Protein AF-A0A7W1HGY6-F1 (afdb_monomer_lite)

Radius of gyration: 33.49 Å; chains: 1; bounding box: 76×43×126 Å

pLDDT: mean 86.18, std 12.97, range [36.22, 98.5]

Secondary structure (DSSP, 8-state):
-EEEEEEEEEGGGHHHHHHHHHHH-TTT--HHHHHHHHHS-SSSEEEEEEEEEEETTEEEEEEEE-SEEEEETTEEEEEEEEEEEE-SSEEEEEEEEEETTEEEEEEEEEETTTT-EEEEEEESS---TTT---TTSEEEEEEEEETTEEEEEEEEEEETTEEEEEEE-SS-SS--TTEEEEEEEEEEEHHHHGGGS-HHHHHHHHHHT-BSEEEEEEEEEEESSGGG-SEEEEEEEEEEEEEETTEEEEEEEEEEEE-SSEEEEEEEEEEETTEEEEEEEEEEEE-TTS-EEEEEEEEEEEEE-GGG-EETTPPPPPPPSEEEEEEEEEEEEEETTEEEEEEEEEEEEEEE--SS--SS-SS---HHHHHHTT--GGGGS--EEEEEEEEETTEEEEEEEEEEE-GGG-EEEEE---SSPEEEETT-EEEEEEEEEEE-TTT-PEEEEEEEEEEESSSEEEEEEEPP---------

Foldseek 3Di:
DAAKDKDKAFLVCQLVVLVVCCVVCVLVRPPVNSVQSNQFDPGGIWTWMWGWDDDPVKTKIKIGTDFDWTDDLHDIWGKHGWMWMDMQFKTKTWIWTAQQQAIWIWIKMATHSPSQKTKIKIFSDPDVVVVPNPLQTIWIWIWGQDPLGIATAWIAGDHQQKGDTKGQDPDAPDPDSQWHKIFFKIKGQCVRNLRNDDPVVNVVCVVFVKGGMKMFGFIKIAGNRCVQPGIWTWGKIKGAQIATNQWTFGIWIFGWTDDPFKTKTAQIWTHDPQWIKTFGMWIWGQDPVRFTKTWTAKMKTAFGFPLQTGGDVDDRGPGFQKTFHIKMKGTWIDTPVQLQRTKIKMKIWMAGDDDDDDPDALDCDDVVVCVVVPHDVQQVGFGTFMWIFMDGRQKTFTDWTGQTAGVVRQKDKIFDDDPDTFIAGPQFFGWGWIWIWGQDPPPRDTWIKIWTWGDGSVDIDIDIDTDDPPDDPPPDD

Sequence (477 aa):
MIDKCQFDIPAQNLAKVANALHQRFPDLIDPSIEQIIQNSKPEGELKGCIQLKNSPENQTFRLELAQGKYWWLGREHDVSNFTFEKDLQNIKAVLKYKIEDHPCWLFMKSEGQTLARGQVILSDKYTDLLASPDISRSVIVEWVRTPQGFDIQKAFGNFAGLTVDLVKSPSPLRASTESFPLRGRVAVALDQAYNIMTPNVKELLNTWKVEKNFNFVGQWQINRNPKNGFFSFQGNMTGQNIHFNGYKLDLLQADCTYSSDKIELNNLIVQDPAGSLEVNSIKCELNAEGRRALSMGRCHVTNWHPSLMRGVGQPQKPASQLVVNQLKIEQLKGYVDDPNGITAKGELTFNKHTRRISHNPLIVIPTEIITRIGLDPATLTPFSGGLYFDIQGNKIVFTKFKDIYSEGRMSKFNLAKTSSPSYMDFDGKLNLKIRMKHYNLLFKLGELFTFNVKGTFQKPEYSIRKQSRKGKSFAKK

Structure (mmCIF, N/CA/C/O backbone):
data_AF-A0A7W1HGY6-F1
#
_entry.id   AF-A0A7W1HGY6-F1
#
loop_
_atom_site.group_PDB
_atom_site.id
_atom_site.type_symbol
_atom_site.label_atom_id
_atom_site.label_alt_id
_atom_site.label_comp_id
_atom_site.label_asym_id
_atom_site.label_entity_id
_atom_site.label_seq_id
_atom_site.pdbx_PDB_ins_code
_atom_site.Cartn_x
_atom_site.Cartn_y
_atom_site.Cartn_z
_atom_site.occupancy
_atom_site.B_iso_or_equiv
_atom_site.auth_seq_id
_atom_site.auth_comp_id
_atom_site.auth_asym_id
_atom_site.auth_atom_id
_atom_site.pdbx_PDB_model_num
ATOM 1 N N . MET A 1 1 ? 29.010 -5.594 -46.535 1.00 58.38 1 MET A N 1
ATOM 2 C CA . MET A 1 1 ? 27.878 -6.341 -45.949 1.00 58.38 1 MET A CA 1
ATOM 3 C C . MET A 1 1 ? 28.462 -7.233 -44.866 1.00 58.38 1 MET A C 1
ATOM 5 O O . MET A 1 1 ? 29.507 -7.818 -45.119 1.00 58.38 1 MET A O 1
ATOM 9 N N . ILE A 1 2 ? 27.896 -7.250 -43.659 1.00 69.38 2 ILE A N 1
ATOM 10 C CA . ILE A 1 2 ? 28.311 -8.187 -42.603 1.00 69.38 2 ILE A CA 1
ATOM 11 C C . ILE A 1 2 ? 27.096 -9.062 -42.337 1.00 69.38 2 ILE A C 1
ATOM 13 O O . ILE A 1 2 ? 26.165 -8.626 -41.662 1.00 69.38 2 ILE A O 1
ATOM 17 N N . ASP A 1 3 ? 27.094 -10.268 -42.902 1.00 74.00 3 ASP A N 1
ATOM 18 C CA . ASP A 1 3 ? 25.929 -11.155 -42.834 1.00 74.00 3 ASP A CA 1
ATOM 19 C C . ASP A 1 3 ? 25.642 -11.585 -41.397 1.00 74.00 3 ASP A C 1
ATOM 21 O O . ASP A 1 3 ? 24.499 -11.521 -40.945 1.00 74.00 3 ASP A O 1
ATOM 25 N N . LYS A 1 4 ? 26.688 -11.978 -40.659 1.00 87.69 4 LYS A N 1
ATOM 26 C CA . LYS A 1 4 ? 26.603 -12.338 -39.242 1.00 87.69 4 LYS A CA 1
ATOM 27 C C . LYS A 1 4 ? 27.991 -12.349 -38.592 1.00 87.69 4 LYS A C 1
ATOM 29 O O . LYS A 1 4 ? 28.761 -13.277 -38.805 1.00 87.69 4 LYS A O 1
ATOM 34 N N . CYS A 1 5 ? 28.320 -11.333 -37.796 1.00 91.25 5 CYS A N 1
ATOM 35 C CA . CYS A 1 5 ? 29.556 -11.282 -37.009 1.00 91.25 5 CYS A CA 1
ATOM 36 C C . CYS A 1 5 ? 29.254 -11.670 -35.561 1.00 91.25 5 CYS A C 1
ATOM 38 O O . CYS A 1 5 ? 28.489 -10.985 -34.883 1.00 91.25 5 CYS A O 1
ATOM 40 N N . GLN A 1 6 ? 29.815 -12.782 -35.094 1.00 94.56 6 GLN A N 1
ATOM 41 C CA . GLN A 1 6 ? 29.774 -13.148 -33.680 1.00 94.56 6 GLN A CA 1
ATOM 42 C C . GLN A 1 6 ? 30.901 -12.436 -32.940 1.00 94.56 6 GLN A C 1
ATOM 44 O O . GLN A 1 6 ? 32.002 -12.298 -33.470 1.00 94.56 6 GLN A O 1
ATOM 49 N N . PHE A 1 7 ? 30.625 -11.995 -31.719 1.00 94.50 7 PHE A N 1
ATOM 50 C CA . PHE A 1 7 ? 31.627 -11.363 -30.876 1.00 94.50 7 PHE A CA 1
ATOM 51 C C . PHE A 1 7 ? 31.600 -11.940 -29.466 1.00 94.50 7 PHE A C 1
ATOM 53 O O . PHE A 1 7 ? 30.560 -12.376 -28.962 1.00 94.50 7 PHE A O 1
ATOM 60 N N . ASP A 1 8 ? 32.770 -11.889 -28.845 1.00 96.31 8 ASP A N 1
ATOM 61 C CA . ASP A 1 8 ? 33.022 -12.288 -27.472 1.00 96.31 8 ASP A CA 1
ATOM 62 C C . ASP A 1 8 ? 34.025 -11.286 -26.883 1.00 96.31 8 ASP A C 1
ATOM 64 O O . ASP A 1 8 ? 35.185 -11.235 -27.299 1.00 96.31 8 ASP A O 1
ATOM 68 N N . ILE A 1 9 ? 33.542 -10.378 -26.031 1.00 95.56 9 ILE A N 1
ATOM 69 C CA . ILE A 1 9 ? 34.325 -9.242 -25.532 1.00 95.56 9 ILE A CA 1
ATOM 70 C C . ILE A 1 9 ? 34.487 -9.373 -24.014 1.00 95.56 9 ILE A C 1
ATOM 72 O O . ILE A 1 9 ? 33.505 -9.201 -23.288 1.00 95.56 9 ILE A O 1
ATOM 76 N N . PRO A 1 10 ? 35.710 -9.600 -23.503 1.00 96.38 10 PRO A N 1
ATOM 77 C CA . PRO A 1 10 ? 35.973 -9.604 -22.067 1.00 96.38 10 PRO A CA 1
ATOM 78 C C . PRO A 1 10 ? 35.582 -8.277 -21.404 1.00 96.38 10 PRO A C 1
ATOM 80 O O . PRO A 1 10 ? 35.855 -7.212 -21.962 1.00 96.38 10 PRO A O 1
ATOM 83 N N . ALA A 1 11 ? 35.024 -8.326 -20.190 1.00 94.00 11 ALA A N 1
ATOM 84 C CA . ALA A 1 11 ? 34.553 -7.149 -19.448 1.00 94.00 11 ALA A CA 1
ATOM 85 C C . ALA A 1 11 ? 35.617 -6.036 -19.347 1.00 94.00 11 ALA A C 1
ATOM 87 O O . ALA A 1 11 ? 35.344 -4.871 -19.629 1.00 94.00 11 ALA A O 1
ATOM 88 N N . GLN A 1 12 ? 36.875 -6.408 -19.084 1.00 95.38 12 GLN A N 1
ATOM 89 C CA . GLN A 1 12 ? 38.028 -5.495 -19.020 1.00 95.38 12 GLN A CA 1
ATOM 90 C C . GLN A 1 12 ? 38.312 -4.716 -20.321 1.00 95.38 12 GLN A C 1
ATOM 92 O O . GLN A 1 12 ? 38.987 -3.687 -20.302 1.00 95.38 12 GLN A O 1
ATOM 97 N N . ASN A 1 13 ? 37.801 -5.194 -21.459 1.00 96.38 13 ASN A N 1
ATOM 98 C CA . ASN A 1 13 ? 37.962 -4.559 -22.764 1.00 96.38 13 ASN A CA 1
ATOM 99 C C . ASN A 1 13 ? 36.743 -3.719 -23.175 1.00 96.38 13 ASN A C 1
ATOM 101 O O . ASN A 1 13 ? 36.843 -2.980 -24.156 1.00 96.38 13 ASN A O 1
ATOM 105 N N . LEU A 1 14 ? 35.622 -3.771 -22.440 1.00 94.06 14 LEU A N 1
ATOM 106 C CA . LEU A 1 14 ? 34.397 -3.039 -22.786 1.00 94.06 14 LEU A CA 1
ATOM 107 C C . LEU A 1 14 ? 34.620 -1.530 -22.857 1.00 94.06 14 LEU A C 1
ATOM 109 O O . LEU A 1 14 ? 34.130 -0.896 -23.785 1.00 94.06 14 LEU A O 1
ATOM 113 N N . ALA A 1 15 ? 35.431 -0.973 -21.953 1.00 94.25 15 ALA A N 1
ATOM 114 C CA . ALA A 1 15 ? 35.817 0.437 -21.980 1.00 94.25 15 ALA A CA 1
ATOM 115 C C . ALA A 1 15 ? 36.444 0.852 -23.321 1.00 94.25 15 ALA A C 1
ATOM 117 O O . ALA A 1 15 ? 36.046 1.839 -23.939 1.00 94.25 15 ALA A O 1
ATOM 118 N N . LYS A 1 16 ? 37.400 0.050 -23.803 1.00 94.88 16 LYS A N 1
ATOM 119 C CA . LYS A 1 16 ? 38.106 0.299 -25.066 1.00 94.88 16 LYS A CA 1
ATOM 120 C C . LYS A 1 16 ? 37.179 0.131 -26.267 1.00 94.88 16 LYS A C 1
ATOM 122 O O . LYS A 1 16 ? 37.222 0.947 -27.184 1.00 94.88 16 LYS A O 1
ATOM 127 N N . VAL A 1 17 ? 36.346 -0.913 -26.263 1.00 92.62 17 VAL A N 1
ATOM 128 C CA . VAL A 1 17 ? 35.406 -1.183 -27.361 1.00 92.62 17 VAL A CA 1
ATOM 129 C C . VAL A 1 17 ? 34.336 -0.099 -27.447 1.00 92.62 17 VAL A C 1
ATOM 131 O O . VAL A 1 17 ? 34.073 0.391 -28.540 1.00 92.62 17 VAL A O 1
ATOM 134 N N . ALA A 1 18 ? 33.753 0.313 -26.321 1.00 91.81 18 ALA A N 1
ATOM 135 C CA . ALA A 1 18 ? 32.735 1.358 -26.286 1.00 91.81 18 ALA A CA 1
ATOM 136 C C . ALA A 1 18 ? 33.272 2.683 -26.845 1.00 91.81 18 ALA A C 1
ATOM 138 O O . ALA A 1 18 ? 32.636 3.273 -27.715 1.00 91.81 18 ALA A O 1
ATOM 139 N N . ASN A 1 19 ? 34.478 3.088 -26.433 1.00 92.31 19 ASN A N 1
ATOM 140 C CA . ASN A 1 19 ? 35.126 4.296 -26.942 1.00 92.31 19 ASN A CA 1
ATOM 141 C C . ASN A 1 19 ? 35.392 4.196 -28.457 1.00 92.31 19 ASN A C 1
ATOM 143 O O . ASN A 1 19 ? 35.047 5.095 -29.220 1.00 92.31 19 ASN A O 1
ATOM 147 N N . ALA A 1 20 ? 35.908 3.056 -28.932 1.00 91.19 20 ALA A N 1
ATOM 148 C CA . ALA A 1 20 ? 36.112 2.834 -30.365 1.00 91.19 20 ALA A CA 1
ATOM 149 C C . ALA A 1 20 ? 34.797 2.870 -31.171 1.00 91.19 20 ALA A C 1
ATOM 151 O O . ALA A 1 20 ? 34.783 3.359 -32.302 1.00 91.19 20 ALA A O 1
ATOM 152 N N . LEU A 1 21 ? 33.694 2.366 -30.605 1.00 86.06 21 LEU A N 1
ATOM 153 C CA . LEU A 1 21 ? 32.366 2.436 -31.216 1.00 86.06 21 LEU A CA 1
ATOM 154 C C . LEU A 1 21 ? 31.826 3.870 -31.243 1.00 86.06 21 LEU A C 1
ATOM 156 O O . LEU A 1 21 ? 31.315 4.281 -32.280 1.00 86.06 21 LEU A O 1
ATOM 160 N N . HIS A 1 22 ? 31.987 4.635 -30.160 1.00 87.25 22 HIS A N 1
ATOM 161 C CA . HIS A 1 22 ? 31.609 6.050 -30.096 1.00 87.25 22 HIS A CA 1
ATOM 162 C C . HIS A 1 22 ? 32.352 6.883 -31.150 1.00 87.25 22 HIS A C 1
ATOM 164 O O . HIS A 1 22 ? 31.728 7.614 -31.914 1.00 87.25 22 HIS A O 1
ATOM 170 N N . GLN A 1 23 ? 33.671 6.701 -31.275 1.00 89.25 23 GLN A N 1
ATOM 171 C CA . GLN A 1 23 ? 34.483 7.417 -32.266 1.00 89.25 23 GLN A CA 1
ATOM 172 C C . GLN A 1 23 ? 34.108 7.081 -33.716 1.00 89.25 23 GLN A C 1
ATOM 174 O O . GLN A 1 23 ? 34.174 7.947 -34.587 1.00 89.25 23 GLN A O 1
ATOM 179 N N . ARG A 1 24 ? 33.744 5.822 -33.999 1.00 85.44 24 ARG A N 1
ATOM 180 C CA . ARG A 1 24 ? 33.422 5.361 -35.363 1.00 85.44 24 ARG A CA 1
ATOM 181 C C . ARG A 1 24 ? 31.965 5.577 -35.757 1.00 85.44 24 ARG A C 1
ATOM 183 O O . ARG A 1 24 ? 31.685 5.711 -36.944 1.00 85.44 24 ARG A O 1
ATOM 190 N N . PHE A 1 25 ? 31.053 5.582 -34.788 1.00 79.94 25 PHE A N 1
ATOM 191 C CA . PHE A 1 25 ? 29.611 5.700 -35.005 1.00 79.94 25 PHE A CA 1
ATOM 192 C C . PHE A 1 25 ? 28.982 6.718 -34.038 1.00 79.94 25 PHE A C 1
ATOM 194 O O . PHE A 1 25 ? 28.076 6.356 -33.280 1.00 79.94 25 PHE A O 1
ATOM 201 N N . PRO A 1 26 ? 29.423 7.988 -34.059 1.00 78.69 26 PRO A N 1
ATOM 202 C CA . PRO A 1 26 ? 28.971 9.001 -33.101 1.00 78.69 26 PRO A CA 1
ATOM 203 C C . PRO A 1 26 ? 27.459 9.270 -33.175 1.00 78.69 26 PRO A C 1
ATOM 205 O O . PRO A 1 26 ? 26.841 9.587 -32.164 1.00 78.69 26 PRO A O 1
ATOM 208 N N . ASP A 1 27 ? 26.839 9.060 -34.341 1.00 72.00 27 ASP A N 1
ATOM 209 C CA . ASP A 1 27 ? 25.388 9.209 -34.537 1.00 72.00 27 ASP A CA 1
ATOM 210 C C . ASP A 1 27 ? 24.564 8.034 -33.974 1.00 72.00 27 ASP A C 1
ATOM 212 O O . ASP A 1 27 ? 23.336 8.107 -33.875 1.00 72.00 27 ASP A O 1
ATOM 216 N N . LEU A 1 28 ? 25.213 6.909 -33.657 1.00 70.69 28 LEU A N 1
ATOM 217 C CA . LEU A 1 28 ? 24.569 5.706 -33.119 1.00 70.69 28 LEU A CA 1
ATOM 218 C C . LEU A 1 28 ? 24.866 5.508 -31.634 1.00 70.69 28 LEU A C 1
ATOM 220 O O . LEU A 1 28 ? 23.992 5.060 -30.897 1.00 70.69 28 LEU A O 1
ATOM 224 N N . ILE A 1 29 ? 26.096 5.804 -31.221 1.00 79.06 29 ILE A N 1
ATOM 225 C CA . ILE A 1 29 ? 26.606 5.592 -29.872 1.00 79.06 29 ILE A CA 1
ATOM 226 C C . ILE A 1 29 ? 26.948 6.964 -29.311 1.00 79.06 29 ILE A C 1
ATOM 228 O O . ILE A 1 29 ? 28.033 7.476 -29.555 1.00 79.06 29 ILE A O 1
ATOM 232 N N . ASP A 1 30 ? 26.015 7.573 -28.586 1.00 80.19 30 ASP A N 1
ATOM 233 C CA . ASP A 1 30 ? 26.285 8.798 -27.832 1.00 80.19 30 ASP A CA 1
ATOM 234 C C . ASP A 1 30 ? 27.034 8.481 -26.513 1.00 80.19 30 ASP A C 1
ATOM 236 O O . ASP A 1 30 ? 27.158 7.305 -26.150 1.00 80.19 30 ASP A O 1
ATOM 240 N N . PRO A 1 31 ? 27.519 9.487 -25.758 1.00 83.69 31 PRO A N 1
ATOM 241 C CA . PRO A 1 31 ? 28.230 9.244 -24.498 1.00 83.69 31 PRO A CA 1
ATOM 242 C C . PRO A 1 31 ? 27.425 8.455 -23.449 1.00 83.69 31 PRO A C 1
ATOM 244 O O . PRO A 1 31 ? 28.003 7.750 -22.622 1.00 83.69 31 PRO A O 1
ATOM 247 N N . SER A 1 32 ? 26.089 8.534 -23.478 1.00 79.06 32 SER A N 1
ATOM 248 C CA . SER A 1 32 ? 25.233 7.774 -22.556 1.00 79.06 32 SER A CA 1
ATOM 249 C C . SER A 1 32 ? 25.215 6.294 -22.934 1.00 79.06 32 SER A C 1
ATOM 251 O O . SER A 1 32 ? 25.338 5.428 -22.067 1.00 79.06 32 SER A O 1
ATOM 253 N N . ILE A 1 33 ? 25.099 5.988 -24.229 1.00 81.06 33 ILE A N 1
ATOM 254 C CA . ILE A 1 33 ? 25.163 4.614 -24.745 1.00 81.06 33 ILE A CA 1
ATOM 255 C C . ILE A 1 33 ? 26.568 4.039 -24.565 1.00 81.06 33 ILE A C 1
ATOM 257 O O . ILE A 1 33 ? 26.698 2.878 -24.174 1.00 81.06 33 ILE A O 1
ATOM 261 N N . GLU A 1 34 ? 27.611 4.842 -24.785 1.00 86.56 34 GLU A N 1
ATOM 262 C CA . GLU A 1 34 ? 28.990 4.454 -24.498 1.00 86.56 34 GLU A CA 1
ATOM 263 C C . GLU A 1 34 ? 29.102 3.979 -23.047 1.00 86.56 34 GLU A C 1
ATOM 265 O O . GLU A 1 34 ? 29.466 2.828 -22.806 1.00 86.56 34 GLU A O 1
ATOM 270 N N . GLN A 1 35 ? 28.688 4.808 -22.085 1.00 86.62 35 GLN A N 1
ATOM 271 C CA . GLN A 1 35 ? 28.737 4.469 -20.665 1.00 86.62 35 GLN A CA 1
ATOM 272 C C . GLN A 1 35 ? 27.938 3.199 -20.327 1.00 86.62 35 GLN A C 1
ATOM 274 O O . GLN A 1 35 ? 28.378 2.407 -19.488 1.00 86.62 35 GLN A O 1
ATOM 279 N N . ILE A 1 36 ? 26.791 2.970 -20.974 1.00 86.12 36 ILE A N 1
ATOM 280 C CA . ILE A 1 36 ? 26.018 1.730 -20.809 1.00 86.12 36 ILE A CA 1
ATOM 281 C C . ILE A 1 36 ? 26.832 0.522 -21.284 1.00 86.12 36 ILE A C 1
ATOM 283 O O . ILE A 1 36 ? 26.906 -0.466 -20.561 1.00 86.12 36 ILE A O 1
ATOM 287 N N . ILE A 1 37 ? 27.478 0.590 -22.452 1.00 89.44 37 ILE A N 1
ATOM 288 C CA . ILE A 1 37 ? 28.301 -0.513 -22.975 1.00 89.44 37 ILE A CA 1
ATOM 289 C C . ILE A 1 37 ? 29.483 -0.785 -22.042 1.00 89.44 37 ILE A C 1
ATOM 291 O O . ILE A 1 37 ? 29.702 -1.942 -21.674 1.00 89.44 37 ILE A O 1
ATOM 295 N N . GLN A 1 38 ? 30.200 0.264 -21.619 1.00 91.75 38 GLN A N 1
ATOM 296 C CA . GLN A 1 38 ? 31.357 0.161 -20.720 1.00 91.75 38 GLN A CA 1
ATOM 297 C C . GLN A 1 38 ? 31.018 -0.582 -19.424 1.00 91.75 38 GLN A C 1
ATOM 299 O O . GLN A 1 38 ? 31.814 -1.384 -18.947 1.00 91.75 38 GLN A O 1
ATOM 304 N N . ASN A 1 39 ? 29.826 -0.324 -18.880 1.00 90.56 39 ASN A N 1
ATOM 305 C CA . ASN A 1 39 ? 29.384 -0.856 -17.593 1.00 90.56 39 ASN A CA 1
ATOM 306 C C . ASN A 1 39 ? 28.410 -2.033 -17.725 1.00 90.56 39 ASN A C 1
ATOM 308 O O . ASN A 1 39 ? 27.893 -2.491 -16.714 1.00 90.56 39 ASN A O 1
ATOM 312 N N . SER A 1 40 ? 28.147 -2.524 -18.941 1.00 91.44 40 SER A N 1
ATOM 313 C CA . SER A 1 40 ? 27.115 -3.541 -19.200 1.00 91.44 40 SER A CA 1
ATOM 314 C C . SER A 1 40 ? 27.413 -4.893 -18.553 1.00 91.44 40 SER A C 1
ATOM 316 O O . SER A 1 40 ? 26.482 -5.646 -18.258 1.00 91.44 40 SER A O 1
ATOM 318 N N . LYS A 1 41 ? 28.694 -5.193 -18.305 1.00 92.38 41 LYS A N 1
ATOM 319 C CA . LYS A 1 41 ? 29.147 -6.350 -17.534 1.00 92.38 41 LYS A CA 1
ATOM 320 C C . LYS A 1 41 ? 30.320 -5.989 -16.620 1.00 92.38 41 LYS A C 1
ATOM 322 O O . LYS A 1 41 ? 31.347 -5.549 -17.133 1.00 92.38 41 LYS A O 1
ATOM 327 N N . PRO A 1 42 ? 30.209 -6.226 -15.300 1.00 86.88 42 PRO A N 1
ATOM 328 C CA . PRO A 1 42 ? 31.326 -6.035 -14.378 1.00 86.88 42 PRO A CA 1
ATOM 329 C C . PRO A 1 42 ? 32.380 -7.149 -14.494 1.00 86.88 42 PRO A C 1
ATOM 331 O O . PRO A 1 42 ? 33.562 -6.901 -14.280 1.00 86.88 42 PRO A O 1
ATOM 334 N N . GLU A 1 43 ? 31.969 -8.364 -14.866 1.00 90.88 43 GLU A N 1
ATOM 335 C CA . GLU A 1 43 ? 32.835 -9.539 -14.986 1.00 90.88 43 GLU A CA 1
ATOM 336 C C . GLU A 1 43 ? 32.414 -10.458 -16.148 1.00 90.88 43 GLU A C 1
ATOM 338 O O . GLU A 1 43 ? 31.318 -10.341 -16.708 1.00 90.88 43 GLU A O 1
ATOM 343 N N . GLY A 1 44 ? 33.304 -11.378 -16.529 1.00 93.06 44 GLY A N 1
ATOM 344 C CA . GLY A 1 44 ? 33.086 -12.318 -17.627 1.00 93.06 44 GLY A CA 1
ATOM 345 C C . GLY A 1 44 ? 33.167 -11.663 -19.007 1.00 93.06 44 GLY A C 1
ATOM 346 O O . GLY A 1 44 ? 34.049 -10.848 -19.278 1.00 93.06 44 GLY A O 1
ATOM 347 N N . GLU A 1 45 ? 32.255 -12.053 -19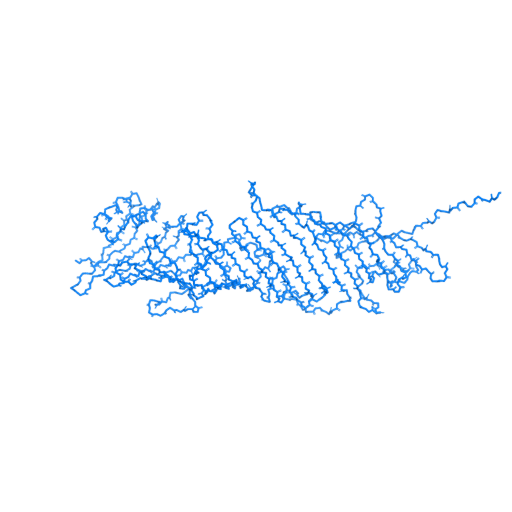.896 1.00 94.44 45 GLU A N 1
ATOM 348 C CA . GLU A 1 45 ? 32.307 -11.726 -21.323 1.00 94.44 45 GLU A CA 1
ATOM 349 C C . GLU A 1 45 ? 30.951 -11.250 -21.856 1.00 94.44 45 GLU A C 1
ATOM 351 O O . GLU A 1 45 ? 29.905 -11.844 -21.560 1.00 94.44 45 GLU A O 1
ATOM 356 N N . LEU A 1 46 ? 30.958 -10.188 -22.662 1.00 94.75 46 LEU A N 1
ATOM 357 C CA . LEU A 1 46 ? 29.819 -9.735 -23.452 1.00 94.75 46 LEU A CA 1
ATOM 358 C C . LEU A 1 46 ? 29.807 -10.506 -24.777 1.00 94.75 46 LEU A C 1
ATOM 360 O O . LEU A 1 46 ? 30.633 -10.253 -25.654 1.00 94.75 46 LEU A O 1
ATOM 364 N N . LYS A 1 47 ? 28.862 -11.440 -24.911 1.00 96.19 47 LYS A N 1
ATOM 365 C CA . LYS A 1 47 ? 28.716 -12.296 -26.094 1.00 96.19 47 LYS A CA 1
ATOM 366 C C . LYS A 1 47 ? 27.487 -11.907 -26.892 1.00 96.19 47 LYS A C 1
ATOM 368 O O . LYS A 1 47 ? 26.436 -11.609 -26.318 1.00 96.19 47 LYS A O 1
ATOM 373 N N . GLY A 1 48 ? 27.589 -11.980 -28.210 1.00 95.88 48 GLY A N 1
ATOM 374 C CA . GLY A 1 48 ? 26.461 -11.663 -29.066 1.00 95.88 48 GLY A CA 1
ATOM 375 C C . GLY A 1 48 ? 26.768 -11.764 -30.545 1.00 95.88 48 GLY A C 1
ATOM 376 O O . GLY A 1 48 ? 27.754 -12.364 -30.978 1.00 95.88 48 GLY A O 1
ATOM 377 N N . CYS A 1 49 ? 25.874 -11.181 -31.330 1.00 95.44 49 CYS A N 1
ATOM 378 C CA . CYS A 1 49 ? 25.972 -11.163 -32.768 1.00 95.44 49 CYS A CA 1
ATOM 379 C C . CYS A 1 49 ? 25.524 -9.821 -33.343 1.00 95.44 49 CYS A C 1
ATOM 381 O O . CYS A 1 49 ? 24.495 -9.283 -32.943 1.00 95.44 49 CYS A O 1
ATOM 383 N N . ILE A 1 50 ? 26.289 -9.305 -34.303 1.00 91.81 50 ILE A N 1
ATOM 384 C CA . ILE A 1 50 ? 25.956 -8.120 -35.091 1.00 91.81 50 ILE A CA 1
ATOM 385 C C . ILE A 1 50 ? 25.711 -8.541 -36.539 1.00 91.81 50 ILE A C 1
ATOM 387 O O . ILE A 1 50 ? 26.498 -9.287 -37.124 1.00 91.81 50 ILE A O 1
ATOM 391 N N . GLN A 1 51 ? 24.641 -8.026 -37.133 1.00 91.44 51 GLN A N 1
ATOM 392 C CA . GLN A 1 51 ? 24.337 -8.156 -38.555 1.00 91.44 51 GLN A CA 1
ATOM 393 C C . GLN A 1 51 ? 24.149 -6.759 -39.147 1.00 91.44 51 GLN A C 1
ATOM 395 O O . GLN A 1 51 ? 23.426 -5.930 -38.592 1.00 91.44 51 GLN A O 1
ATOM 400 N N . LEU A 1 52 ? 24.803 -6.500 -40.277 1.00 86.12 52 LEU A N 1
ATOM 401 C CA . LEU A 1 52 ? 24.689 -5.257 -41.036 1.00 86.12 52 LEU A CA 1
ATOM 402 C C . LEU A 1 52 ? 24.336 -5.605 -42.478 1.00 86.12 52 LEU A C 1
ATOM 404 O O . LEU A 1 52 ? 25.201 -5.997 -43.273 1.00 86.12 52 LEU A O 1
ATOM 408 N N . LYS A 1 53 ? 23.062 -5.413 -42.819 1.00 85.44 53 LYS A N 1
ATOM 409 C CA . LYS A 1 53 ? 22.596 -5.508 -44.201 1.00 85.44 53 LYS A CA 1
ATOM 410 C C . LYS A 1 53 ? 22.600 -4.111 -44.792 1.00 85.44 53 LYS A C 1
ATOM 412 O O . LYS A 1 53 ? 21.978 -3.200 -44.253 1.00 85.44 53 LYS A O 1
ATOM 417 N N . ASN A 1 54 ? 23.337 -3.956 -45.883 1.00 79.75 54 ASN A N 1
ATOM 418 C CA . ASN A 1 54 ? 23.403 -2.718 -46.639 1.00 79.75 54 ASN A CA 1
ATOM 419 C C . ASN A 1 54 ? 22.894 -3.026 -48.045 1.00 79.75 54 ASN A C 1
ATOM 421 O O . ASN A 1 54 ? 23.552 -3.755 -48.787 1.00 79.75 54 ASN A O 1
ATOM 425 N N . SER A 1 55 ? 21.705 -2.527 -48.364 1.00 76.75 55 SER A N 1
ATOM 426 C CA . SER A 1 55 ? 21.120 -2.559 -49.701 1.00 76.75 55 SER A CA 1
ATOM 427 C C . SER A 1 55 ? 20.796 -1.125 -50.134 1.00 76.75 55 SER A C 1
ATOM 429 O O . SER A 1 55 ? 20.609 -0.276 -49.259 1.00 76.75 55 SER A O 1
ATOM 431 N N . PRO A 1 56 ? 20.713 -0.834 -51.446 1.00 71.69 56 PRO A N 1
ATOM 432 C CA . PRO A 1 56 ? 20.419 0.515 -51.940 1.00 71.69 56 PRO A CA 1
ATOM 433 C C . PRO A 1 56 ? 19.126 1.118 -51.368 1.00 71.69 56 PRO A C 1
ATOM 435 O O . PRO A 1 56 ? 19.024 2.331 -51.230 1.00 71.69 56 PRO A O 1
ATOM 438 N N . GLU A 1 57 ? 18.163 0.268 -51.007 1.00 74.56 57 GLU A N 1
ATOM 439 C CA . GLU A 1 57 ? 16.838 0.667 -50.523 1.00 74.56 57 GLU A CA 1
ATOM 440 C C . GLU A 1 57 ? 16.681 0.528 -48.999 1.00 74.56 57 GLU A C 1
ATOM 442 O O . GLU A 1 57 ? 15.760 1.100 -48.419 1.00 74.56 57 GLU A O 1
ATOM 447 N N . ASN A 1 58 ? 17.561 -0.224 -48.326 1.00 75.44 58 ASN A N 1
ATOM 448 C CA . ASN A 1 58 ? 17.432 -0.503 -46.897 1.00 75.44 58 ASN A CA 1
ATOM 449 C C . ASN A 1 58 ? 18.789 -0.778 -46.227 1.00 75.44 58 ASN A C 1
ATOM 451 O O . ASN A 1 58 ? 19.523 -1.694 -46.619 1.00 75.44 58 ASN A O 1
ATOM 455 N N . GLN A 1 59 ? 19.093 -0.012 -45.180 1.00 80.00 59 GLN A N 1
ATOM 456 C CA . GLN A 1 59 ? 20.208 -0.262 -44.270 1.00 80.00 59 GLN A CA 1
ATOM 457 C C . GLN A 1 59 ? 19.648 -0.727 -42.933 1.00 80.00 59 GLN A C 1
ATOM 459 O O . GLN A 1 59 ? 18.940 0.029 -42.274 1.00 80.00 59 GLN A O 1
ATOM 464 N N . THR A 1 60 ? 19.984 -1.950 -42.524 1.00 85.12 60 THR A N 1
ATOM 465 C CA . THR A 1 60 ? 19.536 -2.505 -41.243 1.00 85.12 60 THR A CA 1
ATOM 466 C C . THR A 1 60 ? 20.725 -2.936 -40.397 1.00 85.12 60 THR A C 1
ATOM 468 O O . THR A 1 60 ? 21.549 -3.745 -40.839 1.00 85.12 60 THR A O 1
ATOM 471 N N . PHE A 1 61 ? 20.774 -2.445 -39.165 1.00 87.12 61 PHE A N 1
ATOM 472 C CA . PHE A 1 61 ? 21.654 -2.912 -38.103 1.00 87.12 61 PHE A CA 1
ATOM 473 C C . PHE A 1 61 ? 20.855 -3.782 -37.136 1.00 87.12 61 PHE A C 1
ATOM 475 O O . PHE A 1 61 ? 19.807 -3.357 -36.654 1.00 87.12 61 PHE A O 1
ATOM 482 N N . ARG A 1 62 ? 21.358 -4.975 -36.826 1.00 91.56 62 ARG A N 1
ATOM 483 C CA . ARG A 1 62 ? 20.777 -5.873 -35.824 1.00 91.56 62 ARG A CA 1
ATOM 484 C C . ARG A 1 62 ? 21.849 -6.330 -34.847 1.00 91.56 62 ARG A C 1
ATOM 486 O O . ARG A 1 62 ? 22.912 -6.780 -35.268 1.00 91.56 62 ARG A O 1
ATOM 493 N N . LEU A 1 63 ? 21.549 -6.232 -33.558 1.00 92.25 63 LEU A N 1
ATOM 494 C CA . LEU A 1 63 ? 22.371 -6.682 -32.442 1.00 92.25 63 LEU A CA 1
ATOM 495 C C . LEU A 1 63 ? 21.576 -7.687 -31.610 1.00 92.25 63 LEU A C 1
ATOM 497 O O . LEU A 1 63 ? 20.486 -7.386 -31.134 1.00 92.25 63 LEU A O 1
ATOM 501 N N . GLU A 1 64 ? 22.151 -8.858 -31.387 1.00 95.38 64 GLU A N 1
ATOM 502 C CA . GLU A 1 64 ? 21.630 -9.884 -30.488 1.00 95.38 64 GLU A CA 1
ATOM 503 C C . GLU A 1 64 ? 22.635 -10.096 -29.361 1.00 95.38 64 GLU A C 1
ATOM 505 O O . GLU A 1 64 ? 23.825 -10.266 -29.630 1.00 95.38 64 GLU A O 1
ATOM 510 N N . LEU A 1 65 ? 22.179 -10.095 -28.109 1.00 95.19 65 LEU A N 1
ATOM 511 C CA . LEU A 1 65 ? 23.033 -10.418 -26.963 1.00 95.19 65 LEU A CA 1
ATOM 512 C C . LEU A 1 65 ? 22.689 -11.809 -26.434 1.00 95.19 65 LEU A C 1
ATOM 514 O O . LEU A 1 65 ? 21.521 -12.204 -26.392 1.00 95.19 65 LEU A O 1
ATOM 518 N N . ALA A 1 66 ? 23.715 -12.555 -26.028 1.00 95.69 66 ALA A N 1
ATOM 519 C CA . ALA A 1 66 ? 23.537 -13.864 -25.417 1.00 95.69 66 ALA A CA 1
ATOM 520 C C . ALA A 1 66 ? 22.769 -13.749 -24.091 1.00 95.69 66 ALA A C 1
ATOM 522 O O . ALA A 1 66 ? 22.813 -12.721 -23.412 1.00 95.69 66 ALA A O 1
ATOM 523 N N . GLN A 1 67 ? 22.090 -14.820 -23.685 1.00 95.56 67 GLN A N 1
ATOM 524 C CA . GLN A 1 67 ? 21.489 -14.869 -22.356 1.00 95.56 67 GLN A CA 1
ATOM 525 C C . 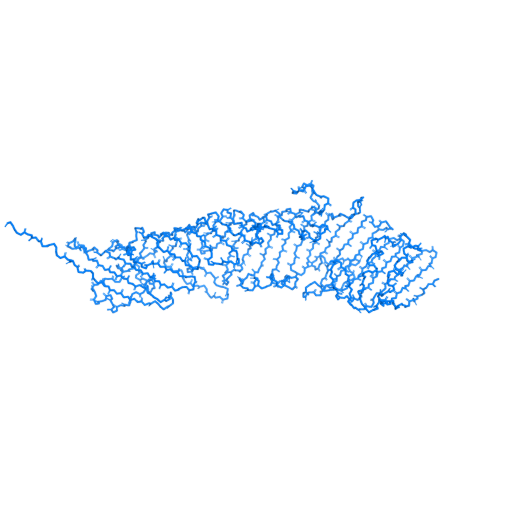GLN A 1 67 ? 22.569 -14.713 -21.277 1.00 95.56 67 GLN A C 1
ATOM 527 O O . GLN A 1 67 ? 23.640 -15.317 -21.363 1.00 95.56 67 GLN A O 1
ATOM 532 N N . GLY A 1 68 ? 22.280 -13.925 -20.246 1.00 94.12 68 GLY A N 1
ATOM 533 C CA . GLY A 1 68 ? 23.188 -13.754 -19.123 1.00 94.12 68 GLY A CA 1
ATOM 534 C C . GLY A 1 68 ? 22.804 -12.600 -18.212 1.00 94.12 68 GLY A C 1
ATOM 535 O O . GLY A 1 68 ? 21.727 -12.018 -18.336 1.00 94.12 68 GLY A O 1
ATOM 536 N N . LYS A 1 69 ? 23.722 -12.285 -17.303 1.00 93.69 69 LYS A N 1
ATOM 537 C CA . LYS A 1 69 ? 23.619 -11.177 -16.360 1.00 93.69 69 LYS A CA 1
ATOM 538 C C . LYS A 1 69 ? 24.190 -9.902 -16.961 1.00 93.69 69 LYS A C 1
ATOM 540 O O . LYS A 1 69 ? 25.307 -9.918 -17.480 1.00 93.69 69 LYS A O 1
ATOM 545 N N . TYR A 1 70 ? 23.421 -8.824 -16.890 1.00 93.12 70 TYR A N 1
ATOM 546 C CA . TYR A 1 70 ? 23.782 -7.508 -17.407 1.00 93.12 70 TYR A CA 1
ATOM 547 C C . TYR A 1 70 ? 23.541 -6.448 -16.346 1.00 93.12 70 TYR A C 1
ATOM 549 O O . TYR A 1 70 ? 22.575 -6.526 -15.590 1.00 93.12 70 TYR A O 1
ATOM 557 N N . TRP A 1 71 ? 24.402 -5.442 -16.300 1.00 89.69 71 TRP A N 1
ATOM 558 C CA . TRP A 1 71 ? 24.297 -4.354 -15.342 1.00 89.69 71 TRP A CA 1
ATOM 559 C C . TRP A 1 71 ? 23.723 -3.104 -16.008 1.00 89.69 71 TRP A C 1
ATOM 561 O O . TRP A 1 71 ? 24.327 -2.524 -16.910 1.00 89.69 71 TRP A O 1
ATOM 571 N N . TRP A 1 72 ? 22.546 -2.669 -15.557 1.00 84.75 72 TRP A N 1
ATOM 572 C CA . TRP A 1 72 ? 21.948 -1.395 -15.960 1.00 84.75 72 TRP A CA 1
ATOM 573 C C . TRP A 1 72 ? 21.047 -0.846 -14.854 1.00 84.75 72 TRP A C 1
ATOM 575 O O . TRP A 1 72 ? 20.609 -1.574 -13.969 1.00 84.75 72 TRP A O 1
ATOM 585 N N . LEU A 1 73 ? 20.761 0.462 -14.880 1.00 76.31 73 LEU A N 1
ATOM 586 C CA . LEU A 1 73 ? 19.946 1.141 -13.855 1.00 76.31 73 LEU A CA 1
ATOM 587 C C . LEU A 1 73 ? 20.422 0.870 -12.410 1.00 76.31 73 LEU A C 1
ATOM 589 O O . LEU A 1 73 ? 19.626 0.837 -11.474 1.00 76.31 73 LEU A O 1
ATOM 593 N N . GLY A 1 74 ? 21.735 0.687 -12.235 1.00 79.19 74 GLY A N 1
ATOM 594 C CA . GLY A 1 74 ? 22.366 0.492 -10.930 1.00 79.19 74 GLY A CA 1
ATOM 595 C C . GLY A 1 74 ? 22.179 -0.893 -10.307 1.00 79.19 74 GLY A C 1
ATOM 596 O O . GLY A 1 74 ? 22.468 -1.033 -9.121 1.00 79.19 74 GLY A O 1
ATOM 597 N N . ARG A 1 75 ? 21.706 -1.897 -11.059 1.00 85.50 75 ARG A N 1
ATOM 598 C CA . ARG A 1 75 ? 21.593 -3.281 -10.577 1.00 85.50 75 ARG A CA 1
ATOM 599 C C . ARG A 1 75 ? 21.859 -4.310 -11.674 1.00 85.50 75 ARG A C 1
ATOM 601 O O . ARG A 1 75 ? 21.817 -4.005 -12.865 1.00 85.50 75 ARG A O 1
ATOM 608 N N . GLU A 1 76 ? 22.117 -5.539 -11.246 1.00 90.25 76 GLU A N 1
ATOM 609 C CA . GLU A 1 76 ? 22.227 -6.696 -12.128 1.00 90.25 76 GLU A CA 1
ATOM 610 C C . GLU A 1 76 ? 20.838 -7.197 -12.548 1.00 90.25 76 GLU A C 1
ATOM 612 O O . GLU A 1 76 ? 19.899 -7.239 -11.750 1.00 90.25 76 GLU A O 1
ATOM 617 N N . HIS A 1 77 ? 20.721 -7.589 -13.812 1.00 90.62 77 HIS A N 1
ATOM 618 C CA . HIS A 1 77 ? 19.520 -8.122 -14.429 1.00 90.62 77 HIS A CA 1
ATOM 619 C C . HIS A 1 77 ? 19.835 -9.422 -15.167 1.00 90.62 77 HIS A C 1
ATOM 621 O O . HIS A 1 77 ? 20.765 -9.466 -15.971 1.00 90.62 77 HIS A O 1
ATOM 627 N N . ASP A 1 78 ? 19.026 -10.459 -14.945 1.00 92.62 78 ASP A N 1
ATOM 628 C CA . ASP A 1 78 ? 19.020 -11.654 -15.790 1.00 92.62 78 ASP A CA 1
ATOM 629 C C . ASP A 1 78 ? 18.237 -11.364 -17.072 1.00 92.62 78 ASP A C 1
ATOM 631 O O . ASP A 1 78 ? 17.044 -11.042 -17.032 1.00 92.62 78 ASP A O 1
ATOM 635 N N . VAL A 1 79 ? 18.912 -11.481 -18.213 1.00 94.25 79 VAL A N 1
ATOM 636 C CA . VAL A 1 79 ? 18.392 -11.073 -19.520 1.00 94.25 79 VAL A CA 1
ATOM 637 C C . VAL A 1 79 ? 18.489 -12.222 -20.494 1.00 94.25 79 VAL A C 1
ATOM 639 O O . VAL A 1 79 ? 19.498 -12.920 -20.574 1.00 94.25 79 VAL A O 1
ATOM 642 N N . SER A 1 80 ? 17.437 -12.388 -21.279 1.00 94.56 80 SER A N 1
ATOM 643 C CA . SER A 1 80 ? 17.373 -13.340 -22.381 1.00 94.56 80 SER A CA 1
ATOM 644 C C . SER A 1 80 ? 16.681 -12.699 -23.577 1.00 94.56 80 SER A C 1
ATOM 646 O O . SER A 1 80 ? 15.977 -11.696 -23.434 1.00 94.56 80 SER A O 1
ATOM 648 N N . ASN A 1 81 ? 16.899 -13.270 -24.764 1.00 93.31 81 ASN A N 1
ATOM 649 C CA . ASN A 1 81 ? 16.237 -12.844 -26.000 1.00 93.31 81 ASN A CA 1
ATOM 650 C C . ASN A 1 81 ? 16.409 -11.344 -26.298 1.00 93.31 81 ASN A C 1
ATOM 652 O O . ASN A 1 81 ? 15.491 -10.711 -26.816 1.00 93.31 81 ASN A O 1
ATOM 656 N N . PHE A 1 82 ? 17.565 -10.771 -25.947 1.00 94.81 82 PHE A N 1
ATOM 657 C CA . PHE A 1 82 ? 17.853 -9.385 -26.281 1.00 94.81 82 PHE A CA 1
ATOM 658 C C . PHE A 1 82 ? 18.073 -9.269 -27.788 1.00 94.81 82 PHE A C 1
ATOM 660 O O . PHE A 1 82 ? 18.946 -9.929 -28.356 1.00 94.81 82 PHE A O 1
ATOM 667 N N . THR A 1 83 ? 17.302 -8.410 -28.437 1.00 93.75 83 THR A N 1
ATOM 668 C CA . THR A 1 83 ? 17.484 -8.053 -29.840 1.00 93.75 83 THR A CA 1
ATOM 669 C C . THR A 1 83 ? 17.247 -6.563 -29.996 1.00 93.75 83 THR A C 1
ATOM 671 O O . THR A 1 83 ? 16.238 -6.039 -29.535 1.00 93.75 83 THR A O 1
ATOM 674 N N . PHE A 1 84 ? 18.177 -5.882 -30.649 1.00 91.75 84 PHE A N 1
ATOM 675 C CA . PHE A 1 84 ? 18.075 -4.487 -31.042 1.00 91.75 84 PHE A CA 1
ATOM 676 C C . PHE A 1 84 ? 18.180 -4.407 -32.560 1.00 91.75 84 PHE A C 1
ATOM 678 O O . PHE A 1 84 ? 19.094 -4.977 -33.148 1.00 91.75 84 PHE A O 1
ATOM 685 N N . GLU A 1 85 ? 17.260 -3.697 -33.191 1.00 90.38 85 GLU A N 1
ATOM 686 C CA . GLU A 1 85 ? 17.213 -3.476 -34.629 1.00 90.38 85 GLU A CA 1
ATOM 687 C C . GLU A 1 85 ? 17.067 -1.981 -34.906 1.00 90.38 85 GLU A C 1
ATOM 689 O O . GLU A 1 85 ? 16.260 -1.292 -34.278 1.00 90.38 85 GLU A O 1
ATOM 694 N N . LYS A 1 86 ? 17.842 -1.475 -35.862 1.00 87.38 86 LYS A N 1
ATOM 695 C CA . LYS A 1 86 ? 17.735 -0.112 -36.378 1.00 87.38 86 LYS A CA 1
ATOM 696 C C . LYS A 1 86 ? 17.732 -0.161 -37.898 1.00 87.38 86 LYS A C 1
ATOM 698 O O . LYS A 1 86 ? 18.663 -0.704 -38.490 1.00 87.38 86 LYS A O 1
ATOM 703 N N . ASP A 1 87 ? 16.713 0.426 -38.505 1.00 86.31 87 ASP A N 1
ATOM 704 C CA . ASP A 1 87 ? 16.663 0.718 -39.935 1.00 86.31 87 ASP A CA 1
ATOM 705 C C . ASP A 1 87 ? 16.582 2.240 -40.172 1.00 86.31 87 ASP A C 1
ATOM 707 O O . ASP A 1 87 ? 16.729 3.035 -39.237 1.00 86.31 87 ASP A O 1
ATOM 711 N N . LEU A 1 88 ? 16.403 2.673 -41.425 1.00 80.88 88 LEU A N 1
ATOM 712 C CA . LEU A 1 88 ? 16.318 4.100 -41.770 1.00 80.88 88 LEU A CA 1
ATOM 713 C C . LEU A 1 88 ? 15.119 4.818 -41.128 1.00 80.88 88 LEU A C 1
ATOM 715 O O . LEU A 1 88 ? 15.148 6.044 -41.002 1.00 80.88 88 LEU A O 1
ATOM 719 N N . GLN A 1 89 ? 14.075 4.081 -40.752 1.00 84.31 89 GLN A N 1
ATOM 720 C CA . GLN A 1 89 ? 12.788 4.598 -40.294 1.00 84.31 89 GLN A CA 1
ATOM 721 C C . GLN A 1 89 ? 12.456 4.219 -38.849 1.00 84.31 89 GLN A C 1
ATOM 723 O O . GLN A 1 89 ? 11.636 4.893 -38.236 1.00 84.31 89 GLN A O 1
ATOM 728 N N . ASN A 1 90 ? 13.046 3.162 -38.297 1.00 87.19 90 ASN A N 1
ATOM 729 C CA . ASN A 1 90 ? 12.613 2.566 -37.043 1.00 87.19 90 ASN A CA 1
ATOM 730 C C . ASN A 1 90 ? 13.789 2.116 -36.186 1.00 87.19 90 ASN A C 1
ATOM 732 O O . ASN A 1 90 ? 14.768 1.544 -36.666 1.00 87.19 90 ASN A O 1
ATOM 736 N N . ILE A 1 91 ? 13.622 2.285 -34.879 1.00 89.00 91 ILE A N 1
ATOM 737 C CA . ILE A 1 91 ? 14.431 1.618 -33.861 1.00 89.00 91 ILE A CA 1
ATOM 738 C C . ILE A 1 91 ? 13.514 0.690 -33.082 1.00 89.00 91 ILE A C 1
ATOM 740 O O . ILE A 1 91 ? 12.420 1.090 -32.685 1.00 89.00 91 ILE A O 1
ATOM 744 N N . LYS A 1 92 ? 13.956 -0.547 -32.864 1.00 91.06 92 LYS A N 1
ATOM 745 C CA . LYS A 1 92 ? 13.245 -1.575 -32.109 1.00 91.06 92 LYS A CA 1
ATOM 746 C C . LYS A 1 92 ? 14.215 -2.251 -31.153 1.00 91.06 92 LYS A C 1
ATOM 748 O O . LYS A 1 92 ? 15.326 -2.596 -31.534 1.00 91.06 92 LYS A O 1
ATOM 753 N N . ALA A 1 93 ? 13.793 -2.473 -29.921 1.00 91.50 93 ALA A N 1
ATOM 754 C CA . ALA A 1 93 ? 14.493 -3.345 -28.996 1.00 91.50 93 ALA A CA 1
ATOM 755 C C . ALA A 1 93 ? 13.492 -4.262 -28.307 1.00 91.50 93 ALA A C 1
ATOM 757 O O . ALA A 1 93 ? 12.384 -3.843 -27.979 1.00 91.50 93 ALA A O 1
ATOM 758 N N . VAL A 1 94 ? 13.889 -5.503 -28.077 1.00 93.38 94 VAL A N 1
ATOM 759 C CA . VAL A 1 94 ? 13.141 -6.479 -27.294 1.00 93.38 94 VAL A CA 1
ATOM 760 C C . VAL A 1 94 ? 14.101 -7.176 -26.354 1.00 93.38 94 VAL A C 1
ATOM 762 O O . VAL A 1 94 ? 15.229 -7.484 -26.730 1.00 93.38 94 VAL A O 1
ATOM 765 N N . LEU A 1 95 ? 13.662 -7.413 -25.126 1.00 94.44 95 LEU A N 1
ATOM 766 C CA . LEU A 1 95 ? 14.369 -8.259 -24.178 1.00 94.44 95 LEU A CA 1
ATOM 767 C C . LEU A 1 95 ? 13.388 -8.873 -23.188 1.00 94.44 95 LEU A C 1
ATOM 769 O O . LEU A 1 95 ? 12.352 -8.291 -22.863 1.00 94.44 95 LEU A O 1
ATOM 773 N N . LYS A 1 96 ? 13.740 -10.049 -22.684 1.00 93.94 96 LYS A N 1
ATOM 774 C CA . LYS A 1 96 ? 13.050 -10.700 -21.578 1.00 93.94 96 LYS A CA 1
ATOM 775 C C . LYS A 1 96 ? 13.905 -10.573 -20.327 1.00 93.94 96 LYS A C 1
ATOM 777 O O . LYS A 1 96 ? 15.083 -10.926 -20.353 1.00 93.94 96 LYS A O 1
ATOM 782 N N . TYR A 1 97 ? 13.305 -10.100 -19.243 1.00 93.38 97 TYR A N 1
ATOM 783 C CA . TYR A 1 97 ? 13.970 -9.958 -17.949 1.00 93.38 97 TYR A CA 1
ATOM 784 C C . TYR A 1 97 ? 12.992 -10.199 -16.795 1.00 93.38 97 TYR A C 1
ATOM 786 O O . TYR A 1 97 ? 11.810 -10.467 -17.015 1.00 93.38 97 TYR A O 1
ATOM 794 N N . LYS A 1 98 ? 13.494 -10.147 -15.560 1.00 90.44 98 LYS A N 1
ATOM 795 C CA . LYS A 1 98 ? 12.710 -10.365 -14.340 1.00 90.44 98 LYS A CA 1
ATOM 796 C C . LYS A 1 98 ? 12.522 -9.047 -13.579 1.00 90.44 98 LYS A C 1
ATOM 798 O O . LYS A 1 98 ? 13.502 -8.358 -13.286 1.00 90.44 98 LYS A O 1
ATOM 803 N N . ILE A 1 99 ? 11.276 -8.707 -13.246 1.00 89.94 99 ILE A N 1
ATOM 804 C CA . ILE A 1 99 ? 10.938 -7.679 -12.251 1.00 89.94 99 ILE A CA 1
ATOM 805 C C . ILE A 1 99 ? 10.610 -8.411 -10.956 1.00 89.94 99 ILE A C 1
ATOM 807 O O . ILE A 1 99 ? 9.568 -9.055 -10.866 1.00 89.94 99 ILE A O 1
ATOM 811 N N . GLU A 1 100 ? 11.499 -8.322 -9.967 1.00 89.81 100 GLU A N 1
ATOM 812 C CA . GLU A 1 100 ? 11.406 -9.087 -8.717 1.00 89.81 100 GLU A CA 1
ATOM 813 C C . GLU A 1 100 ? 11.250 -10.593 -8.991 1.00 89.81 100 GLU A C 1
ATOM 815 O O . GLU A 1 100 ? 12.222 -11.247 -9.376 1.00 89.81 100 GLU A O 1
ATOM 820 N N . ASP A 1 101 ? 10.039 -11.144 -8.848 1.00 89.06 101 ASP A N 1
ATOM 821 C CA . ASP A 1 101 ? 9.734 -12.554 -9.109 1.00 89.06 101 ASP A CA 1
ATOM 822 C C . ASP A 1 101 ? 8.983 -12.816 -10.412 1.00 89.06 101 ASP A C 1
ATOM 824 O O . ASP A 1 101 ? 8.724 -13.967 -10.760 1.00 89.06 101 ASP A O 1
ATOM 828 N N . HIS A 1 102 ? 8.697 -11.767 -11.177 1.00 91.31 102 HIS A N 1
ATOM 829 C CA . HIS A 1 102 ? 7.859 -11.846 -12.360 1.00 91.31 102 HIS A CA 1
ATOM 830 C C . HIS A 1 102 ? 8.676 -11.752 -13.657 1.00 91.31 102 HIS A C 1
ATOM 832 O O . HIS A 1 102 ? 9.308 -10.720 -13.907 1.00 91.31 102 HIS A O 1
ATOM 838 N N . PRO A 1 103 ? 8.694 -12.796 -14.506 1.00 92.06 103 PRO A N 1
ATOM 839 C CA . PRO A 1 103 ? 9.302 -12.712 -15.825 1.00 92.06 103 PRO A CA 1
ATOM 840 C C . PRO A 1 103 ? 8.421 -11.877 -16.758 1.00 92.06 103 PRO A C 1
ATOM 842 O O . PRO A 1 103 ? 7.233 -12.148 -16.912 1.00 92.06 103 PRO A O 1
ATOM 845 N N . CYS A 1 104 ? 9.016 -10.907 -17.440 1.00 93.31 104 CYS A N 1
ATOM 846 C CA . CYS A 1 104 ? 8.306 -10.044 -18.371 1.00 93.31 104 CYS A CA 1
ATOM 847 C C . CYS A 1 104 ? 9.138 -9.723 -19.608 1.00 93.31 104 CYS A C 1
ATOM 849 O O . CYS A 1 104 ? 10.364 -9.875 -19.641 1.00 93.31 104 CYS A O 1
ATOM 851 N N . TRP A 1 105 ? 8.445 -9.238 -20.627 1.00 93.25 105 TRP A N 1
ATOM 852 C CA . TRP A 1 105 ? 9.037 -8.727 -21.847 1.00 93.25 105 TRP A CA 1
ATOM 853 C C . TRP A 1 105 ? 9.005 -7.206 -21.854 1.00 93.25 105 TRP A C 1
ATOM 855 O O . TRP A 1 105 ? 7.973 -6.598 -21.567 1.00 93.25 105 TRP A O 1
ATOM 865 N N . LEU A 1 106 ? 10.138 -6.612 -22.212 1.00 93.56 106 LEU A N 1
ATOM 866 C CA . LEU A 1 106 ? 10.283 -5.191 -22.475 1.00 93.56 106 LEU A CA 1
ATOM 867 C C . LEU A 1 106 ? 10.497 -5.005 -23.971 1.00 93.56 106 LEU A C 1
ATOM 869 O O . LEU A 1 106 ? 11.450 -5.539 -24.538 1.00 93.56 106 LEU A O 1
ATOM 873 N N . PHE A 1 107 ? 9.626 -4.221 -24.590 1.00 93.12 107 PHE A N 1
ATOM 874 C CA . PHE A 1 107 ? 9.772 -3.784 -25.968 1.00 93.12 107 PHE A CA 1
ATOM 875 C C . PHE A 1 107 ? 9.958 -2.277 -25.990 1.00 93.12 107 PHE A C 1
ATOM 877 O O . PHE A 1 107 ? 9.305 -1.544 -25.254 1.00 93.12 107 PHE A O 1
ATOM 884 N N . MET A 1 108 ? 10.822 -1.801 -26.865 1.00 91.94 108 MET A N 1
ATOM 885 C CA . MET A 1 108 ? 11.004 -0.390 -27.146 1.00 91.94 108 MET A CA 1
ATOM 886 C C . MET A 1 108 ? 10.887 -0.206 -28.647 1.00 91.94 108 MET A C 1
ATOM 888 O O . MET A 1 108 ? 11.475 -0.970 -29.409 1.00 91.94 108 MET A O 1
ATOM 892 N N . LYS A 1 109 ? 10.141 0.805 -29.078 1.00 91.19 109 LYS A N 1
ATOM 893 C CA . LYS A 1 109 ? 10.106 1.214 -30.479 1.00 91.19 109 LYS A CA 1
ATOM 894 C C . LYS A 1 109 ? 10.131 2.726 -30.604 1.00 91.19 109 LYS A C 1
ATOM 896 O O . LYS A 1 109 ? 9.565 3.425 -29.767 1.00 91.19 109 LYS A O 1
ATOM 901 N N . SER A 1 110 ? 10.764 3.226 -31.650 1.00 90.94 110 SER A N 1
ATOM 902 C CA . SER A 1 110 ? 10.799 4.648 -31.973 1.00 90.94 110 SER A CA 1
ATOM 903 C C . SER A 1 110 ? 10.746 4.846 -33.479 1.00 90.94 110 SER A C 1
ATOM 905 O O . SER A 1 110 ? 11.297 4.039 -34.229 1.00 90.94 110 SER A O 1
ATOM 907 N N . GLU A 1 111 ? 10.062 5.910 -33.891 1.00 84.19 111 GLU A N 1
ATOM 908 C CA . GLU A 1 111 ? 9.961 6.333 -35.285 1.00 84.19 111 GLU A CA 1
ATOM 909 C C . GLU A 1 111 ? 11.044 7.369 -35.605 1.00 84.19 111 GLU A C 1
ATOM 911 O O . GLU A 1 111 ? 11.266 8.326 -34.856 1.00 84.19 111 GLU A O 1
ATOM 916 N N . GLY A 1 112 ? 11.662 7.206 -36.768 1.00 73.25 112 GLY A N 1
ATOM 917 C CA . GLY A 1 112 ? 12.685 8.085 -37.309 1.00 73.25 112 GLY A CA 1
ATOM 918 C C . GLY A 1 112 ? 14.072 7.882 -36.699 1.00 73.25 112 GLY A C 1
ATOM 919 O O . GLY A 1 112 ? 14.275 7.210 -35.690 1.00 73.25 112 GLY A O 1
ATOM 920 N N . GLN A 1 113 ? 15.062 8.515 -37.326 1.00 67.94 113 GLN A N 1
ATOM 921 C CA . GLN A 1 113 ? 16.467 8.399 -36.922 1.00 67.94 113 GLN A CA 1
ATOM 922 C C . GLN A 1 113 ? 16.799 9.175 -35.640 1.00 67.94 113 GLN A C 1
ATOM 924 O O . GLN A 1 113 ? 17.805 8.898 -34.993 1.00 67.94 113 GLN A O 1
ATOM 929 N N . THR A 1 114 ? 15.965 10.148 -35.264 1.00 71.50 114 THR A N 1
ATOM 930 C CA . THR A 1 114 ? 16.266 11.136 -34.217 1.00 71.50 114 THR A CA 1
ATOM 931 C C . THR A 1 114 ? 15.767 10.751 -32.827 1.00 71.50 114 THR A C 1
ATOM 933 O O . THR A 1 114 ? 15.972 11.517 -31.879 1.00 71.50 114 THR A O 1
ATOM 936 N N . LEU A 1 115 ? 15.121 9.584 -32.687 1.00 82.62 115 LEU A N 1
ATOM 937 C CA . LEU A 1 115 ? 14.422 9.190 -31.462 1.00 82.62 115 LEU A CA 1
ATOM 938 C C . LEU A 1 115 ? 13.478 10.308 -30.992 1.00 82.62 115 LEU A C 1
ATOM 940 O O . LEU A 1 115 ? 13.488 10.674 -29.823 1.00 82.62 115 LEU A O 1
ATOM 944 N N . ALA A 1 116 ? 12.725 10.932 -31.904 1.00 87.00 116 ALA A N 1
ATOM 945 C CA . ALA A 1 116 ? 11.874 12.074 -31.560 1.00 87.00 116 ALA A CA 1
ATOM 946 C C . ALA A 1 116 ? 10.683 11.660 -30.683 1.00 87.00 116 ALA A C 1
ATOM 948 O O . ALA A 1 116 ? 10.272 12.401 -29.790 1.00 87.00 116 ALA A O 1
ATOM 949 N N . ARG A 1 117 ? 10.139 10.466 -30.932 1.00 93.19 117 ARG A N 1
ATOM 950 C CA . ARG A 1 117 ? 9.040 9.866 -30.173 1.00 93.19 117 ARG A CA 1
ATOM 951 C C . ARG A 1 117 ? 9.111 8.349 -30.218 1.00 93.19 117 ARG A C 1
ATOM 953 O O . ARG A 1 117 ? 9.685 7.773 -31.146 1.00 93.19 117 ARG A O 1
ATOM 960 N N . GLY A 1 118 ? 8.479 7.700 -29.255 1.00 93.94 118 GLY A N 1
ATOM 961 C CA . GLY A 1 118 ? 8.409 6.252 -29.238 1.00 93.94 118 GLY A CA 1
ATOM 962 C C . GLY A 1 118 ? 7.532 5.701 -28.133 1.00 93.94 118 GLY A C 1
ATOM 963 O O . GLY A 1 118 ? 6.818 6.426 -27.439 1.00 93.94 118 GLY A O 1
ATOM 964 N N . GLN A 1 119 ? 7.583 4.382 -28.005 1.00 94.38 119 GLN A N 1
ATOM 965 C CA . GLN A 1 119 ? 6.835 3.623 -27.020 1.00 94.38 119 GLN A CA 1
ATOM 966 C C . GLN A 1 119 ? 7.759 2.630 -26.321 1.00 94.38 119 GLN A C 1
ATOM 968 O O . GLN A 1 119 ? 8.600 1.991 -26.956 1.00 94.38 119 GLN A O 1
ATOM 973 N N . VAL A 1 120 ? 7.570 2.486 -25.016 1.00 93.88 120 VAL A N 1
ATOM 974 C CA . VAL A 1 120 ? 8.082 1.372 -24.217 1.00 93.88 120 VAL A CA 1
ATOM 975 C C . VAL A 1 120 ? 6.890 0.520 -23.802 1.00 93.88 120 VAL A C 1
ATOM 977 O O . VAL A 1 120 ? 5.888 1.052 -23.341 1.00 93.88 120 VAL A O 1
ATOM 980 N N . ILE A 1 121 ? 6.972 -0.792 -23.987 1.00 93.88 121 ILE A N 1
ATOM 981 C CA . ILE A 1 121 ? 5.879 -1.730 -23.736 1.00 93.88 121 ILE A CA 1
ATOM 982 C C . ILE A 1 121 ? 6.377 -2.798 -22.769 1.00 93.88 121 ILE A C 1
ATOM 984 O O . ILE A 1 121 ? 7.354 -3.488 -23.057 1.00 93.88 121 ILE A O 1
ATOM 988 N N . LEU A 1 122 ? 5.695 -2.938 -21.637 1.00 93.75 122 LEU A N 1
ATOM 989 C CA . LEU A 1 122 ? 5.896 -4.010 -20.664 1.00 93.75 122 LEU A CA 1
ATOM 990 C C . LEU A 1 122 ? 4.767 -5.027 -20.813 1.00 93.75 122 LEU A C 1
ATOM 992 O O . LEU A 1 122 ? 3.602 -4.638 -20.766 1.00 93.75 122 LEU A O 1
ATOM 996 N N . SER A 1 123 ? 5.099 -6.306 -21.000 1.00 92.00 123 SER A N 1
ATOM 997 C CA . SER A 1 123 ? 4.113 -7.364 -21.260 1.00 92.00 123 SER A CA 1
ATOM 998 C C . SER A 1 123 ? 4.435 -8.679 -20.559 1.00 92.00 123 SER A C 1
ATOM 1000 O O . SER A 1 123 ? 5.597 -9.075 -20.438 1.00 92.00 123 SER A O 1
ATOM 1002 N N . ASP A 1 124 ? 3.383 -9.398 -20.167 1.00 86.62 124 ASP A N 1
ATOM 1003 C CA . ASP A 1 124 ? 3.468 -10.757 -19.618 1.00 86.62 124 ASP A CA 1
ATOM 1004 C C . ASP A 1 124 ? 3.745 -11.813 -20.698 1.00 86.62 124 ASP A C 1
ATOM 1006 O O . ASP A 1 124 ? 4.177 -12.928 -20.400 1.00 86.62 124 ASP A O 1
ATOM 1010 N N . LYS A 1 125 ? 3.488 -11.491 -21.972 1.00 83.19 125 LYS A N 1
ATOM 1011 C CA . LYS A 1 125 ? 3.617 -12.434 -23.085 1.00 83.19 125 LYS A CA 1
ATOM 1012 C C . LYS A 1 125 ? 4.566 -11.920 -24.149 1.00 83.19 125 LYS A C 1
ATOM 1014 O O . LYS A 1 125 ? 4.530 -10.754 -24.540 1.00 83.19 125 LYS A O 1
ATOM 1019 N N . TYR A 1 126 ? 5.353 -12.849 -24.690 1.00 75.75 126 TYR A N 1
ATOM 1020 C CA . TYR A 1 126 ? 5.944 -12.626 -25.996 1.00 75.75 126 TYR A CA 1
ATOM 1021 C C . TYR A 1 126 ? 4.796 -12.585 -26.991 1.00 75.75 126 TYR A C 1
ATOM 1023 O O . TYR A 1 126 ? 4.045 -13.547 -27.138 1.00 75.75 126 TYR A O 1
ATOM 1031 N N . THR A 1 127 ? 4.622 -11.444 -27.617 1.00 60.38 127 THR A N 1
ATOM 1032 C CA . THR A 1 127 ? 3.661 -11.261 -28.694 1.00 60.38 127 THR A CA 1
ATOM 1033 C C . THR A 1 127 ? 4.409 -10.459 -29.743 1.00 60.38 127 THR A C 1
ATOM 1035 O O . THR A 1 127 ? 5.303 -9.686 -29.383 1.00 60.38 127 THR A O 1
ATOM 1038 N N . ASP A 1 128 ? 4.039 -10.583 -31.013 1.00 61.81 128 ASP A N 1
ATOM 1039 C CA . ASP A 1 128 ? 4.429 -9.613 -32.043 1.00 61.81 128 ASP A CA 1
ATOM 1040 C C . ASP A 1 128 ? 3.719 -8.263 -31.775 1.00 61.81 128 ASP A C 1
ATOM 1042 O O . ASP A 1 128 ? 3.019 -7.702 -32.616 1.00 61.81 128 ASP A O 1
ATOM 1046 N N . LEU A 1 129 ? 3.891 -7.716 -30.561 1.00 58.19 129 LEU A N 1
ATOM 1047 C CA . LEU A 1 129 ? 3.344 -6.450 -30.058 1.00 58.19 129 LEU A CA 1
ATOM 1048 C C . LEU A 1 129 ? 3.825 -5.257 -30.893 1.00 58.19 129 LEU A C 1
ATOM 1050 O O . LEU A 1 129 ? 3.305 -4.151 -30.766 1.00 58.19 129 LEU A O 1
ATOM 1054 N N . LEU A 1 130 ? 4.827 -5.477 -31.746 1.00 55.47 130 LEU A N 1
ATOM 1055 C CA . LEU A 1 130 ? 5.299 -4.514 -32.729 1.00 55.47 130 LEU A CA 1
ATOM 1056 C C . LEU A 1 130 ? 4.254 -4.249 -33.826 1.00 55.47 130 LEU A C 1
ATOM 1058 O O . LEU A 1 130 ? 4.268 -3.150 -34.375 1.00 55.47 130 LEU A O 1
ATOM 1062 N N . ALA A 1 131 ? 3.340 -5.192 -34.098 1.00 58.62 131 ALA A N 1
ATOM 1063 C CA . ALA A 1 131 ? 2.235 -5.016 -35.044 1.00 58.62 131 ALA A CA 1
ATOM 1064 C C . ALA A 1 131 ? 0.934 -4.553 -34.363 1.00 58.62 131 ALA A C 1
ATOM 1066 O O . ALA A 1 131 ? 0.280 -3.644 -34.866 1.00 58.62 131 ALA A O 1
ATOM 1067 N N . SER A 1 132 ? 0.566 -5.131 -33.210 1.00 60.72 132 SER A N 1
ATOM 1068 C CA . SER A 1 132 ? -0.621 -4.708 -32.448 1.00 60.72 132 SER A CA 1
ATOM 1069 C C . SER A 1 132 ? -0.502 -5.098 -30.968 1.00 60.72 132 SER A C 1
ATOM 1071 O O . SER A 1 132 ? -0.664 -6.275 -30.637 1.00 60.72 132 SER A O 1
ATOM 1073 N N . PRO A 1 133 ? -0.194 -4.158 -30.056 1.00 66.88 133 PRO A N 1
ATOM 1074 C CA . PRO A 1 133 ? -0.025 -4.489 -28.651 1.00 66.88 133 PRO A CA 1
ATOM 1075 C C . PRO A 1 133 ? -1.356 -4.856 -27.975 1.00 66.88 133 PRO A C 1
ATOM 1077 O O . PRO A 1 133 ? -2.345 -4.136 -28.103 1.00 66.88 133 PRO A O 1
ATOM 1080 N N . ASP A 1 134 ? -1.379 -5.963 -27.227 1.00 76.88 134 ASP A N 1
ATOM 1081 C CA . ASP A 1 134 ? -2.534 -6.374 -26.420 1.00 76.88 134 ASP A CA 1
ATOM 1082 C C . ASP A 1 134 ? -2.612 -5.521 -25.143 1.00 76.88 134 ASP A C 1
ATOM 1084 O O . ASP A 1 134 ? -2.026 -5.847 -24.112 1.00 76.88 134 ASP A O 1
ATOM 1088 N N . ILE A 1 135 ? -3.355 -4.414 -25.205 1.00 74.06 135 ILE A N 1
ATOM 1089 C CA . ILE A 1 135 ? -3.532 -3.461 -24.092 1.00 74.06 135 ILE A CA 1
ATOM 1090 C C . ILE A 1 135 ? -4.154 -4.139 -22.849 1.00 74.06 135 ILE A C 1
ATOM 1092 O O . ILE A 1 135 ? -3.993 -3.661 -21.722 1.00 74.06 135 ILE A O 1
ATOM 1096 N N . SER A 1 136 ? -4.829 -5.286 -23.009 1.00 75.69 136 SER A N 1
ATOM 1097 C CA . SER A 1 136 ? -5.371 -6.050 -21.876 1.00 75.69 136 SER A CA 1
ATOM 1098 C C . SER A 1 136 ? -4.289 -6.730 -21.028 1.00 75.69 136 SER A C 1
ATOM 1100 O O . SER A 1 136 ? -4.571 -7.148 -19.906 1.00 75.69 136 SER A O 1
ATOM 1102 N N . ARG A 1 137 ? -3.056 -6.832 -21.543 1.00 82.06 137 ARG A N 1
ATOM 1103 C CA . ARG A 1 137 ? -1.915 -7.516 -20.906 1.00 82.06 137 ARG A CA 1
ATOM 1104 C C . ARG A 1 137 ? -0.580 -6.805 -21.111 1.00 82.06 137 ARG A C 1
ATOM 1106 O O . ARG A 1 137 ? 0.484 -7.403 -20.934 1.00 82.06 137 ARG A O 1
ATOM 1113 N N . SER A 1 138 ? -0.612 -5.559 -21.559 1.00 91.94 138 SER A N 1
ATOM 1114 C CA . SER A 1 138 ? 0.584 -4.739 -21.657 1.00 91.94 138 SER A CA 1
ATOM 1115 C C . SER A 1 138 ? 0.343 -3.334 -21.135 1.00 91.94 138 SER A C 1
ATOM 1117 O O . SER A 1 138 ? -0.714 -2.753 -21.377 1.00 91.94 138 SER A O 1
ATOM 1119 N N . VAL A 1 139 ? 1.350 -2.774 -20.468 1.00 95.44 139 VAL A N 1
ATOM 1120 C CA . VAL A 1 139 ? 1.438 -1.336 -20.201 1.00 95.44 139 VAL A CA 1
ATOM 1121 C C . VAL A 1 139 ? 2.308 -0.706 -21.280 1.00 95.44 139 VAL A C 1
ATOM 1123 O O . VAL A 1 139 ? 3.442 -1.129 -21.500 1.00 95.44 139 VAL A O 1
ATOM 1126 N N . ILE A 1 140 ? 1.769 0.310 -21.946 1.00 95.38 140 ILE A N 1
ATOM 1127 C CA . ILE A 1 140 ? 2.415 1.087 -23.002 1.00 95.38 140 ILE A CA 1
ATOM 1128 C C . ILE A 1 140 ? 2.730 2.471 -22.441 1.00 95.38 140 ILE A C 1
ATOM 1130 O O . ILE A 1 140 ? 1.831 3.167 -21.976 1.00 95.38 140 ILE A O 1
ATOM 1134 N N . VAL A 1 141 ? 3.994 2.875 -22.506 1.00 96.81 141 VAL A N 1
ATOM 1135 C CA . VAL A 1 141 ? 4.495 4.194 -22.110 1.00 96.81 141 VAL A CA 1
ATOM 1136 C C . VAL A 1 141 ? 4.944 4.939 -23.358 1.00 96.81 141 VAL A C 1
ATOM 1138 O O . VAL A 1 141 ? 5.926 4.565 -23.997 1.00 96.81 141 VAL A O 1
ATOM 1141 N N . GLU A 1 142 ? 4.227 5.998 -23.704 1.00 96.69 142 GLU A N 1
ATOM 1142 C CA . GLU A 1 142 ? 4.520 6.870 -24.834 1.00 96.69 142 GLU A CA 1
ATOM 1143 C C . GLU A 1 142 ? 5.412 8.019 -24.382 1.00 96.69 142 GLU A C 1
ATOM 1145 O O . GLU A 1 142 ? 5.134 8.689 -23.382 1.00 96.69 142 GLU A O 1
ATOM 1150 N N . TRP A 1 143 ? 6.477 8.268 -25.134 1.00 95.44 143 TRP A N 1
ATOM 1151 C CA . TRP A 1 143 ? 7.458 9.292 -24.811 1.00 95.44 143 TRP A CA 1
ATOM 1152 C C . TRP A 1 143 ? 7.790 10.156 -26.026 1.00 95.44 143 TRP A C 1
ATOM 1154 O O . TRP A 1 143 ? 7.647 9.740 -27.178 1.00 95.44 143 TRP A O 1
ATOM 1164 N N . VAL A 1 144 ? 8.269 11.367 -25.750 1.00 94.62 144 VAL A N 1
ATOM 1165 C CA . VAL A 1 144 ? 8.851 12.287 -26.739 1.00 94.62 144 VAL A CA 1
ATOM 1166 C C . VAL A 1 144 ? 10.209 12.772 -26.256 1.00 94.62 144 VAL A C 1
ATOM 1168 O O . VAL A 1 144 ? 10.460 12.832 -25.052 1.00 94.62 144 VAL A O 1
ATOM 1171 N N . ARG A 1 145 ? 11.095 13.118 -27.183 1.00 89.12 145 ARG A N 1
ATOM 1172 C CA . ARG A 1 145 ? 12.388 13.724 -26.872 1.00 89.12 145 ARG A CA 1
ATOM 1173 C C . ARG A 1 145 ? 12.242 15.239 -26.760 1.00 89.12 145 ARG A C 1
ATOM 1175 O O . ARG A 1 145 ? 11.629 15.888 -27.602 1.00 89.12 145 ARG A O 1
ATOM 1182 N N . THR A 1 146 ? 12.822 15.794 -25.711 1.00 87.25 146 THR A N 1
ATOM 1183 C CA . THR A 1 146 ? 12.934 17.219 -25.409 1.00 87.25 146 THR A CA 1
ATOM 1184 C C . THR A 1 146 ? 14.418 17.591 -25.283 1.00 87.25 146 THR A C 1
ATOM 1186 O O . THR A 1 146 ? 15.275 16.706 -25.188 1.00 87.25 146 THR A O 1
ATOM 1189 N N . PRO A 1 147 ? 14.771 18.888 -25.243 1.00 83.06 147 PRO A N 1
ATOM 1190 C CA . PRO A 1 147 ? 16.154 19.302 -24.991 1.00 83.06 147 PRO A CA 1
ATOM 1191 C C . PRO A 1 147 ? 16.728 18.775 -23.662 1.00 83.06 147 PRO A C 1
ATOM 1193 O O . PRO A 1 147 ? 17.938 18.648 -23.526 1.00 83.06 147 PRO A O 1
ATOM 1196 N N . GLN A 1 148 ? 15.869 18.445 -22.689 1.00 80.88 148 GLN A N 1
ATOM 1197 C CA . GLN A 1 148 ? 16.244 17.918 -21.370 1.00 80.88 148 GLN A CA 1
ATOM 1198 C C . GLN A 1 148 ? 16.253 16.376 -21.299 1.00 80.88 148 GLN A C 1
ATOM 1200 O O . GLN A 1 148 ? 16.379 15.812 -20.212 1.00 80.88 148 GLN A O 1
ATOM 1205 N N . GLY A 1 149 ? 16.094 15.676 -22.427 1.00 85.19 149 GLY A N 1
ATOM 1206 C CA . GLY A 1 149 ? 16.073 14.212 -22.500 1.00 85.19 149 GLY A CA 1
ATOM 1207 C C . GLY A 1 149 ? 14.735 13.685 -23.007 1.00 85.19 149 GLY A C 1
ATOM 1208 O O . GLY A 1 149 ? 14.181 14.217 -23.955 1.00 85.19 149 GLY A O 1
ATOM 1209 N N . PHE A 1 150 ? 14.201 12.626 -22.408 1.00 87.31 150 PHE A N 1
ATOM 1210 C CA . PHE A 1 150 ? 12.872 12.115 -22.767 1.00 87.31 150 PHE A CA 1
ATOM 1211 C C . PHE A 1 150 ? 11.799 12.691 -21.849 1.00 87.31 150 PHE A C 1
ATOM 1213 O O . PHE A 1 150 ? 12.109 13.155 -20.755 1.00 87.31 150 PHE A O 1
ATOM 1220 N N . ASP A 1 151 ? 10.542 12.676 -22.271 1.00 91.81 151 ASP A N 1
ATOM 1221 C CA . ASP A 1 151 ? 9.400 13.061 -21.452 1.00 91.81 151 ASP A CA 1
ATOM 1222 C C . ASP A 1 151 ? 8.207 12.142 -21.717 1.00 91.81 151 ASP A C 1
ATOM 1224 O O . ASP A 1 151 ? 7.846 11.896 -22.871 1.00 91.81 151 ASP A O 1
ATOM 1228 N N . ILE A 1 152 ? 7.593 11.639 -20.646 1.00 95.56 152 ILE A N 1
ATOM 1229 C CA . ILE A 1 152 ? 6.464 10.709 -20.732 1.00 95.56 152 ILE A CA 1
ATOM 1230 C C . ILE A 1 152 ? 5.201 11.505 -21.058 1.00 95.56 152 ILE A C 1
ATOM 1232 O O . ILE A 1 152 ? 4.805 12.393 -20.306 1.00 95.56 152 ILE A O 1
ATOM 1236 N N . GLN A 1 153 ? 4.559 11.175 -22.178 1.00 96.69 153 GLN A N 1
ATOM 1237 C CA . GLN A 1 153 ? 3.298 11.793 -22.591 1.00 96.69 153 GLN A CA 1
ATOM 1238 C C . GLN A 1 153 ? 2.092 11.027 -22.060 1.00 96.69 153 GLN A C 1
ATOM 1240 O O . GLN A 1 153 ? 1.102 11.635 -21.647 1.00 96.69 153 GLN A O 1
ATOM 1245 N N . LYS A 1 154 ? 2.178 9.694 -22.055 1.00 97.50 154 LYS A N 1
ATOM 1246 C CA . LYS A 1 154 ? 1.084 8.818 -21.648 1.00 97.50 154 LYS A CA 1
ATOM 1247 C C . LYS A 1 154 ? 1.619 7.480 -21.152 1.00 97.50 154 LYS A C 1
ATOM 1249 O O . LYS A 1 154 ? 2.611 6.988 -21.677 1.00 97.50 154 LYS A O 1
ATOM 1254 N N . ALA A 1 155 ? 0.954 6.874 -20.178 1.00 97.75 155 ALA A N 1
ATOM 1255 C CA . ALA A 1 155 ? 1.150 5.478 -19.813 1.00 97.75 155 ALA A CA 1
ATOM 1256 C C . ALA A 1 155 ? -0.216 4.812 -19.652 1.00 97.75 155 ALA A C 1
ATOM 1258 O O . ALA A 1 155 ? -1.045 5.322 -18.905 1.00 97.75 155 ALA A O 1
ATOM 1259 N N . PHE A 1 156 ? -0.484 3.713 -20.352 1.00 97.56 156 PHE A N 1
ATOM 1260 C CA . PHE A 1 156 ? -1.797 3.070 -20.302 1.00 97.56 156 PHE A CA 1
ATOM 1261 C C . PHE A 1 156 ? -1.743 1.559 -20.535 1.00 97.56 156 PHE A C 1
ATOM 1263 O O . PHE A 1 156 ? -0.829 1.061 -21.187 1.00 97.56 156 PHE A O 1
ATOM 1270 N N . GLY A 1 157 ? -2.744 0.840 -20.032 1.00 95.94 157 GLY A N 1
ATOM 1271 C CA . GLY A 1 157 ? -2.916 -0.600 -20.232 1.00 95.94 157 GLY A CA 1
ATOM 1272 C C . GLY A 1 157 ? -2.802 -1.401 -18.939 1.00 95.94 157 GLY A C 1
ATOM 1273 O O . GLY A 1 157 ? -3.017 -0.858 -17.856 1.00 95.94 157 GLY A O 1
ATOM 1274 N N . ASN A 1 158 ? -2.510 -2.696 -19.045 1.00 94.94 158 ASN A N 1
ATOM 1275 C CA . ASN A 1 158 ? -2.510 -3.613 -17.905 1.00 94.94 158 ASN A CA 1
ATOM 1276 C C . ASN A 1 158 ? -1.233 -4.447 -17.843 1.00 94.94 158 ASN A C 1
ATOM 1278 O O . ASN A 1 158 ? -0.787 -4.951 -18.862 1.00 94.94 158 ASN A O 1
ATOM 1282 N N . PHE A 1 159 ? -0.646 -4.636 -16.667 1.00 93.81 159 PHE A N 1
ATOM 1283 C CA . PHE A 1 159 ? 0.559 -5.452 -16.511 1.00 93.81 159 PHE A CA 1
ATOM 1284 C C . PHE A 1 159 ? 0.641 -6.010 -15.098 1.00 93.81 159 PHE A C 1
ATOM 1286 O O . PHE A 1 159 ? 0.635 -5.228 -14.149 1.00 93.81 159 PHE A O 1
ATOM 1293 N N . ALA A 1 160 ? 0.724 -7.338 -14.962 1.00 92.50 160 ALA A N 1
ATOM 1294 C CA . ALA A 1 160 ? 0.928 -8.018 -13.681 1.00 92.50 160 ALA A CA 1
ATOM 1295 C C . ALA A 1 160 ? 0.057 -7.448 -12.538 1.00 92.50 160 ALA A C 1
ATOM 1297 O O . ALA A 1 160 ? 0.561 -7.003 -11.513 1.00 92.50 160 ALA A O 1
ATOM 1298 N N . GLY A 1 161 ? -1.263 -7.379 -12.744 1.00 93.31 161 GLY A N 1
ATOM 1299 C CA . GLY A 1 161 ? -2.207 -6.850 -11.751 1.00 93.31 161 GLY A CA 1
ATOM 1300 C C . GLY A 1 161 ? -2.292 -5.326 -11.643 1.00 93.31 161 GLY A C 1
ATOM 1301 O O . GLY A 1 161 ? -3.111 -4.824 -10.879 1.00 93.31 161 GLY A O 1
ATOM 1302 N N . LEU A 1 162 ? -1.495 -4.570 -12.394 1.00 95.50 162 LEU A N 1
ATOM 1303 C CA . LEU A 1 162 ? -1.625 -3.119 -12.506 1.00 95.50 162 LEU A CA 1
ATOM 1304 C C . LEU A 1 162 ? -2.512 -2.763 -13.695 1.00 95.50 162 LEU A C 1
ATOM 1306 O O . LEU A 1 162 ? -2.305 -3.284 -14.785 1.00 95.50 162 LEU A O 1
ATOM 1310 N N . THR A 1 163 ? -3.429 -1.819 -13.513 1.00 96.94 163 THR A N 1
ATOM 1311 C CA . THR A 1 163 ? -4.118 -1.110 -14.598 1.00 96.94 163 THR A CA 1
ATOM 1312 C C . THR A 1 163 ? -3.710 0.350 -14.537 1.00 96.94 163 THR A C 1
ATOM 1314 O O . THR A 1 163 ? -3.963 1.022 -13.538 1.00 96.94 163 THR A O 1
ATOM 1317 N N . VAL A 1 164 ? -3.085 0.848 -15.595 1.00 97.75 164 VAL A N 1
ATOM 1318 C CA . VAL A 1 164 ? -2.540 2.204 -15.674 1.00 97.75 164 VAL A CA 1
ATOM 1319 C C . VAL A 1 164 ? -3.329 2.989 -16.717 1.00 97.75 164 VAL A C 1
ATOM 1321 O O . VAL A 1 164 ? -3.636 2.469 -17.787 1.00 97.75 164 VAL A O 1
ATOM 1324 N N . ASP A 1 165 ? -3.653 4.238 -16.406 1.00 98.06 165 ASP A N 1
ATOM 1325 C CA . ASP A 1 165 ? -4.159 5.234 -17.349 1.00 98.06 165 ASP A CA 1
ATOM 1326 C C . ASP A 1 165 ? -3.713 6.622 -16.878 1.00 98.06 165 ASP A C 1
ATOM 1328 O O . ASP A 1 165 ? -4.340 7.254 -16.028 1.00 98.06 165 ASP A O 1
ATOM 1332 N N . LEU A 1 166 ? -2.555 7.052 -17.365 1.00 98.25 166 LEU A N 1
ATOM 1333 C CA . LEU A 1 166 ? -1.862 8.271 -16.978 1.00 98.25 166 LEU A CA 1
ATOM 1334 C C . LEU A 1 166 ? -1.554 9.103 -18.218 1.00 98.25 166 LEU A C 1
ATOM 1336 O O . LEU A 1 166 ? -1.098 8.580 -19.232 1.00 98.25 166 LEU A O 1
ATOM 1340 N N . VAL A 1 167 ? -1.724 10.414 -18.108 1.00 97.88 167 VAL A N 1
ATOM 1341 C CA . VAL A 1 167 ? -1.343 11.402 -19.124 1.00 97.88 167 VAL A CA 1
ATOM 1342 C C . VAL A 1 167 ? -0.430 12.451 -18.505 1.00 97.88 167 VAL A C 1
ATOM 1344 O O . VAL A 1 167 ? -0.484 12.686 -17.297 1.00 97.88 167 VAL A O 1
ATOM 1347 N N . LYS A 1 168 ? 0.397 13.109 -19.315 1.00 96.19 168 LYS A N 1
ATOM 1348 C CA . LYS A 1 168 ? 1.211 14.244 -18.871 1.00 96.19 168 LYS A CA 1
ATOM 1349 C C . LYS A 1 168 ? 0.345 15.307 -18.194 1.00 96.19 168 LYS A C 1
ATOM 1351 O O . LYS A 1 168 ? -0.667 15.745 -18.739 1.00 96.19 168 LYS A O 1
ATOM 1356 N N . SER A 1 169 ? 0.745 15.724 -16.994 1.00 94.19 169 SER A N 1
ATOM 1357 C CA . SER A 1 169 ? 0.020 16.744 -16.240 1.00 94.19 169 SER A CA 1
ATOM 1358 C C . SER A 1 169 ? 0.408 18.148 -16.721 1.00 94.19 169 SER A C 1
ATOM 1360 O O . SER A 1 169 ? 1.598 18.473 -16.717 1.00 94.19 169 SER A O 1
ATOM 1362 N N . PRO A 1 170 ? -0.559 19.020 -17.069 1.00 87.62 170 PRO A N 1
ATOM 1363 C CA . PRO A 1 170 ? -0.285 20.427 -17.368 1.00 87.62 170 PRO A CA 1
ATOM 1364 C C . PRO A 1 170 ? 0.004 21.254 -16.104 1.00 87.62 170 PRO A C 1
ATOM 1366 O O . PRO A 1 170 ? 0.514 22.366 -16.192 1.00 87.62 170 PRO A O 1
ATOM 1369 N N . SER A 1 171 ? -0.328 20.726 -14.922 1.00 87.25 171 SER A N 1
ATOM 1370 C CA . SER A 1 171 ? -0.195 21.412 -13.634 1.00 87.25 171 SER A CA 1
ATOM 1371 C C . SER A 1 171 ? 0.448 20.457 -12.624 1.00 87.25 171 SER A C 1
ATOM 1373 O O . SER A 1 171 ? -0.272 19.739 -11.925 1.00 87.25 171 SER A O 1
ATOM 1375 N N . PRO A 1 172 ? 1.790 20.356 -12.601 1.00 82.56 172 PRO A N 1
ATOM 1376 C CA . PRO A 1 172 ? 2.497 19.439 -11.713 1.00 82.56 172 PRO A CA 1
ATOM 1377 C C . PRO A 1 172 ? 2.399 19.879 -10.245 1.00 82.56 172 PRO A C 1
ATOM 1379 O O . PRO A 1 172 ? 2.421 21.075 -9.964 1.00 82.56 172 PRO A O 1
ATOM 1382 N N . LEU A 1 173 ? 2.388 18.919 -9.311 1.00 76.06 173 LEU A N 1
ATOM 1383 C CA . LEU A 1 173 ? 2.439 19.177 -7.859 1.00 76.06 173 LEU A CA 1
ATOM 1384 C C . LEU A 1 173 ? 3.604 20.087 -7.462 1.00 76.06 173 LEU A C 1
ATOM 1386 O O . LEU A 1 173 ? 3.479 20.954 -6.600 1.00 76.06 173 LEU A O 1
ATOM 1390 N N . ARG A 1 174 ? 4.757 19.857 -8.093 1.00 77.88 174 ARG A N 1
ATOM 1391 C CA . ARG A 1 174 ? 5.967 20.664 -7.967 1.00 77.88 174 ARG A CA 1
ATOM 1392 C C . ARG A 1 174 ? 6.589 20.814 -9.342 1.00 77.88 174 ARG A C 1
ATOM 1394 O O . ARG A 1 174 ? 6.790 19.812 -10.030 1.00 77.88 174 ARG A O 1
ATOM 1401 N N . ALA A 1 175 ? 6.908 22.046 -9.727 1.00 76.75 175 ALA A N 1
ATOM 1402 C CA . ALA A 1 175 ? 7.718 22.298 -10.907 1.00 76.75 175 ALA A CA 1
ATOM 1403 C C . ALA A 1 175 ? 9.115 21.710 -10.662 1.00 76.75 175 ALA A C 1
ATOM 1405 O O . ALA A 1 175 ? 9.879 22.221 -9.849 1.00 76.75 175 ALA A O 1
ATOM 1406 N N . SER A 1 176 ? 9.413 20.590 -11.315 1.00 79.81 176 SER A N 1
ATOM 1407 C CA . SER A 1 176 ? 10.709 19.927 -11.232 1.00 79.81 176 SER A CA 1
ATOM 1408 C C . SER A 1 176 ? 11.068 19.365 -12.596 1.00 79.81 176 SER A C 1
ATOM 1410 O O . SER A 1 176 ? 10.268 18.669 -13.221 1.00 79.81 176 SER A O 1
ATOM 1412 N N . THR A 1 177 ? 12.286 19.655 -13.039 1.00 81.75 177 THR A N 1
ATOM 1413 C CA . THR A 1 177 ? 12.884 19.050 -14.232 1.00 81.75 177 THR A CA 1
ATOM 1414 C C . THR A 1 177 ? 13.353 17.620 -13.973 1.00 81.75 177 THR A C 1
ATOM 1416 O O . THR A 1 177 ? 13.617 16.893 -14.923 1.00 81.75 177 THR A O 1
ATOM 1419 N N . GLU A 1 178 ? 13.413 17.186 -12.711 1.00 86.94 178 GLU A N 1
ATOM 1420 C CA . GLU A 1 178 ? 13.890 15.862 -12.299 1.00 86.94 178 GLU A CA 1
ATOM 1421 C C . GLU A 1 178 ? 12.790 14.797 -12.264 1.00 86.94 178 GLU A C 1
ATOM 1423 O O . GLU A 1 178 ? 13.053 13.660 -11.882 1.00 86.94 178 GLU A O 1
ATOM 1428 N N . SER A 1 179 ? 11.557 15.124 -12.660 1.00 90.69 179 SER A N 1
ATOM 1429 C CA . SER A 1 179 ? 10.435 14.182 -12.620 1.00 90.69 179 SER A CA 1
ATOM 1430 C C . SER A 1 179 ? 9.559 14.255 -13.869 1.00 90.69 179 SER A C 1
ATOM 1432 O O . SER A 1 179 ? 9.573 15.246 -14.599 1.00 90.69 179 SER A O 1
ATOM 1434 N N . PHE A 1 180 ? 8.803 13.189 -14.117 1.00 93.12 180 PHE A N 1
ATOM 1435 C CA . PHE A 1 180 ? 7.737 13.123 -15.107 1.00 93.12 180 PHE A CA 1
ATOM 1436 C C . PHE A 1 180 ? 6.406 13.404 -14.408 1.00 93.12 180 PHE A C 1
ATOM 1438 O O . PHE A 1 180 ? 5.934 12.550 -13.648 1.00 93.12 180 PHE A O 1
ATOM 1445 N N . PRO A 1 181 ? 5.800 14.585 -14.612 1.00 95.38 181 PRO A N 1
ATOM 1446 C CA . PRO A 1 181 ? 4.523 14.900 -14.003 1.00 95.38 181 PRO A CA 1
ATOM 1447 C C . PRO A 1 181 ? 3.390 14.255 -14.797 1.00 95.38 181 PRO A C 1
ATOM 1449 O O . PRO A 1 181 ? 3.149 14.591 -15.956 1.00 95.38 181 PRO A O 1
ATOM 1452 N N . LEU A 1 182 ? 2.660 13.353 -14.155 1.00 97.06 182 LEU A N 1
ATOM 1453 C CA . LEU A 1 182 ? 1.551 12.617 -14.745 1.00 97.06 182 LEU A CA 1
ATOM 1454 C C . LEU A 1 182 ? 0.277 12.822 -13.918 1.00 97.06 182 LEU A C 1
ATOM 1456 O O . LEU A 1 182 ? 0.318 13.139 -12.730 1.00 97.06 182 LEU A O 1
ATOM 1460 N N . ARG A 1 183 ? -0.881 12.642 -14.543 1.00 97.69 183 ARG A N 1
ATOM 1461 C CA . ARG A 1 183 ? -2.190 12.640 -13.891 1.00 97.69 183 ARG A CA 1
ATOM 1462 C C . ARG A 1 183 ? -3.019 11.496 -14.446 1.00 97.69 183 ARG A C 1
ATOM 1464 O O . ARG A 1 183 ? -3.022 11.268 -15.650 1.00 97.69 183 ARG A O 1
ATOM 1471 N N . GLY A 1 184 ? -3.761 10.828 -13.574 1.00 98.00 184 GLY A N 1
ATOM 1472 C CA . GLY A 1 184 ? -4.720 9.812 -13.981 1.00 98.00 184 GLY A CA 1
ATOM 1473 C C . GLY A 1 184 ? -4.908 8.743 -12.919 1.00 98.00 184 GLY A C 1
ATOM 1474 O O . GLY A 1 184 ? -4.856 9.033 -11.720 1.00 98.00 184 GLY A O 1
ATOM 1475 N N . ARG A 1 185 ? -5.156 7.520 -13.377 1.00 98.19 185 ARG A N 1
ATOM 1476 C CA . ARG A 1 185 ? -5.565 6.377 -12.573 1.00 98.19 185 ARG A CA 1
ATOM 1477 C C . ARG A 1 185 ? -4.508 5.273 -12.592 1.00 98.19 185 ARG A C 1
ATOM 1479 O O . ARG A 1 185 ? -4.021 4.894 -13.653 1.00 98.19 185 ARG A O 1
ATOM 1486 N N . VAL A 1 186 ? -4.226 4.706 -11.423 1.00 97.88 186 VAL A N 1
ATOM 1487 C CA . VAL A 1 186 ? -3.536 3.420 -11.275 1.00 97.88 186 VAL A CA 1
ATOM 1488 C C . VAL A 1 186 ? -4.383 2.533 -10.374 1.00 97.88 186 VAL A C 1
ATOM 1490 O O . VAL A 1 186 ? -4.611 2.864 -9.212 1.00 97.88 186 VAL A O 1
ATOM 1493 N N . ALA A 1 187 ? -4.867 1.413 -10.901 1.00 97.25 187 ALA A N 1
ATOM 1494 C CA . ALA A 1 187 ? -5.498 0.372 -10.103 1.00 97.25 187 ALA A CA 1
ATOM 1495 C C . ALA A 1 187 ? -4.522 -0.786 -9.886 1.00 97.25 187 ALA A C 1
ATOM 1497 O O . ALA A 1 187 ? -3.749 -1.131 -10.776 1.00 97.25 187 ALA A O 1
ATOM 1498 N N . VAL A 1 188 ? -4.559 -1.371 -8.695 1.00 95.56 188 VAL A N 1
ATOM 1499 C CA . VAL A 1 188 ? -3.673 -2.448 -8.260 1.00 95.56 188 VAL A CA 1
ATOM 1500 C C . VAL A 1 188 ? -4.538 -3.597 -7.771 1.00 95.56 188 VAL A C 1
ATOM 1502 O O . VAL A 1 188 ? -5.183 -3.476 -6.732 1.00 95.56 188 VAL A O 1
ATOM 1505 N N . ALA A 1 189 ? -4.542 -4.702 -8.505 1.00 94.25 189 ALA A N 1
ATOM 1506 C CA . ALA A 1 189 ? -5.046 -5.989 -8.054 1.00 94.25 189 ALA A CA 1
ATOM 1507 C C . ALA A 1 189 ? -3.929 -6.712 -7.297 1.00 94.25 189 ALA A C 1
ATOM 1509 O O . ALA A 1 189 ? -3.020 -7.274 -7.909 1.00 94.25 189 ALA A O 1
ATOM 1510 N N . LEU A 1 190 ? -3.943 -6.625 -5.961 1.00 91.81 190 LEU A N 1
ATOM 1511 C CA . LEU A 1 190 ? -2.822 -7.069 -5.122 1.00 91.81 190 LEU A CA 1
ATOM 1512 C C . LEU A 1 190 ? -2.495 -8.560 -5.275 1.00 91.81 190 LEU A C 1
ATOM 1514 O O . LEU A 1 190 ? -1.331 -8.935 -5.190 1.00 91.81 190 LEU A O 1
ATOM 1518 N N . ASP A 1 191 ? -3.502 -9.396 -5.526 1.00 87.94 191 ASP A N 1
ATOM 1519 C CA . ASP A 1 191 ? -3.348 -10.835 -5.758 1.00 87.94 191 ASP A CA 1
ATOM 1520 C C . ASP A 1 191 ? -2.518 -11.142 -7.013 1.00 87.94 191 ASP A C 1
ATOM 1522 O O . ASP A 1 191 ? -1.715 -12.072 -7.019 1.00 87.94 191 ASP A O 1
ATOM 1526 N N . GLN A 1 192 ? -2.669 -10.331 -8.058 1.00 90.81 192 GLN A N 1
ATOM 1527 C CA . GLN A 1 192 ? -1.920 -10.457 -9.310 1.00 90.81 192 GLN A CA 1
ATOM 1528 C C . GLN A 1 192 ? -0.589 -9.696 -9.267 1.00 90.81 192 GLN A C 1
ATOM 1530 O O . GLN A 1 192 ? 0.415 -10.168 -9.800 1.00 90.81 192 GLN A O 1
ATOM 1535 N N . ALA A 1 193 ? -0.565 -8.540 -8.600 1.00 93.06 193 ALA A N 1
ATOM 1536 C CA . ALA A 1 193 ? 0.615 -7.689 -8.477 1.00 93.06 193 ALA A CA 1
ATOM 1537 C C . ALA A 1 193 ? 1.634 -8.194 -7.451 1.00 93.06 193 ALA A C 1
ATOM 1539 O O . ALA A 1 193 ? 2.754 -7.688 -7.403 1.00 93.06 193 ALA A O 1
ATOM 1540 N N . TYR A 1 194 ? 1.294 -9.218 -6.666 1.00 91.62 194 TYR A N 1
ATOM 1541 C CA . TYR A 1 194 ? 2.172 -9.775 -5.642 1.00 91.62 194 TYR A CA 1
ATOM 1542 C C . TYR A 1 194 ? 3.577 -10.091 -6.178 1.00 91.62 194 TYR A C 1
ATOM 1544 O O . TYR A 1 194 ? 4.565 -9.735 -5.547 1.00 91.62 194 TYR A O 1
ATOM 1552 N N . ASN A 1 195 ? 3.704 -10.678 -7.374 1.00 91.00 195 ASN A N 1
ATOM 1553 C CA . ASN A 1 195 ? 5.003 -11.120 -7.904 1.00 91.00 195 ASN A CA 1
ATOM 1554 C C . ASN A 1 195 ? 5.938 -9.982 -8.340 1.00 91.00 195 ASN A C 1
ATOM 1556 O O . ASN A 1 195 ? 7.154 -10.175 -8.323 1.00 91.00 195 ASN A O 1
ATOM 1560 N N . ILE A 1 196 ? 5.393 -8.808 -8.676 1.00 92.62 196 ILE A N 1
ATOM 1561 C CA . ILE A 1 196 ? 6.176 -7.618 -9.057 1.00 92.62 196 ILE A CA 1
ATOM 1562 C C . ILE A 1 196 ? 6.509 -6.713 -7.861 1.00 92.62 196 ILE A C 1
ATOM 1564 O O . ILE A 1 196 ? 7.193 -5.704 -8.024 1.00 92.62 196 ILE A O 1
ATOM 1568 N N . MET A 1 197 ? 6.023 -7.043 -6.662 1.00 90.88 197 MET A N 1
ATOM 1569 C CA . MET A 1 197 ? 6.313 -6.293 -5.440 1.00 90.88 197 MET A CA 1
ATOM 1570 C C . MET A 1 197 ? 7.643 -6.708 -4.816 1.00 90.88 197 MET A C 1
ATOM 1572 O O . MET A 1 197 ? 8.062 -7.868 -4.890 1.00 90.88 197 MET A O 1
ATOM 1576 N N . THR A 1 198 ? 8.276 -5.757 -4.130 1.00 88.50 198 THR A N 1
ATOM 1577 C CA . THR A 1 198 ? 9.502 -6.010 -3.370 1.00 88.50 198 THR A CA 1
ATOM 1578 C C . THR A 1 198 ? 9.231 -6.938 -2.176 1.00 88.50 198 THR A C 1
ATOM 1580 O O . THR A 1 198 ? 8.108 -6.957 -1.654 1.00 88.50 198 THR A O 1
ATOM 1583 N N . PRO A 1 199 ? 10.243 -7.680 -1.685 1.00 88.25 199 PRO A N 1
ATOM 1584 C CA . PRO A 1 199 ? 10.090 -8.590 -0.545 1.00 88.25 199 PRO A CA 1
ATOM 1585 C C . PRO A 1 199 ? 9.462 -7.937 0.694 1.00 88.25 199 PRO A C 1
ATOM 1587 O O . PRO A 1 199 ? 8.557 -8.506 1.297 1.00 88.25 199 PRO A O 1
ATOM 1590 N N . ASN A 1 200 ? 9.859 -6.702 1.011 1.00 83.38 200 ASN A N 1
ATOM 1591 C CA . ASN A 1 200 ? 9.329 -5.964 2.161 1.00 83.38 200 ASN A CA 1
ATOM 1592 C C . ASN A 1 200 ? 7.821 -5.691 2.030 1.00 83.38 200 ASN A C 1
ATOM 1594 O O . ASN A 1 200 ? 7.081 -5.773 3.006 1.00 83.38 200 ASN A O 1
ATOM 1598 N N . VAL A 1 201 ? 7.345 -5.369 0.822 1.00 86.81 201 VAL A N 1
ATOM 1599 C CA . VAL A 1 201 ? 5.911 -5.147 0.581 1.00 86.81 201 VAL A CA 1
ATOM 1600 C C . VAL A 1 201 ? 5.150 -6.467 0.682 1.00 86.81 201 VAL A C 1
ATOM 1602 O O . VAL A 1 201 ? 4.099 -6.508 1.316 1.00 86.81 201 VAL A O 1
ATOM 1605 N N . LYS A 1 202 ? 5.698 -7.556 0.128 1.00 90.69 202 LYS A N 1
ATOM 1606 C CA . LYS A 1 202 ? 5.114 -8.903 0.237 1.00 90.69 202 LYS A CA 1
ATOM 1607 C C . LYS A 1 202 ? 4.939 -9.325 1.700 1.00 90.69 202 LYS A C 1
ATOM 1609 O O . LYS A 1 202 ? 3.863 -9.775 2.085 1.00 90.69 202 LYS A O 1
ATOM 1614 N N . GLU A 1 203 ? 5.968 -9.137 2.525 1.00 89.81 203 GLU A N 1
ATOM 1615 C CA . GLU A 1 203 ? 5.925 -9.450 3.958 1.00 89.81 203 GLU A CA 1
ATOM 1616 C C . GLU A 1 203 ? 4.838 -8.651 4.690 1.00 89.81 203 GLU A C 1
ATOM 1618 O O . GLU A 1 203 ? 4.068 -9.222 5.468 1.00 89.81 203 GLU A O 1
ATOM 1623 N N . LEU A 1 204 ? 4.719 -7.351 4.399 1.00 84.56 204 LEU A N 1
ATOM 1624 C CA . LEU A 1 204 ? 3.680 -6.498 4.976 1.00 84.56 204 LEU A CA 1
ATOM 1625 C C . LEU A 1 204 ? 2.275 -6.950 4.568 1.00 84.56 204 LEU A C 1
ATOM 1627 O O . LEU A 1 204 ? 1.412 -7.095 5.435 1.00 84.56 204 LEU A O 1
ATOM 1631 N N . LEU A 1 205 ? 2.048 -7.215 3.277 1.00 88.12 205 LEU A N 1
ATOM 1632 C CA . LEU A 1 205 ? 0.755 -7.691 2.776 1.00 88.12 205 LEU A CA 1
ATOM 1633 C C . LEU A 1 205 ? 0.352 -9.019 3.424 1.00 88.12 205 LEU A C 1
ATOM 1635 O O . LEU A 1 205 ? -0.796 -9.162 3.842 1.00 88.12 205 LEU A O 1
ATOM 1639 N N . ASN A 1 206 ? 1.296 -9.950 3.585 1.00 87.81 206 ASN A N 1
ATOM 1640 C CA . ASN A 1 206 ? 1.051 -11.233 4.245 1.00 87.81 206 ASN A CA 1
ATOM 1641 C C . ASN A 1 206 ? 0.757 -11.066 5.738 1.00 87.81 206 ASN A C 1
ATOM 1643 O O . ASN A 1 206 ? -0.206 -11.636 6.252 1.00 87.81 206 ASN A O 1
ATOM 1647 N N . THR A 1 207 ? 1.560 -10.257 6.432 1.00 85.62 207 THR A N 1
ATOM 1648 C CA . THR A 1 207 ? 1.406 -10.004 7.872 1.00 85.62 207 THR A CA 1
ATOM 1649 C C . THR A 1 207 ? 0.053 -9.367 8.170 1.00 85.62 207 THR A C 1
ATOM 1651 O O . THR A 1 207 ? -0.636 -9.757 9.110 1.00 85.62 207 THR A O 1
ATOM 1654 N N . TRP A 1 208 ? -0.355 -8.409 7.339 1.00 82.81 208 TRP A N 1
ATOM 1655 C CA . TRP A 1 208 ? -1.595 -7.661 7.519 1.00 82.81 208 TRP A CA 1
ATOM 1656 C C . TRP A 1 208 ? -2.780 -8.312 6.802 1.00 82.81 208 TRP A C 1
ATOM 1658 O O . TRP A 1 208 ? -3.897 -7.805 6.896 1.00 82.81 208 TRP A O 1
ATOM 1668 N N . LYS A 1 209 ? -2.557 -9.434 6.102 1.00 87.25 209 LYS A N 1
ATOM 1669 C CA . LYS A 1 209 ? -3.556 -10.148 5.293 1.00 87.25 209 LYS A CA 1
ATOM 1670 C C . LYS A 1 209 ? -4.350 -9.187 4.407 1.00 87.25 209 LYS A C 1
ATOM 1672 O O . LYS A 1 209 ? -5.584 -9.197 4.422 1.00 87.25 209 LYS A O 1
ATOM 1677 N N . VAL A 1 210 ? -3.627 -8.293 3.732 1.00 86.19 210 VAL A N 1
ATOM 1678 C CA . VAL A 1 210 ? -4.212 -7.308 2.824 1.00 86.19 210 VAL A CA 1
ATOM 1679 C C . VAL A 1 210 ? -4.331 -7.945 1.454 1.00 86.19 210 VAL A C 1
ATOM 1681 O O . VAL A 1 210 ? -3.331 -8.305 0.838 1.00 86.19 210 VAL A O 1
ATOM 1684 N N . GLU A 1 211 ? -5.559 -8.072 0.972 1.00 81.75 211 GLU A N 1
ATOM 1685 C CA . GLU A 1 211 ? -5.853 -8.632 -0.345 1.00 81.75 211 GLU A CA 1
ATOM 1686 C C . GLU A 1 211 ? -6.828 -7.707 -1.084 1.00 81.75 211 GLU A C 1
ATOM 1688 O O . GLU A 1 211 ? -7.474 -6.852 -0.468 1.00 81.75 211 GLU A O 1
ATOM 1693 N N . LYS A 1 212 ? -7.000 -7.951 -2.391 1.00 86.50 212 LYS A N 1
ATOM 1694 C CA . LYS A 1 212 ? -7.933 -7.257 -3.303 1.00 86.50 212 LYS A CA 1
ATOM 1695 C C . LYS A 1 212 ? -7.426 -5.918 -3.838 1.00 86.50 212 LYS A C 1
ATOM 1697 O O . LYS A 1 212 ? -6.227 -5.656 -3.865 1.00 86.50 212 LYS A O 1
ATOM 1702 N N . ASN A 1 213 ? -8.349 -5.151 -4.412 1.00 90.81 213 ASN A N 1
ATOM 1703 C CA . ASN A 1 213 ? -8.042 -4.114 -5.379 1.00 90.81 213 ASN A CA 1
ATOM 1704 C C . ASN A 1 213 ? -8.034 -2.736 -4.725 1.00 90.81 213 ASN A C 1
ATOM 1706 O O . ASN A 1 213 ? -8.989 -2.359 -4.044 1.00 90.81 213 ASN A O 1
ATOM 1710 N N . PHE A 1 214 ? -6.993 -1.965 -5.017 1.00 95.12 214 PHE A N 1
ATOM 1711 C CA . PHE A 1 214 ? -6.911 -0.547 -4.692 1.00 95.12 214 PHE A CA 1
ATOM 1712 C C . PHE A 1 214 ? -6.903 0.276 -5.970 1.00 95.12 214 PHE A C 1
ATOM 1714 O O . PHE A 1 214 ? -6.419 -0.161 -7.010 1.00 95.12 214 PHE A O 1
ATOM 1721 N N . ASN A 1 215 ? -7.451 1.478 -5.899 1.00 97.44 215 ASN A N 1
ATOM 1722 C CA . ASN A 1 215 ? -7.541 2.389 -7.018 1.00 97.44 215 ASN A CA 1
ATOM 1723 C C . ASN A 1 215 ? -7.102 3.786 -6.589 1.00 97.44 215 ASN A C 1
ATOM 1725 O O . ASN A 1 215 ? -7.687 4.382 -5.684 1.00 97.44 215 ASN A O 1
ATOM 1729 N N . PHE A 1 216 ? -6.077 4.289 -7.264 1.00 98.12 216 PHE A N 1
ATOM 1730 C CA . PHE A 1 216 ? -5.418 5.554 -6.995 1.00 98.12 216 PHE A CA 1
ATOM 1731 C C . PHE A 1 216 ? -5.691 6.509 -8.151 1.00 98.12 216 PHE A C 1
ATOM 1733 O O . PHE A 1 216 ? -5.317 6.232 -9.290 1.00 98.12 216 PHE A O 1
ATOM 1740 N N . VAL A 1 217 ? -6.344 7.634 -7.873 1.00 98.50 217 VAL A N 1
ATOM 1741 C CA . VAL A 1 217 ? -6.695 8.645 -8.877 1.00 98.50 217 VAL A CA 1
ATOM 1742 C C . VAL A 1 217 ? -6.134 9.987 -8.443 1.00 98.50 217 VAL A C 1
ATOM 1744 O O . VAL A 1 217 ? -6.547 10.533 -7.421 1.00 98.50 217 VAL A O 1
ATOM 1747 N N . GLY A 1 218 ? -5.201 10.541 -9.211 1.00 98.00 218 GLY A N 1
ATOM 1748 C CA . GLY A 1 218 ? -4.510 11.752 -8.788 1.00 98.00 218 GLY A CA 1
ATOM 1749 C C . GLY A 1 218 ? -3.351 12.166 -9.672 1.00 98.00 218 GLY A C 1
ATOM 1750 O O . GLY A 1 218 ? -3.290 11.834 -10.857 1.00 98.00 218 GLY A O 1
ATOM 1751 N N . GLN A 1 219 ? -2.449 12.929 -9.069 1.00 97.50 219 GLN A N 1
ATOM 1752 C CA . GLN A 1 219 ? -1.195 13.361 -9.660 1.00 97.50 219 GLN A CA 1
ATOM 1753 C C . GLN A 1 219 ? -0.063 12.437 -9.218 1.00 97.50 219 GLN A C 1
ATOM 1755 O O . GLN A 1 219 ? 0.039 12.075 -8.048 1.00 97.50 219 GLN A O 1
ATOM 1760 N N . TRP A 1 220 ? 0.791 12.086 -10.169 1.00 96.69 220 TRP A N 1
ATOM 1761 C CA . TRP A 1 220 ? 1.953 11.229 -9.997 1.00 96.69 220 TRP A CA 1
ATOM 1762 C C . TRP A 1 220 ? 3.188 12.001 -10.443 1.00 96.69 220 TRP A C 1
ATOM 1764 O O . TRP A 1 220 ? 3.147 12.707 -11.452 1.00 96.69 220 TRP A O 1
ATOM 1774 N N . GLN A 1 221 ? 4.297 11.857 -9.730 1.00 94.19 221 GLN A N 1
ATOM 1775 C CA . GLN A 1 221 ? 5.594 12.331 -10.208 1.00 94.19 221 GLN A CA 1
ATOM 1776 C C . GLN A 1 221 ? 6.551 11.155 -10.201 1.00 94.19 221 GLN A C 1
ATOM 1778 O O . GLN A 1 221 ? 6.849 10.621 -9.140 1.00 94.19 221 GLN A O 1
ATOM 1783 N N . ILE A 1 222 ? 7.010 10.731 -11.375 1.00 92.69 222 ILE A N 1
ATOM 1784 C CA . ILE A 1 222 ? 7.995 9.650 -11.491 1.00 92.69 222 ILE A CA 1
ATOM 1785 C C . ILE A 1 222 ? 9.372 10.294 -11.597 1.00 92.69 222 ILE A C 1
ATOM 1787 O O . ILE A 1 222 ? 9.607 11.079 -12.514 1.00 92.69 222 ILE A O 1
ATOM 1791 N N . ASN A 1 223 ? 10.278 9.995 -10.672 1.00 89.38 223 ASN A N 1
ATOM 1792 C CA . ASN A 1 223 ? 11.600 10.611 -10.667 1.00 89.38 223 ASN A CA 1
ATOM 1793 C C . ASN A 1 223 ? 12.449 10.074 -11.827 1.00 89.38 223 ASN A C 1
ATOM 1795 O O . ASN A 1 223 ? 12.534 8.868 -12.051 1.00 89.38 223 ASN A O 1
ATOM 1799 N N . ARG A 1 224 ? 13.126 10.977 -12.542 1.00 85.56 224 ARG A N 1
ATOM 1800 C CA . ARG A 1 224 ? 14.100 10.642 -13.593 1.00 85.56 224 ARG A CA 1
ATOM 1801 C C . ARG A 1 224 ? 15.327 9.937 -13.014 1.00 85.56 224 ARG A C 1
ATOM 1803 O O . ARG A 1 224 ? 15.938 9.123 -13.697 1.00 85.56 224 ARG A O 1
ATOM 1810 N N . ASN A 1 225 ? 15.673 10.244 -11.760 1.00 80.25 225 ASN A N 1
ATOM 1811 C CA . ASN A 1 225 ? 16.757 9.608 -11.021 1.00 80.25 225 ASN A CA 1
ATOM 1812 C C . ASN A 1 225 ? 16.206 8.854 -9.794 1.00 80.25 225 ASN A C 1
ATOM 1814 O O . ASN A 1 225 ? 15.747 9.495 -8.846 1.00 80.25 225 ASN A O 1
ATOM 1818 N N . PRO A 1 226 ? 16.291 7.512 -9.761 1.00 70.75 226 PRO A N 1
ATOM 1819 C CA . PRO A 1 226 ? 15.720 6.703 -8.685 1.00 70.75 226 PRO A CA 1
ATOM 1820 C C . PRO A 1 226 ? 16.436 6.859 -7.332 1.00 70.75 226 PRO A C 1
ATOM 1822 O O . PRO A 1 226 ? 15.905 6.410 -6.317 1.00 70.75 226 PRO A O 1
ATOM 1825 N N . LYS A 1 227 ? 17.611 7.512 -7.275 1.00 72.31 227 LYS A N 1
ATOM 1826 C CA . LYS A 1 227 ? 18.334 7.762 -6.011 1.00 72.31 227 LYS A CA 1
ATOM 1827 C C . LYS A 1 227 ? 17.518 8.577 -4.997 1.00 72.31 227 LYS A C 1
ATOM 1829 O O . LYS A 1 227 ? 17.703 8.391 -3.801 1.00 72.31 227 LYS A O 1
ATOM 1834 N N . ASN A 1 228 ? 16.590 9.416 -5.465 1.00 64.56 228 ASN A N 1
ATOM 1835 C CA . ASN A 1 228 ? 15.746 10.282 -4.630 1.00 64.56 228 ASN A CA 1
ATOM 1836 C C . ASN A 1 228 ? 14.340 9.687 -4.392 1.00 64.56 228 ASN A C 1
ATOM 1838 O O . ASN A 1 228 ? 13.372 10.417 -4.188 1.00 64.56 228 ASN A O 1
ATOM 1842 N N . GLY A 1 229 ? 14.208 8.359 -4.470 1.00 74.94 229 GLY A N 1
ATOM 1843 C CA . GLY A 1 229 ? 12.922 7.662 -4.496 1.00 74.94 229 GLY A CA 1
ATOM 1844 C C . GLY A 1 229 ? 12.389 7.494 -5.920 1.00 74.94 229 GLY A C 1
ATOM 1845 O O . GLY A 1 229 ? 12.821 8.175 -6.847 1.00 74.94 229 GLY A O 1
ATOM 1846 N N . PHE A 1 230 ? 11.454 6.561 -6.109 1.00 83.75 230 PHE A N 1
ATOM 1847 C CA . PHE A 1 230 ? 10.948 6.216 -7.443 1.00 83.75 230 PHE A CA 1
ATOM 1848 C C . PHE A 1 230 ? 9.817 7.132 -7.912 1.00 83.75 230 PHE A C 1
ATOM 1850 O O . PHE A 1 230 ? 9.788 7.529 -9.077 1.00 83.75 230 PHE A O 1
ATOM 1857 N N . PHE A 1 231 ? 8.883 7.468 -7.020 1.00 91.69 231 PHE A N 1
ATOM 1858 C CA . PHE A 1 231 ? 7.746 8.313 -7.355 1.00 91.69 231 PHE A CA 1
ATOM 1859 C C . PHE A 1 231 ? 7.149 9.006 -6.126 1.00 91.69 231 PHE A C 1
ATOM 1861 O O . PHE A 1 231 ? 7.367 8.586 -4.988 1.00 91.69 231 PHE A O 1
ATOM 1868 N N . SER A 1 232 ? 6.354 10.041 -6.378 1.00 94.06 232 SER A N 1
ATOM 1869 C CA . SER A 1 232 ? 5.408 10.626 -5.429 1.00 94.06 232 SER A CA 1
ATOM 1870 C C . SER A 1 232 ? 3.987 10.572 -5.994 1.00 94.06 232 SER A C 1
ATOM 1872 O O . SER A 1 232 ? 3.783 10.477 -7.210 1.00 94.06 232 SER A O 1
ATOM 1874 N N . PHE A 1 233 ? 2.996 10.606 -5.107 1.00 96.19 233 PHE A N 1
ATOM 1875 C CA . PHE A 1 233 ? 1.580 10.588 -5.460 1.00 96.19 233 PHE A CA 1
ATOM 1876 C C . PHE A 1 233 ? 0.788 11.545 -4.569 1.00 96.19 233 PHE A C 1
ATOM 1878 O O . PHE A 1 233 ? 1.040 11.637 -3.369 1.00 96.19 233 PHE A O 1
ATOM 1885 N N . GLN A 1 234 ? -0.198 12.221 -5.151 1.00 97.81 234 GLN A N 1
ATOM 1886 C CA . GLN A 1 234 ? -1.215 12.962 -4.413 1.00 97.81 234 GLN A CA 1
ATOM 1887 C C . GLN A 1 234 ? -2.570 12.810 -5.102 1.00 97.81 234 GLN A C 1
ATOM 1889 O O . GLN A 1 234 ? -2.732 13.170 -6.271 1.00 97.81 234 GLN A O 1
ATOM 1894 N N . GLY A 1 235 ? -3.565 12.309 -4.378 1.00 98.00 235 GLY A N 1
ATOM 1895 C CA . GLY A 1 235 ? -4.907 12.120 -4.915 1.00 98.00 235 GLY A CA 1
ATOM 1896 C C . GLY A 1 235 ? -5.792 11.265 -4.026 1.00 98.00 235 GLY A C 1
ATOM 1897 O O . GLY A 1 235 ? -5.572 11.168 -2.829 1.00 98.00 235 GLY A O 1
ATOM 1898 N N . ASN A 1 236 ? -6.793 10.629 -4.622 1.00 98.38 236 ASN A N 1
ATOM 1899 C CA . ASN A 1 236 ? -7.734 9.764 -3.923 1.00 98.38 236 ASN A CA 1
ATOM 1900 C C . ASN A 1 236 ? -7.283 8.305 -4.002 1.00 98.38 236 ASN A C 1
ATOM 1902 O O . ASN A 1 236 ? -6.970 7.810 -5.085 1.00 98.38 236 ASN A O 1
ATOM 1906 N N . MET A 1 237 ? -7.312 7.613 -2.869 1.00 97.75 237 MET A N 1
ATOM 1907 C CA . MET A 1 237 ? -7.182 6.164 -2.759 1.00 97.75 237 MET A CA 1
ATOM 1908 C C . MET A 1 237 ? -8.549 5.577 -2.419 1.00 97.75 237 MET A C 1
ATOM 1910 O O . MET A 1 237 ? -9.197 6.020 -1.475 1.00 97.75 237 MET A O 1
ATOM 1914 N N . THR A 1 238 ? -8.979 4.568 -3.170 1.00 97.62 238 THR A N 1
ATOM 1915 C CA . THR A 1 238 ? -10.235 3.845 -2.934 1.00 97.62 238 THR A CA 1
ATOM 1916 C C . THR A 1 238 ? -10.001 2.343 -2.981 1.00 97.62 238 THR A C 1
ATOM 1918 O O . THR A 1 238 ? -9.231 1.853 -3.804 1.00 97.62 238 THR A O 1
ATOM 1921 N N . GLY A 1 239 ? -10.663 1.606 -2.101 1.00 96.06 239 GLY A N 1
ATOM 1922 C CA . GLY A 1 239 ? -10.692 0.151 -2.083 1.00 96.06 239 GLY A CA 1
ATOM 1923 C C . GLY A 1 239 ? -12.130 -0.316 -1.915 1.00 96.06 239 GLY A C 1
ATOM 1924 O O . GLY A 1 239 ? -12.865 0.232 -1.097 1.00 96.06 239 GLY A O 1
ATOM 1925 N N . GLN A 1 240 ? -12.537 -1.311 -2.697 1.00 93.50 240 GLN A N 1
ATOM 1926 C CA . GLN A 1 240 ? -13.868 -1.912 -2.612 1.00 93.50 240 GLN A CA 1
ATOM 1927 C C . GLN A 1 240 ? -13.735 -3.401 -2.331 1.00 93.50 240 GLN A C 1
ATOM 1929 O O . GLN A 1 240 ? -12.922 -4.073 -2.968 1.00 93.50 240 GLN A O 1
ATOM 1934 N N . ASN A 1 241 ? -14.556 -3.914 -1.415 1.00 91.38 241 ASN A N 1
ATOM 1935 C CA . ASN A 1 241 ? -14.508 -5.306 -0.968 1.00 91.38 241 ASN A CA 1
ATOM 1936 C C . ASN A 1 241 ? -13.088 -5.729 -0.558 1.00 91.38 241 ASN A C 1
ATOM 1938 O O . ASN A 1 241 ? -12.609 -6.790 -0.960 1.00 91.38 241 ASN A O 1
ATOM 1942 N N . ILE A 1 242 ? -12.390 -4.872 0.190 1.00 91.56 242 ILE A N 1
ATOM 1943 C CA . ILE A 1 242 ? -11.010 -5.133 0.594 1.00 91.56 242 ILE A CA 1
ATOM 1944 C C . ILE A 1 242 ? -10.965 -6.187 1.691 1.00 91.56 242 ILE A C 1
ATOM 1946 O O . ILE A 1 242 ? -11.869 -6.288 2.527 1.00 91.56 242 ILE A O 1
ATOM 1950 N N . HIS A 1 243 ? -9.891 -6.968 1.700 1.00 91.81 243 HIS A N 1
ATOM 1951 C CA . HIS A 1 243 ? -9.580 -7.830 2.828 1.00 91.81 243 HIS A CA 1
ATOM 1952 C C . HIS A 1 243 ? -8.490 -7.160 3.653 1.00 91.81 243 HIS A C 1
ATOM 1954 O O . HIS A 1 243 ? -7.474 -6.738 3.107 1.00 91.81 243 HIS A O 1
ATOM 1960 N N . PHE A 1 244 ? -8.715 -7.040 4.956 1.00 89.44 244 PHE A N 1
ATOM 1961 C CA . PHE A 1 244 ? -7.770 -6.433 5.879 1.00 89.44 244 PHE A CA 1
ATOM 1962 C C . PHE A 1 244 ? -7.763 -7.205 7.194 1.00 89.44 244 PHE A C 1
ATOM 1964 O O . PHE A 1 244 ? -8.803 -7.379 7.831 1.00 89.44 244 PHE A O 1
ATOM 1971 N N . ASN A 1 245 ? -6.589 -7.686 7.601 1.00 88.25 245 ASN A N 1
ATOM 1972 C CA . ASN A 1 245 ? -6.366 -8.440 8.833 1.00 88.25 245 ASN A CA 1
ATOM 1973 C C . ASN A 1 245 ? -7.366 -9.599 9.040 1.00 88.25 245 ASN A C 1
ATOM 1975 O O . ASN A 1 245 ? -7.861 -9.841 10.141 1.00 88.25 245 ASN A O 1
ATOM 1979 N N . GLY A 1 246 ? -7.708 -10.304 7.956 1.00 88.50 246 GLY A N 1
ATOM 1980 C CA . GLY A 1 246 ? -8.654 -11.426 7.975 1.00 88.50 246 GLY A CA 1
ATOM 1981 C C . GLY A 1 246 ? -10.141 -11.047 7.985 1.00 88.50 246 GLY A C 1
ATOM 1982 O O . GLY A 1 246 ? -10.979 -11.946 8.083 1.00 88.50 246 GLY A O 1
ATOM 1983 N N . TYR A 1 247 ? -10.487 -9.766 7.843 1.00 90.88 247 TYR A N 1
ATOM 1984 C CA . TYR A 1 247 ? -11.865 -9.280 7.716 1.00 90.88 247 TYR A CA 1
ATOM 1985 C C . TYR A 1 247 ? -12.132 -8.685 6.334 1.00 90.88 247 TYR A C 1
ATOM 1987 O O . TYR A 1 247 ? -11.226 -8.171 5.685 1.00 90.88 247 TYR A O 1
ATOM 1995 N N . LYS A 1 248 ? -13.390 -8.746 5.896 1.00 92.19 248 LYS A N 1
ATOM 1996 C CA . LYS A 1 248 ? -13.890 -8.080 4.691 1.00 92.19 248 LYS A CA 1
ATOM 1997 C C . LYS A 1 248 ? -14.466 -6.720 5.060 1.00 92.19 248 LYS A C 1
ATOM 1999 O O . LYS A 1 248 ? -15.241 -6.643 6.010 1.00 92.19 248 LYS A O 1
ATOM 2004 N N . LEU A 1 249 ? -14.114 -5.698 4.289 1.00 93.25 249 LEU A N 1
ATOM 2005 C CA . LEU A 1 249 ? -14.642 -4.339 4.405 1.00 93.25 249 LEU A CA 1
ATOM 2006 C C . LEU A 1 249 ? -15.217 -3.923 3.046 1.00 93.25 249 LEU A C 1
ATOM 2008 O O . LEU A 1 249 ? -14.576 -4.151 2.018 1.00 93.25 249 LEU A O 1
ATOM 2012 N N . ASP A 1 250 ? -16.411 -3.328 3.023 1.00 94.12 250 ASP A N 1
ATOM 2013 C CA . ASP A 1 250 ? -17.080 -2.967 1.762 1.00 94.12 250 ASP A CA 1
ATOM 2014 C C . ASP A 1 250 ? -16.388 -1.801 1.049 1.00 94.12 250 ASP A C 1
ATOM 2016 O O . ASP A 1 250 ? -16.145 -1.878 -0.157 1.00 94.12 250 ASP A O 1
ATOM 2020 N N . LEU A 1 251 ? -16.042 -0.742 1.783 1.00 95.62 251 LEU A N 1
ATOM 2021 C CA . LEU A 1 251 ? -15.439 0.464 1.221 1.00 95.62 251 LEU A CA 1
ATOM 2022 C C . LEU A 1 251 ? -14.322 0.991 2.116 1.00 95.62 251 LEU A C 1
ATOM 2024 O O . LEU A 1 251 ? -14.479 1.090 3.331 1.00 95.62 251 LEU A O 1
ATOM 2028 N N . LEU A 1 252 ? -13.232 1.410 1.483 1.00 96.75 252 LEU A N 1
ATOM 2029 C CA . LEU A 1 252 ? -12.205 2.271 2.052 1.00 96.75 252 LEU A CA 1
ATOM 2030 C C . LEU A 1 252 ? -11.956 3.431 1.088 1.00 96.75 252 LEU A C 1
ATOM 2032 O O . LEU A 1 252 ? -11.780 3.207 -0.107 1.00 96.75 252 LEU A O 1
ATOM 2036 N N . GLN A 1 253 ? -11.902 4.658 1.591 1.00 97.81 253 GLN A N 1
ATOM 2037 C CA . GLN A 1 253 ? -11.570 5.848 0.808 1.00 97.81 253 GLN A CA 1
ATOM 2038 C C . GLN A 1 253 ? -10.699 6.796 1.628 1.00 97.81 253 GLN A C 1
ATOM 2040 O O . GLN A 1 253 ? -10.964 6.973 2.807 1.00 97.81 253 GLN A O 1
ATOM 2045 N N . ALA A 1 254 ? -9.687 7.415 1.023 1.00 98.31 254 ALA A N 1
ATOM 2046 C CA . ALA A 1 254 ? -8.894 8.472 1.652 1.00 98.31 254 ALA A CA 1
ATOM 2047 C C . ALA A 1 254 ? -8.271 9.407 0.611 1.00 98.31 254 ALA A C 1
ATOM 2049 O O . ALA A 1 254 ? -7.927 8.976 -0.492 1.00 98.31 254 ALA A O 1
ATOM 2050 N N . ASP A 1 255 ? -8.026 10.654 1.001 1.00 98.44 255 ASP A N 1
ATOM 2051 C CA . ASP A 1 255 ? -7.073 11.526 0.321 1.00 98.44 255 ASP A CA 1
ATOM 2052 C C . ASP A 1 255 ? -5.659 11.080 0.710 1.00 98.44 255 ASP A C 1
ATOM 2054 O O . ASP A 1 255 ? -5.270 11.147 1.874 1.00 98.44 255 ASP A O 1
ATOM 2058 N N . CYS A 1 256 ? -4.878 10.597 -0.245 1.00 98.06 256 CYS A N 1
ATOM 2059 C CA . CYS A 1 256 ? -3.552 10.049 -0.018 1.00 98.06 256 CYS A CA 1
ATOM 2060 C C . CYS A 1 256 ? -2.475 10.956 -0.617 1.00 98.06 256 CYS A C 1
ATOM 2062 O O . CYS A 1 256 ? -2.537 11.338 -1.786 1.00 98.06 256 CYS A O 1
ATOM 2064 N N . THR A 1 257 ? -1.465 11.262 0.194 1.00 97.38 257 THR A N 1
ATOM 2065 C CA . THR A 1 257 ? -0.187 11.833 -0.237 1.00 97.38 257 THR A CA 1
ATOM 2066 C C . THR A 1 257 ? 0.922 10.841 0.087 1.00 97.38 257 THR A C 1
ATOM 2068 O O . THR A 1 257 ? 1.006 10.342 1.209 1.00 97.38 257 THR A O 1
ATOM 2071 N N . TYR A 1 258 ? 1.783 10.566 -0.885 1.00 95.12 258 TYR A N 1
ATOM 2072 C CA . TYR A 1 258 ? 2.898 9.636 -0.761 1.00 95.12 258 TYR A CA 1
ATOM 2073 C C . TYR A 1 258 ? 4.179 10.224 -1.362 1.00 95.12 258 TYR A C 1
ATOM 2075 O O . TYR A 1 258 ? 4.172 10.755 -2.474 1.00 95.12 258 TYR A O 1
ATOM 2083 N N . SER A 1 259 ? 5.284 10.056 -0.645 1.00 92.25 259 SER A N 1
ATOM 2084 C CA . SER A 1 259 ? 6.665 10.244 -1.090 1.00 92.25 259 SER A CA 1
ATOM 2085 C C . SER A 1 259 ? 7.580 9.257 -0.352 1.00 92.25 259 SER A C 1
ATOM 2087 O O . SER A 1 259 ? 7.140 8.495 0.512 1.00 92.25 259 SER A O 1
ATOM 2089 N N . SER A 1 260 ? 8.874 9.241 -0.680 1.00 87.44 260 SER A N 1
ATOM 2090 C CA . SER A 1 260 ? 9.848 8.325 -0.062 1.00 87.44 260 SER A CA 1
ATOM 2091 C C . SER A 1 260 ? 9.973 8.480 1.459 1.00 87.44 260 SER A C 1
ATOM 2093 O O . SER A 1 260 ? 10.288 7.518 2.159 1.00 87.44 260 SER A O 1
ATOM 2095 N N . ASP A 1 261 ? 9.725 9.683 1.963 1.00 90.69 261 ASP A N 1
ATOM 2096 C CA . ASP A 1 261 ? 9.856 10.101 3.357 1.00 90.69 261 ASP A CA 1
ATOM 2097 C C . ASP A 1 261 ? 8.513 10.237 4.086 1.00 90.69 261 ASP A C 1
ATOM 2099 O O . ASP A 1 261 ? 8.500 10.340 5.313 1.00 90.69 261 ASP A O 1
ATOM 2103 N N . LYS A 1 262 ? 7.384 10.226 3.367 1.00 93.75 262 LYS A N 1
ATOM 2104 C CA . LYS A 1 262 ? 6.085 10.582 3.934 1.00 93.75 262 LYS A CA 1
ATOM 2105 C C . LYS A 1 262 ? 4.926 9.794 3.333 1.00 93.75 262 LYS A C 1
ATOM 2107 O O . LYS A 1 262 ? 4.790 9.656 2.122 1.00 93.75 262 LYS A O 1
ATOM 2112 N N . ILE A 1 263 ? 4.031 9.347 4.209 1.00 95.56 263 ILE A N 1
ATOM 2113 C CA . ILE A 1 263 ? 2.705 8.830 3.869 1.00 95.56 263 ILE A CA 1
ATOM 2114 C C . ILE A 1 263 ? 1.686 9.603 4.696 1.00 95.56 263 ILE A C 1
ATOM 2116 O O . ILE A 1 263 ? 1.782 9.647 5.922 1.00 95.56 263 ILE A O 1
ATOM 2120 N N . GLU A 1 264 ? 0.702 10.199 4.040 1.00 97.38 264 GLU A N 1
ATOM 2121 C CA . GLU A 1 264 ? -0.396 10.903 4.692 1.00 97.38 264 GLU A CA 1
ATOM 2122 C C . GLU A 1 264 ? -1.726 10.448 4.092 1.00 97.38 264 GLU A C 1
ATOM 2124 O O . GLU A 1 264 ? -1.911 10.487 2.877 1.00 97.38 264 GLU A O 1
ATOM 2129 N N . LEU A 1 265 ? -2.637 9.997 4.952 1.00 97.94 265 LEU A N 1
ATOM 2130 C CA . LEU A 1 265 ? -4.015 9.663 4.611 1.00 97.94 265 LEU A CA 1
ATOM 2131 C C . LEU A 1 265 ? -4.928 10.638 5.343 1.00 97.94 265 LEU A C 1
ATOM 2133 O O . LEU A 1 265 ? -4.993 10.612 6.570 1.00 97.94 265 LEU A O 1
ATOM 2137 N N . ASN A 1 266 ? -5.630 11.481 4.603 1.00 98.00 266 ASN A N 1
ATOM 2138 C CA . ASN A 1 266 ? -6.599 12.429 5.128 1.00 98.00 266 ASN A CA 1
ATOM 2139 C C . ASN A 1 266 ? -8.014 11.975 4.776 1.00 98.00 266 ASN A C 1
ATOM 2141 O O . ASN A 1 266 ? -8.224 11.303 3.766 1.00 98.00 266 ASN A O 1
ATOM 2145 N N . ASN A 1 267 ? -8.977 12.339 5.623 1.00 97.50 267 ASN A N 1
ATOM 2146 C CA . ASN A 1 267 ? -10.392 12.012 5.428 1.00 97.50 267 ASN A CA 1
ATOM 2147 C C . ASN A 1 267 ? -10.614 10.514 5.134 1.00 97.50 267 ASN A C 1
ATOM 2149 O O . ASN A 1 267 ? -11.383 10.154 4.245 1.00 97.50 267 ASN A O 1
ATOM 2153 N N . LEU A 1 268 ? -9.896 9.639 5.850 1.00 98.00 268 LEU A N 1
ATOM 2154 C CA . LEU A 1 268 ? -10.028 8.197 5.685 1.00 98.00 268 LEU A CA 1
ATOM 2155 C C . LEU A 1 268 ? -11.410 7.770 6.171 1.00 98.00 268 LEU A C 1
ATOM 2157 O O . LEU A 1 268 ? -11.748 7.978 7.331 1.00 98.00 268 LEU A O 1
ATOM 2161 N N . ILE A 1 269 ? -12.170 7.124 5.302 1.00 97.62 269 ILE A N 1
ATOM 2162 C CA . ILE A 1 269 ? -13.486 6.568 5.579 1.00 97.62 269 ILE A CA 1
ATOM 2163 C C . ILE A 1 269 ? -13.425 5.072 5.297 1.00 97.62 269 ILE A C 1
ATOM 2165 O O . ILE A 1 269 ? -12.975 4.648 4.233 1.00 97.62 269 ILE A O 1
ATOM 2169 N N . VAL A 1 270 ? -13.908 4.272 6.240 1.00 96.38 270 VAL A N 1
ATOM 2170 C CA . VAL A 1 270 ? -14.167 2.845 6.066 1.00 96.38 270 VAL A CA 1
ATOM 2171 C C . VAL A 1 270 ? -15.644 2.602 6.337 1.00 96.38 270 VAL A C 1
ATOM 2173 O O . VAL A 1 270 ? -16.148 2.977 7.397 1.00 96.38 270 VAL A O 1
ATOM 2176 N N . GLN A 1 271 ? -16.338 1.983 5.385 1.00 95.25 271 GLN A N 1
ATOM 2177 C CA . GLN A 1 271 ? -17.741 1.597 5.531 1.00 95.25 271 GLN A CA 1
ATOM 2178 C C . GLN A 1 271 ? -17.882 0.087 5.395 1.00 95.25 271 GLN A C 1
ATOM 2180 O O . GLN A 1 271 ? -17.309 -0.536 4.499 1.00 95.25 271 GLN A O 1
ATOM 2185 N N . ASP A 1 272 ? -18.662 -0.490 6.298 1.00 94.31 272 ASP A N 1
ATOM 2186 C CA . ASP A 1 272 ? -19.023 -1.899 6.313 1.00 94.31 272 ASP A CA 1
ATOM 2187 C C . ASP A 1 272 ? -20.424 -2.050 6.937 1.00 94.31 272 ASP A C 1
ATOM 2189 O O . ASP A 1 272 ? -20.836 -1.187 7.719 1.00 94.31 272 ASP A O 1
ATOM 2193 N N . PRO A 1 273 ? -21.170 -3.139 6.681 1.00 91.69 273 PRO A N 1
ATOM 2194 C CA . PRO A 1 273 ? -22.422 -3.401 7.386 1.00 91.69 273 PRO A CA 1
ATOM 2195 C C . PRO A 1 273 ? -22.233 -3.510 8.904 1.00 91.69 273 PRO A C 1
ATOM 2197 O O . PRO A 1 273 ? -23.183 -3.309 9.659 1.00 91.69 273 PRO A O 1
ATOM 2200 N N . ALA A 1 274 ? -21.015 -3.814 9.365 1.00 92.81 274 ALA A N 1
ATOM 2201 C CA . ALA A 1 274 ? -20.673 -3.782 10.774 1.00 92.81 274 ALA A CA 1
ATOM 2202 C C . ALA A 1 274 ? -20.541 -2.371 11.352 1.00 92.81 274 ALA A C 1
ATOM 2204 O O . ALA A 1 274 ? -20.522 -2.267 12.569 1.00 92.81 274 ALA A O 1
ATOM 2205 N N . GLY A 1 275 ? -20.439 -1.305 10.560 1.00 94.44 275 GLY A N 1
ATOM 2206 C CA . GLY A 1 275 ? -20.344 0.075 11.041 1.00 94.44 275 GLY A CA 1
ATOM 2207 C C . GLY A 1 275 ? -19.446 0.950 10.168 1.00 94.44 275 GLY A C 1
ATOM 2208 O O . GLY A 1 275 ? -18.900 0.508 9.157 1.00 94.44 275 GLY A O 1
ATOM 2209 N N . SER A 1 276 ? -19.268 2.202 10.583 1.00 96.19 276 SER A N 1
ATOM 2210 C CA . SER A 1 276 ? -18.413 3.168 9.887 1.00 96.19 276 SER A CA 1
ATOM 2211 C C . SER A 1 276 ? -17.259 3.636 10.761 1.00 96.19 276 SER A C 1
ATOM 2213 O O . SER A 1 276 ? -17.412 3.821 11.970 1.00 96.19 276 SER A O 1
ATOM 2215 N N . LEU A 1 277 ? -16.107 3.845 10.131 1.00 97.06 277 LEU A N 1
ATOM 2216 C CA . LEU A 1 277 ? -14.909 4.418 10.725 1.00 97.06 277 LEU A CA 1
ATOM 2217 C C . LEU A 1 277 ? -14.462 5.615 9.888 1.00 97.06 277 LEU A C 1
ATOM 2219 O O . LEU A 1 277 ? -14.400 5.540 8.667 1.00 97.06 277 LEU A O 1
ATOM 2223 N N . GLU A 1 278 ? -14.120 6.704 10.558 1.00 98.00 278 GLU A N 1
ATOM 2224 C CA . GLU A 1 278 ? -13.631 7.944 9.972 1.00 98.00 278 GLU A CA 1
ATOM 2225 C C . GLU A 1 278 ? -12.353 8.368 10.695 1.00 98.00 278 GLU A C 1
ATOM 2227 O O . GLU A 1 278 ? -12.308 8.407 11.924 1.00 98.00 278 GLU A O 1
ATOM 2232 N N . VAL A 1 279 ? -11.305 8.712 9.957 1.00 97.94 279 VAL A N 1
ATOM 2233 C CA . VAL A 1 279 ? -10.059 9.241 10.513 1.00 97.94 279 VAL A CA 1
ATOM 2234 C C . VAL A 1 279 ? -9.695 10.509 9.768 1.00 97.94 279 VAL A C 1
ATOM 2236 O O . VAL A 1 279 ? -9.539 10.506 8.551 1.00 97.94 279 VAL A O 1
ATOM 2239 N N . ASN A 1 280 ? -9.541 11.608 10.501 1.00 96.38 280 ASN A N 1
ATOM 2240 C CA . ASN A 1 280 ? -9.258 12.902 9.882 1.00 96.38 280 ASN A CA 1
ATOM 2241 C C . ASN A 1 280 ? -7.889 12.935 9.182 1.00 96.38 280 ASN A C 1
ATOM 2243 O O . ASN A 1 280 ? -7.776 13.481 8.090 1.00 96.38 280 ASN A O 1
ATOM 2247 N N . SER A 1 281 ? -6.860 12.370 9.815 1.00 96.94 281 SER A N 1
ATOM 2248 C CA . SER A 1 281 ? -5.495 12.334 9.308 1.00 96.94 281 SER A CA 1
ATOM 2249 C C . SER A 1 281 ? -4.695 11.221 9.984 1.00 96.94 281 SER A C 1
ATOM 2251 O O . SER A 1 281 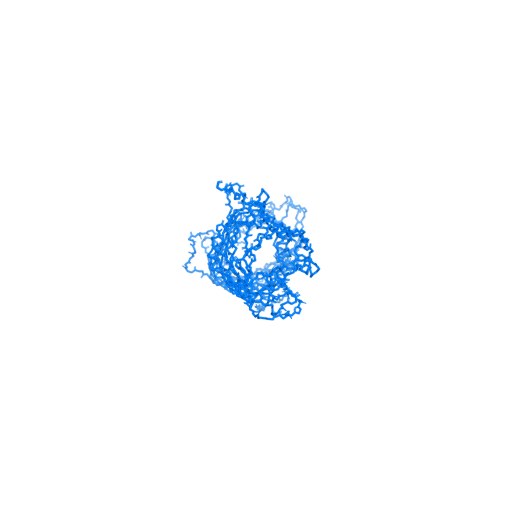? -4.703 11.106 11.216 1.00 96.94 281 SER A O 1
ATOM 2253 N N . ILE A 1 282 ? -3.990 10.434 9.176 1.00 97.56 282 ILE A N 1
ATOM 2254 C CA . ILE A 1 282 ? -2.938 9.493 9.566 1.00 97.56 282 ILE A CA 1
ATOM 2255 C C . ILE A 1 282 ? -1.669 9.944 8.851 1.00 97.56 282 ILE A C 1
ATOM 2257 O O . ILE A 1 282 ? -1.669 10.069 7.629 1.00 97.56 282 ILE A O 1
ATOM 2261 N N . LYS A 1 283 ? -0.588 10.166 9.594 1.00 97.44 283 LYS A N 1
ATOM 2262 C CA . LYS A 1 283 ? 0.707 10.598 9.063 1.00 97.44 283 LYS A CA 1
ATOM 2263 C C . LYS A 1 283 ? 1.798 9.645 9.513 1.00 97.44 283 LYS A C 1
ATOM 2265 O O . LYS A 1 283 ? 1.905 9.339 10.698 1.00 97.44 283 LYS A O 1
ATOM 2270 N N . CYS A 1 284 ? 2.613 9.212 8.566 1.00 96.50 284 CYS A N 1
ATOM 2271 C CA . CYS A 1 284 ? 3.838 8.468 8.793 1.00 96.50 284 CYS A CA 1
ATOM 2272 C C . CYS A 1 284 ? 4.973 9.214 8.094 1.00 96.50 284 CYS A C 1
ATOM 2274 O O . CYS A 1 284 ? 5.014 9.242 6.866 1.00 96.50 284 CYS A O 1
ATOM 2276 N N . GLU A 1 285 ? 5.881 9.812 8.858 1.00 95.75 285 GLU A N 1
ATOM 2277 C CA . GLU A 1 285 ? 6.957 10.663 8.333 1.00 95.75 285 GLU A CA 1
ATOM 2278 C C . GLU A 1 285 ? 8.317 10.204 8.871 1.00 95.75 285 GLU A C 1
ATOM 2280 O O . GLU A 1 285 ? 8.432 9.780 10.024 1.00 95.75 285 GLU A O 1
ATOM 2285 N N . LEU A 1 286 ? 9.347 10.253 8.027 1.00 93.81 286 LEU A N 1
ATOM 2286 C CA . LEU A 1 286 ? 10.726 9.993 8.423 1.00 93.81 286 LEU A CA 1
ATOM 2287 C C . LEU A 1 286 ? 11.259 11.199 9.209 1.00 93.81 286 LEU A C 1
ATOM 2289 O O . LEU A 1 286 ? 11.292 12.315 8.696 1.00 93.81 286 LEU A O 1
ATOM 2293 N N . ASN A 1 287 ? 11.660 10.988 10.461 1.00 92.69 287 ASN A N 1
ATOM 2294 C CA . ASN A 1 287 ? 12.231 12.042 11.294 1.00 92.69 287 ASN A CA 1
ATOM 2295 C C . ASN A 1 287 ? 13.737 12.239 11.012 1.00 92.69 287 ASN A C 1
ATOM 2297 O O . ASN A 1 287 ? 14.356 11.489 10.256 1.00 92.69 287 ASN A O 1
ATOM 2301 N N . ALA A 1 288 ? 14.345 13.232 11.668 1.00 91.38 288 ALA A N 1
ATOM 2302 C CA . ALA A 1 288 ? 15.777 13.527 11.544 1.00 91.38 288 ALA A CA 1
ATOM 2303 C C . ALA A 1 288 ? 16.700 12.375 12.001 1.00 91.38 288 ALA A C 1
ATOM 2305 O O . ALA A 1 288 ? 17.855 12.318 11.596 1.00 91.38 288 ALA A O 1
ATOM 2306 N N . GLU A 1 289 ? 16.191 11.452 12.819 1.00 91.38 289 GLU A N 1
ATOM 2307 C CA . GLU A 1 289 ? 16.907 10.264 13.304 1.00 91.38 289 GLU A CA 1
ATOM 2308 C C . GLU A 1 289 ? 16.748 9.058 12.358 1.00 91.38 289 GLU A C 1
ATOM 2310 O O . GLU A 1 289 ? 17.208 7.962 12.669 1.00 91.38 289 GLU A O 1
ATOM 2315 N N . GLY A 1 290 ? 16.064 9.222 11.218 1.00 90.75 290 GLY A N 1
ATOM 2316 C CA . GLY A 1 290 ? 15.793 8.137 10.273 1.00 90.75 290 GLY A CA 1
ATOM 2317 C C . GLY A 1 290 ? 14.707 7.157 10.733 1.00 90.75 290 GLY A C 1
ATOM 2318 O O . GLY A 1 290 ? 14.563 6.081 10.153 1.00 90.75 290 GLY A O 1
ATOM 2319 N N . ARG A 1 291 ? 13.918 7.510 11.753 1.00 93.00 291 ARG A N 1
ATOM 2320 C CA . ARG A 1 291 ? 12.804 6.703 12.270 1.00 93.00 291 ARG A CA 1
ATOM 2321 C C . ARG A 1 291 ? 11.471 7.181 11.714 1.00 93.00 291 ARG A C 1
ATOM 2323 O O . ARG A 1 291 ? 11.254 8.372 11.501 1.00 93.00 291 ARG A O 1
ATOM 2330 N N . ARG A 1 292 ? 10.542 6.247 11.508 1.00 92.94 292 ARG A N 1
ATOM 2331 C CA . ARG A 1 292 ? 9.194 6.552 11.007 1.00 92.94 292 ARG A CA 1
ATOM 2332 C C . ARG A 1 292 ? 8.262 6.902 12.161 1.00 92.94 292 ARG A C 1
ATOM 2334 O O . ARG A 1 292 ? 7.794 6.012 12.873 1.00 92.94 292 ARG A O 1
ATOM 2341 N N . ALA A 1 293 ? 7.999 8.192 12.336 1.00 96.06 293 ALA A N 1
ATOM 2342 C CA . ALA A 1 293 ? 7.043 8.702 13.308 1.00 96.06 293 ALA A CA 1
ATOM 2343 C C . ALA A 1 293 ? 5.615 8.511 12.784 1.00 96.06 293 ALA A C 1
ATOM 2345 O O . ALA A 1 293 ? 5.275 8.996 11.705 1.00 96.06 293 ALA A O 1
ATOM 2346 N N . LEU A 1 294 ? 4.782 7.815 13.556 1.00 96.62 294 LEU A N 1
ATOM 2347 C CA . LEU A 1 294 ? 3.363 7.616 13.286 1.00 96.62 294 LEU A CA 1
ATOM 2348 C C . LEU A 1 294 ? 2.549 8.592 14.134 1.00 96.62 294 LEU A C 1
ATOM 2350 O O . LEU A 1 294 ? 2.717 8.657 15.353 1.00 96.62 294 LEU A O 1
ATOM 2354 N N . SER A 1 295 ? 1.618 9.301 13.507 1.00 96.88 295 SER A N 1
ATOM 2355 C CA . SER A 1 295 ? 0.611 10.085 14.213 1.00 96.88 295 SER A CA 1
ATOM 2356 C C . SER A 1 295 ? -0.762 9.948 13.570 1.00 96.88 295 SER A C 1
ATOM 2358 O O . SER A 1 295 ? -0.890 9.796 12.358 1.00 96.88 295 SER A O 1
ATOM 2360 N N . MET A 1 296 ? -1.805 9.992 14.391 1.00 97.31 296 MET A N 1
ATOM 2361 C CA . MET A 1 296 ? -3.188 10.026 13.931 1.00 97.31 296 MET A CA 1
ATOM 2362 C C . MET A 1 296 ? -3.981 10.997 14.802 1.00 97.31 296 MET A C 1
ATOM 2364 O O . MET A 1 296 ? -3.932 10.937 16.033 1.00 97.31 296 MET A O 1
ATOM 2368 N N . GLY A 1 297 ? -4.708 11.906 14.149 1.00 92.56 297 GLY A N 1
ATOM 2369 C CA . GLY A 1 297 ? -5.411 12.996 14.820 1.00 92.56 297 GLY A CA 1
ATOM 2370 C C . GLY A 1 297 ? -6.590 12.505 15.659 1.00 92.56 297 GLY A C 1
ATOM 2371 O O . GLY A 1 297 ? -6.516 12.441 16.887 1.00 92.56 297 GLY A O 1
ATOM 2372 N N . ARG A 1 298 ? -7.693 12.187 14.987 1.00 95.94 298 ARG A N 1
ATOM 2373 C CA . ARG A 1 298 ? -8.954 11.726 15.562 1.00 95.94 298 ARG A CA 1
ATOM 2374 C C . ARG A 1 298 ? -9.516 10.612 14.688 1.00 95.94 298 ARG A C 1
ATOM 2376 O O . ARG A 1 298 ? -9.799 10.833 13.515 1.00 95.94 298 ARG A O 1
ATOM 2383 N N . CYS A 1 299 ? -9.698 9.448 15.294 1.00 97.62 299 CYS A N 1
ATOM 2384 C CA . CYS A 1 299 ? -10.437 8.322 14.747 1.00 97.62 299 CYS A CA 1
ATOM 2385 C C . CYS A 1 299 ? -11.813 8.263 15.409 1.00 97.62 299 CYS A C 1
ATOM 2387 O O . CYS A 1 299 ? -11.942 8.381 16.633 1.00 97.62 299 CYS A O 1
ATOM 2389 N N . HIS A 1 300 ? -12.835 8.109 14.582 1.00 97.69 300 HIS A N 1
ATOM 2390 C CA . HIS A 1 300 ? -14.221 8.055 14.965 1.00 97.69 300 HIS A CA 1
ATOM 2391 C C . HIS A 1 300 ? -14.883 6.815 14.394 1.00 97.69 300 HIS A C 1
ATOM 2393 O O . HIS A 1 300 ? -14.939 6.644 13.189 1.00 97.69 300 HIS A O 1
ATOM 2399 N N . VAL A 1 301 ? -15.408 5.963 15.259 1.00 97.19 301 VAL A N 1
ATOM 2400 C CA . VAL A 1 301 ? -16.166 4.781 14.869 1.00 97.19 301 VAL A CA 1
ATOM 2401 C C . VAL A 1 301 ? -17.593 4.957 15.360 1.00 97.19 301 VAL A C 1
ATOM 2403 O O . VAL A 1 301 ? -17.804 5.320 16.521 1.00 97.19 301 VAL A O 1
ATOM 2406 N N . THR A 1 302 ? -18.567 4.707 14.495 1.00 95.81 302 THR A N 1
ATOM 2407 C CA . THR A 1 302 ? -19.991 4.905 14.777 1.00 95.81 302 THR A CA 1
ATOM 2408 C C . THR A 1 302 ? -20.795 3.662 14.438 1.00 95.81 302 THR A C 1
ATOM 2410 O O . THR A 1 302 ? -20.521 2.975 13.454 1.00 95.81 302 THR A O 1
ATOM 2413 N N . ASN A 1 303 ? -21.795 3.382 15.282 1.00 93.44 303 ASN A N 1
ATOM 2414 C CA . ASN A 1 303 ? -22.733 2.266 15.128 1.00 93.44 303 ASN A CA 1
ATOM 2415 C C . ASN A 1 303 ? -22.032 0.939 14.807 1.00 93.44 303 ASN A C 1
ATOM 2417 O O . ASN A 1 303 ? -22.415 0.228 13.883 1.00 93.44 303 ASN A O 1
ATOM 2421 N N . TRP A 1 304 ? -20.970 0.624 15.547 1.00 93.25 304 TRP A N 1
ATOM 2422 C CA . TRP A 1 304 ? -20.195 -0.578 15.297 1.00 93.25 304 TRP A CA 1
ATOM 2423 C C . TRP A 1 304 ? -20.833 -1.797 15.968 1.00 93.25 304 TRP A C 1
ATOM 2425 O O . TRP A 1 304 ? -21.052 -1.824 17.180 1.00 93.25 304 TRP A O 1
ATOM 2435 N N . HIS A 1 305 ? -21.109 -2.819 15.168 1.00 91.75 305 HIS A N 1
ATOM 2436 C CA . HIS A 1 305 ? -21.679 -4.106 15.528 1.00 91.75 305 HIS A CA 1
ATOM 2437 C C . HIS A 1 305 ? -20.613 -5.196 15.333 1.00 91.75 305 HIS A C 1
ATOM 2439 O O . HIS A 1 305 ? -20.527 -5.788 14.255 1.00 91.75 305 HIS A O 1
ATOM 2445 N N . PRO A 1 306 ? -19.812 -5.535 16.363 1.00 87.56 306 PRO A N 1
ATOM 2446 C CA . PRO A 1 306 ? -18.708 -6.489 16.218 1.00 87.56 306 PRO A CA 1
ATOM 2447 C C . PRO A 1 306 ? -19.121 -7.868 15.682 1.00 87.56 306 PRO A C 1
ATOM 2449 O O . PRO A 1 306 ? -18.322 -8.568 15.073 1.00 87.56 306 PRO A O 1
ATOM 2452 N N . SER A 1 307 ? -20.372 -8.275 15.904 1.00 87.06 307 SER A N 1
ATOM 2453 C CA . SER A 1 307 ? -20.930 -9.542 15.413 1.00 87.06 307 SER A CA 1
ATOM 2454 C C . SER A 1 307 ? -21.226 -9.570 13.918 1.00 87.06 307 SER A C 1
ATOM 2456 O O . SER A 1 307 ? -21.304 -10.657 13.352 1.00 87.06 307 SER A O 1
ATOM 2458 N N . LEU A 1 308 ? -21.387 -8.403 13.293 1.00 90.88 308 LEU A N 1
ATOM 2459 C CA . LEU A 1 308 ? -21.604 -8.272 11.855 1.00 90.88 308 LEU A CA 1
ATOM 2460 C C . LEU A 1 308 ? -20.290 -8.243 11.066 1.00 90.88 308 LEU A C 1
ATOM 2462 O O . LEU A 1 308 ? -20.329 -8.313 9.841 1.00 90.88 308 LEU A O 1
ATOM 2466 N N . MET A 1 309 ? -19.136 -8.189 11.744 1.00 90.12 309 MET A N 1
ATOM 2467 C CA . MET A 1 309 ? -17.825 -8.267 11.099 1.00 90.12 309 MET A CA 1
ATOM 2468 C C . MET A 1 309 ? -17.702 -9.570 10.302 1.00 90.12 309 MET A C 1
ATOM 2470 O O . MET A 1 309 ? -17.849 -10.672 10.839 1.00 90.12 309 MET A O 1
ATOM 2474 N N . ARG A 1 310 ? -17.401 -9.447 9.008 1.00 90.56 310 ARG A N 1
ATOM 2475 C CA . ARG A 1 310 ? -17.323 -10.584 8.084 1.00 90.56 310 ARG A CA 1
ATOM 2476 C C . ARG A 1 310 ? -15.888 -11.090 8.001 1.00 90.56 310 ARG A C 1
ATOM 2478 O O . ARG A 1 310 ? -15.035 -10.443 7.403 1.00 90.56 310 ARG A O 1
ATOM 2485 N N . GLY A 1 311 ? -15.614 -12.249 8.593 1.00 90.00 311 GLY A N 1
ATOM 2486 C CA . GLY A 1 311 ? -14.321 -12.918 8.442 1.00 90.00 311 GLY A CA 1
ATOM 2487 C C . GLY A 1 311 ? -14.121 -13.454 7.020 1.00 90.00 311 GLY A C 1
ATOM 2488 O O . GLY A 1 311 ? -15.062 -13.941 6.386 1.00 90.00 311 GLY A O 1
ATOM 2489 N N . VAL A 1 312 ? -12.894 -13.399 6.507 1.00 87.00 312 VAL A N 1
ATOM 2490 C CA . VAL A 1 312 ? -12.549 -14.022 5.222 1.00 87.00 312 VAL A CA 1
ATOM 2491 C C . VAL A 1 312 ? -12.703 -15.542 5.351 1.00 87.00 312 VAL A C 1
ATOM 2493 O O . VAL A 1 312 ? -12.142 -16.159 6.253 1.00 87.00 312 VAL A O 1
ATOM 2496 N N . GLY A 1 313 ? -13.519 -16.143 4.479 1.00 86.44 313 GLY A N 1
ATOM 2497 C CA . GLY A 1 313 ? -13.807 -17.584 4.490 1.00 86.44 313 GLY A CA 1
ATOM 2498 C C . GLY A 1 313 ? -14.703 -18.072 5.637 1.00 86.44 313 GLY A C 1
ATOM 2499 O O . GLY A 1 313 ? -14.931 -19.273 5.742 1.00 86.44 313 GLY A O 1
ATOM 2500 N N . GLN A 1 314 ? -15.226 -17.182 6.488 1.00 85.88 314 GLN A N 1
ATOM 2501 C CA . GLN A 1 314 ? -16.094 -17.561 7.608 1.00 85.88 314 GLN A CA 1
ATOM 2502 C C . GLN A 1 314 ? -17.577 -17.324 7.284 1.00 85.88 314 GLN A C 1
ATOM 2504 O O . GLN A 1 314 ? -17.906 -16.341 6.614 1.00 85.88 314 GLN A O 1
ATOM 2509 N N . PRO A 1 315 ? -18.491 -18.186 7.773 1.00 83.38 315 PRO A N 1
ATOM 2510 C CA . PRO A 1 315 ? -19.923 -17.959 7.634 1.00 83.38 315 PRO A CA 1
ATOM 2511 C C . PRO A 1 315 ? -20.357 -16.727 8.433 1.00 83.38 315 PRO A C 1
ATOM 2513 O O . PRO A 1 315 ? -19.800 -16.416 9.491 1.00 83.38 315 PRO A O 1
ATOM 2516 N N . GLN A 1 316 ? -21.382 -16.037 7.935 1.00 80.31 316 GLN A N 1
ATOM 2517 C CA . GLN A 1 316 ? -21.937 -14.874 8.613 1.00 80.31 316 GLN A CA 1
ATOM 2518 C C . GLN A 1 316 ? -22.597 -15.301 9.928 1.00 80.31 316 GLN A C 1
ATOM 2520 O O . GLN A 1 316 ? -23.465 -16.175 9.956 1.00 80.31 316 GLN A O 1
ATOM 2525 N N . LYS A 1 317 ? -22.160 -14.691 11.031 1.00 78.88 317 LYS A N 1
ATOM 2526 C CA . LYS A 1 317 ? -22.732 -14.938 12.356 1.00 78.88 317 LYS A CA 1
ATOM 2527 C C . LYS A 1 317 ? -24.033 -14.146 12.518 1.00 78.88 317 LYS A C 1
ATOM 2529 O O . LYS A 1 317 ? -24.164 -13.066 11.940 1.00 78.88 317 LYS A O 1
ATOM 2534 N N . PRO A 1 318 ? -24.993 -14.648 13.314 1.00 78.06 318 PRO A N 1
ATOM 2535 C CA . PRO A 1 318 ? -26.182 -13.878 13.644 1.00 78.06 318 PRO A CA 1
ATOM 2536 C C . PRO A 1 318 ? -25.792 -12.601 14.396 1.00 78.06 318 PRO A C 1
ATOM 2538 O O . PRO A 1 318 ? -24.865 -12.604 15.214 1.00 78.06 318 PRO A O 1
ATOM 2541 N N . ALA A 1 319 ? -26.523 -11.518 14.130 1.00 76.06 319 ALA A N 1
ATOM 2542 C CA . ALA A 1 319 ? -26.318 -10.239 14.795 1.00 76.06 319 ALA A CA 1
ATOM 2543 C C . ALA A 1 319 ? -26.424 -10.408 16.321 1.00 76.06 319 ALA A C 1
ATOM 2545 O O . ALA A 1 319 ? -27.433 -10.874 16.853 1.00 76.06 319 ALA A O 1
ATOM 2546 N N . SER A 1 320 ? -25.361 -10.039 17.032 1.00 75.75 320 SER A N 1
ATOM 2547 C CA . SER A 1 320 ? -25.361 -9.953 18.490 1.00 75.75 320 SER A CA 1
ATOM 2548 C C . SER A 1 320 ? -26.000 -8.647 18.954 1.00 75.75 320 SER A C 1
ATOM 2550 O O . SER A 1 320 ? -26.116 -7.676 18.212 1.00 75.75 320 SER A O 1
ATOM 2552 N N . GLN A 1 321 ? -26.388 -8.619 20.227 1.00 79.75 321 GLN A N 1
ATOM 2553 C CA . GLN A 1 321 ? -27.083 -7.481 20.827 1.00 79.75 321 GLN A CA 1
ATOM 2554 C C . GLN A 1 321 ? -26.179 -6.269 21.096 1.00 79.75 321 GLN A C 1
ATOM 2556 O O . GLN A 1 321 ? -26.704 -5.198 21.376 1.00 79.75 321 GLN A O 1
ATOM 2561 N N . LEU A 1 322 ? -24.851 -6.424 21.092 1.00 85.88 322 LEU A N 1
ATOM 2562 C CA . LEU A 1 322 ? -23.927 -5.350 21.460 1.00 85.88 322 LEU A CA 1
ATOM 2563 C C . LEU A 1 322 ? -23.719 -4.386 20.295 1.00 85.88 322 LEU A C 1
ATOM 2565 O O . LEU A 1 322 ? -23.257 -4.803 19.233 1.00 85.88 322 LEU A O 1
ATOM 2569 N N . VAL A 1 323 ? -23.954 -3.102 20.553 1.00 90.75 323 VAL A N 1
ATOM 2570 C CA . VAL A 1 323 ? -23.605 -2.017 19.638 1.00 90.75 323 VAL A CA 1
ATOM 2571 C C . VAL A 1 323 ? -22.681 -1.044 20.346 1.00 90.75 323 VAL A C 1
ATOM 2573 O O . VAL A 1 323 ? -22.965 -0.550 21.441 1.00 90.75 323 VAL A O 1
ATOM 2576 N N . VAL A 1 324 ? -21.553 -0.762 19.712 1.00 93.50 324 VAL A N 1
ATOM 2577 C CA . VAL A 1 324 ? -20.678 0.347 20.063 1.00 93.50 324 VAL A CA 1
ATOM 2578 C C . VAL A 1 324 ? -21.174 1.560 19.287 1.00 93.50 324 VAL A C 1
ATOM 2580 O O . VAL A 1 324 ? -20.824 1.764 18.130 1.00 93.50 324 VAL A O 1
ATOM 2583 N N . ASN A 1 325 ? -22.024 2.360 19.927 1.00 93.94 325 ASN A N 1
ATOM 2584 C CA . ASN A 1 325 ? -22.606 3.555 19.310 1.00 93.94 325 ASN A CA 1
ATOM 2585 C C . ASN A 1 325 ? -21.518 4.525 18.848 1.00 93.94 325 ASN A C 1
ATOM 2587 O O . ASN A 1 325 ? -21.634 5.144 17.793 1.00 93.94 325 ASN A O 1
ATOM 2591 N N . GLN A 1 326 ? -20.470 4.663 19.663 1.00 96.62 326 GLN A N 1
ATOM 2592 C CA . GLN A 1 326 ? -19.396 5.604 19.412 1.00 96.62 326 GLN A CA 1
ATOM 2593 C C . GLN A 1 326 ? -18.087 5.094 20.013 1.00 96.62 326 GLN A C 1
ATOM 2595 O O . GLN A 1 326 ? -18.043 4.804 21.205 1.00 96.62 326 GLN A O 1
ATOM 2600 N N . LEU A 1 327 ? -17.016 5.054 19.229 1.00 97.31 327 LEU A N 1
ATOM 2601 C CA . LEU A 1 327 ? -15.642 4.925 19.706 1.00 97.31 327 LEU A CA 1
ATOM 2602 C C . LEU A 1 327 ? -14.828 6.098 19.145 1.00 97.31 327 LEU A C 1
ATOM 2604 O O . LEU A 1 327 ? -14.903 6.429 17.966 1.00 97.31 327 LEU A O 1
ATOM 2608 N N . LYS A 1 328 ? -14.090 6.778 20.015 1.00 97.81 328 LYS A N 1
ATOM 2609 C CA . LYS A 1 328 ? -13.177 7.867 19.675 1.00 97.81 328 LYS A CA 1
ATOM 2610 C C . LYS A 1 328 ? -11.784 7.479 20.122 1.00 97.81 328 LYS A C 1
ATOM 2612 O O . LYS A 1 328 ? -11.619 7.034 21.257 1.00 97.81 328 LYS A O 1
ATOM 2617 N N . ILE A 1 329 ? -10.804 7.687 19.256 1.00 97.75 329 ILE A N 1
ATOM 2618 C CA . ILE A 1 329 ? -9.384 7.605 19.593 1.00 97.75 329 ILE A CA 1
ATOM 2619 C C . ILE A 1 329 ? -8.739 8.905 19.129 1.00 97.75 329 ILE A C 1
ATOM 2621 O O . ILE A 1 329 ? -8.918 9.311 17.983 1.00 97.75 329 ILE A O 1
ATOM 2625 N N . GLU A 1 330 ? -8.012 9.568 20.014 1.00 97.12 330 GLU A N 1
ATOM 2626 C CA . GLU A 1 330 ? -7.419 10.879 19.777 1.00 97.12 330 GLU A CA 1
ATOM 2627 C C . GLU A 1 330 ? -5.936 10.879 20.134 1.00 97.12 330 GLU A C 1
ATOM 2629 O O . GLU A 1 330 ? -5.501 10.189 21.063 1.00 97.12 330 GLU A O 1
ATOM 2634 N N . GLN A 1 331 ? -5.179 11.711 19.414 1.00 94.56 331 GLN A N 1
ATOM 2635 C CA . GLN A 1 331 ? -3.768 11.991 19.684 1.00 94.56 331 GLN A CA 1
ATOM 2636 C C . GLN A 1 331 ? -2.899 10.728 19.676 1.00 94.56 331 GLN A C 1
ATOM 2638 O O . GLN A 1 331 ? -2.020 10.575 20.528 1.00 94.56 331 GLN A O 1
ATOM 2643 N N . LEU A 1 332 ? -3.147 9.820 18.727 1.00 97.12 332 LEU A N 1
ATOM 2644 C CA . LEU A 1 332 ? -2.287 8.656 18.580 1.00 97.12 332 LEU A CA 1
ATOM 2645 C C . LEU A 1 332 ? -0.924 9.116 18.078 1.00 97.12 332 LEU A C 1
ATOM 2647 O O . LEU A 1 332 ? -0.837 9.841 17.087 1.00 97.12 332 LEU A O 1
ATOM 2651 N N . LYS A 1 333 ? 0.130 8.698 18.770 1.00 97.06 333 LYS A N 1
ATOM 2652 C CA . LYS A 1 333 ? 1.516 9.004 18.420 1.00 97.06 333 LYS A CA 1
ATOM 2653 C C . LYS A 1 333 ? 2.443 7.871 18.836 1.00 97.06 333 LYS A C 1
ATOM 2655 O O . LYS A 1 333 ? 2.206 7.231 19.860 1.00 97.06 333 LYS A O 1
ATOM 2660 N N . GLY A 1 334 ? 3.505 7.659 18.075 1.00 96.19 334 GLY A N 1
ATOM 2661 C CA . GLY A 1 334 ? 4.541 6.671 18.364 1.00 96.19 334 GLY A CA 1
ATOM 2662 C C . GLY A 1 334 ? 5.472 6.500 17.172 1.00 96.19 334 GLY A C 1
ATOM 2663 O O . GLY A 1 334 ? 5.478 7.330 16.263 1.00 96.19 334 GLY A O 1
ATOM 2664 N N . TYR A 1 335 ? 6.223 5.406 17.155 1.00 94.75 335 TYR A N 1
ATOM 2665 C CA . TYR A 1 335 ? 7.057 5.037 16.018 1.00 94.75 335 TYR A CA 1
ATOM 2666 C C . TYR A 1 335 ? 6.614 3.689 15.456 1.00 94.75 335 TYR A C 1
ATOM 2668 O O . TYR A 1 335 ? 6.181 2.814 16.201 1.00 94.75 335 TYR A O 1
ATOM 2676 N N . VAL A 1 336 ? 6.707 3.525 14.135 1.00 90.00 336 VAL A N 1
ATOM 2677 C CA . VAL A 1 336 ? 6.296 2.280 13.455 1.00 90.00 336 VAL A CA 1
ATOM 2678 C C . VAL A 1 336 ? 7.165 1.091 13.886 1.00 90.00 336 VAL A C 1
ATOM 2680 O O . VAL A 1 336 ? 6.674 -0.030 13.967 1.00 90.00 336 VAL A O 1
ATOM 2683 N N . ASP A 1 337 ? 8.439 1.346 14.189 1.00 88.06 337 ASP A N 1
ATOM 2684 C CA . ASP A 1 337 ? 9.424 0.358 14.646 1.00 88.06 337 ASP A CA 1
ATOM 2685 C C . ASP A 1 337 ? 9.362 0.075 16.160 1.00 88.06 337 ASP A C 1
ATOM 2687 O O . ASP A 1 337 ? 9.982 -0.877 16.628 1.00 88.06 337 ASP A O 1
ATOM 2691 N N . ASP A 1 338 ? 8.594 0.859 16.925 1.00 91.12 338 ASP A N 1
ATOM 2692 C CA . ASP A 1 338 ? 8.409 0.693 18.368 1.00 91.12 338 ASP A CA 1
ATOM 2693 C C . ASP A 1 338 ? 6.915 0.698 18.743 1.00 91.12 338 ASP A C 1
ATOM 2695 O O . ASP A 1 338 ? 6.375 1.708 19.216 1.00 91.12 338 ASP A O 1
ATOM 2699 N N . PRO A 1 339 ? 6.228 -0.451 18.585 1.00 85.75 339 PRO A N 1
ATOM 2700 C CA . PRO A 1 339 ? 4.828 -0.594 18.975 1.00 85.75 339 PRO A CA 1
ATOM 2701 C C . PRO A 1 339 ? 4.573 -0.330 20.466 1.00 85.75 339 PRO A C 1
ATOM 2703 O O . PRO A 1 339 ? 3.464 0.046 20.847 1.00 85.75 339 PRO A O 1
ATOM 2706 N N . ASN A 1 340 ? 5.584 -0.503 21.326 1.00 90.75 340 ASN A N 1
ATOM 2707 C CA . ASN A 1 340 ? 5.458 -0.261 22.764 1.00 90.75 340 ASN A CA 1
ATOM 2708 C C . ASN A 1 340 ? 5.480 1.237 23.107 1.00 90.75 340 ASN A C 1
ATOM 2710 O O . ASN A 1 340 ? 4.950 1.629 24.147 1.00 90.75 340 ASN A O 1
ATOM 2714 N N . GLY A 1 341 ? 6.033 2.072 22.227 1.00 93.56 341 GLY A N 1
ATOM 2715 C CA . GLY A 1 341 ? 6.018 3.530 22.337 1.00 93.56 341 GLY A CA 1
ATOM 2716 C C . GLY A 1 341 ? 4.707 4.190 21.892 1.00 93.56 341 GLY A C 1
ATOM 2717 O O . GLY A 1 341 ? 4.563 5.408 22.024 1.00 93.56 341 GLY A O 1
ATOM 2718 N N . ILE A 1 342 ? 3.740 3.428 21.365 1.00 95.06 342 ILE A N 1
ATOM 2719 C CA . ILE A 1 342 ? 2.472 3.979 20.873 1.00 95.06 342 ILE A CA 1
ATOM 2720 C C . ILE A 1 342 ? 1.596 4.432 22.043 1.00 95.06 342 ILE A C 1
ATOM 2722 O O . ILE A 1 342 ? 1.334 3.688 22.987 1.00 95.06 342 ILE A O 1
ATOM 2726 N N . THR A 1 343 ? 1.093 5.661 21.965 1.00 97.50 343 THR A N 1
ATOM 2727 C CA . THR A 1 343 ? 0.181 6.234 22.960 1.00 97.50 343 THR A CA 1
ATOM 2728 C C . THR A 1 343 ? -1.010 6.893 22.292 1.00 97.50 343 THR A C 1
ATOM 2730 O O . THR A 1 343 ? -0.868 7.422 21.196 1.00 97.50 343 THR A O 1
ATOM 2733 N N . ALA A 1 344 ? -2.176 6.867 22.939 1.00 97.88 344 ALA A N 1
ATOM 2734 C CA . ALA A 1 344 ? -3.378 7.584 22.505 1.00 97.88 344 ALA A CA 1
ATOM 2735 C C . ALA A 1 344 ? -4.373 7.713 23.668 1.00 97.88 344 ALA A C 1
ATOM 2737 O O . ALA A 1 344 ? -4.224 7.051 24.695 1.00 97.88 344 ALA A O 1
ATOM 2738 N N . LYS A 1 345 ? -5.425 8.512 23.494 1.00 98.06 345 LYS A N 1
ATOM 2739 C CA . LYS A 1 345 ? -6.571 8.565 24.416 1.00 98.06 345 LYS A CA 1
ATOM 2740 C C . LYS A 1 345 ? -7.821 8.092 23.709 1.00 98.06 345 LYS A C 1
ATOM 2742 O O . LYS A 1 345 ? -7.954 8.304 22.508 1.00 98.06 345 LYS A O 1
ATOM 2747 N N . GLY A 1 346 ? -8.757 7.497 24.434 1.00 97.81 346 GLY A N 1
ATOM 2748 C CA . GLY A 1 346 ? -10.007 7.077 23.830 1.00 97.81 346 GLY A CA 1
ATOM 2749 C C . GLY A 1 346 ? -11.217 7.086 24.746 1.00 97.81 346 GLY A C 1
ATOM 2750 O O . GLY A 1 346 ? -11.136 7.068 25.976 1.00 97.81 346 GLY A O 1
ATOM 2751 N N . GLU A 1 347 ? -12.368 7.134 24.089 1.00 97.62 347 GLU A N 1
ATOM 2752 C CA . GLU A 1 347 ? -13.698 7.089 24.680 1.00 97.62 347 GLU A CA 1
ATOM 2753 C C . GLU A 1 347 ? -14.539 6.090 23.888 1.00 97.62 347 GLU A C 1
ATOM 2755 O O . GLU A 1 347 ? -14.540 6.111 22.661 1.00 97.62 347 GLU A O 1
ATOM 2760 N N . LEU A 1 348 ? -15.281 5.231 24.577 1.00 96.50 348 LEU A N 1
ATOM 2761 C CA . LEU A 1 348 ? -16.214 4.296 23.960 1.00 96.50 348 LEU A CA 1
ATOM 2762 C C . LEU A 1 348 ? -17.570 4.405 24.643 1.00 96.50 348 LEU A C 1
ATOM 2764 O O . LEU A 1 348 ? -17.642 4.395 25.867 1.00 96.50 348 LEU A O 1
ATOM 2768 N N . THR A 1 349 ? -18.649 4.451 23.869 1.00 96.25 349 THR A N 1
ATOM 2769 C CA . THR A 1 349 ? -20.023 4.319 24.357 1.00 96.25 349 THR A CA 1
ATOM 2770 C C . THR A 1 349 ? -20.700 3.137 23.687 1.00 96.25 349 THR A C 1
ATOM 2772 O O . THR A 1 349 ? -20.529 2.895 22.492 1.00 96.25 349 THR A O 1
ATOM 2775 N N . PHE A 1 350 ? -21.468 2.387 24.468 1.00 94.06 350 PHE A N 1
ATOM 2776 C CA . PHE A 1 350 ? -22.139 1.186 23.994 1.00 94.06 350 PHE A CA 1
ATOM 2777 C C . PHE A 1 350 ? -23.539 1.057 24.583 1.00 94.06 350 PHE A C 1
ATOM 2779 O O . PHE A 1 350 ? -23.851 1.612 25.644 1.00 94.06 350 PHE A O 1
ATOM 2786 N N . ASN A 1 351 ? -24.369 0.278 23.903 1.00 90.56 351 ASN A N 1
ATOM 2787 C CA . ASN A 1 351 ? -25.629 -0.233 24.414 1.00 90.56 351 ASN A CA 1
ATOM 2788 C C . ASN A 1 351 ? -25.804 -1.705 23.997 1.00 90.56 351 ASN A C 1
ATOM 2790 O O . ASN A 1 351 ? -25.084 -2.236 23.148 1.00 90.56 351 ASN A O 1
ATOM 2794 N N . LYS A 1 352 ? -26.760 -2.380 24.625 1.00 82.94 352 LYS A N 1
ATOM 2795 C CA . LYS A 1 352 ? -27.273 -3.665 24.171 1.00 82.94 352 LYS A CA 1
ATOM 2796 C C . LYS A 1 352 ? -28.704 -3.479 23.689 1.00 82.94 352 LYS A C 1
ATOM 2798 O O . LYS A 1 352 ? -29.518 -2.896 24.398 1.00 82.94 352 LYS A O 1
ATOM 2803 N N . HIS A 1 353 ? -29.045 -3.983 22.510 1.00 68.00 353 HIS A N 1
ATOM 2804 C CA . HIS A 1 353 ? -30.432 -4.015 22.057 1.00 68.00 353 HIS A CA 1
ATOM 2805 C C . HIS A 1 353 ? -31.119 -5.304 22.553 1.00 68.00 353 HIS A C 1
ATOM 2807 O O . HIS A 1 353 ? -30.719 -6.400 22.173 1.00 68.00 353 HIS A O 1
ATOM 2813 N N . THR A 1 354 ? -32.193 -5.153 23.347 1.00 61.94 354 THR A N 1
ATOM 2814 C CA . THR A 1 354 ? -33.260 -6.125 23.732 1.00 61.94 354 THR A CA 1
ATOM 2815 C C . THR A 1 354 ? -33.258 -6.777 25.132 1.00 61.94 354 THR A C 1
ATOM 2817 O O . THR A 1 354 ? -32.222 -7.028 25.737 1.00 61.94 354 THR A O 1
ATOM 2820 N N . ARG A 1 355 ? -34.502 -7.060 25.581 1.00 52.09 355 ARG A N 1
ATOM 2821 C CA . ARG A 1 355 ? -34.992 -7.575 26.885 1.00 52.09 355 ARG A CA 1
ATOM 2822 C C . ARG A 1 355 ? -34.885 -9.099 27.078 1.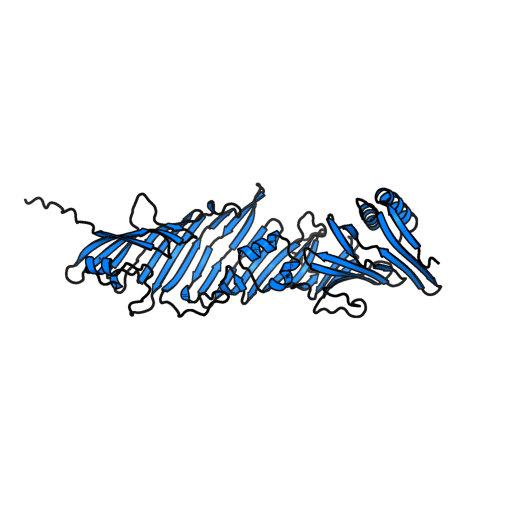00 52.09 355 ARG A C 1
ATOM 2824 O O . ARG A 1 355 ? -35.402 -9.638 28.053 1.00 52.09 355 ARG A O 1
ATOM 2831 N N . ARG A 1 356 ? -34.329 -9.835 26.109 1.00 52.75 356 ARG A N 1
ATOM 2832 C CA . ARG A 1 356 ? -34.168 -11.294 26.224 1.00 52.75 356 ARG A CA 1
ATOM 2833 C C . ARG A 1 356 ? -32.761 -11.574 26.725 1.00 52.75 356 ARG A C 1
ATOM 2835 O O . ARG A 1 356 ? -31.801 -11.205 26.048 1.00 52.75 356 ARG A O 1
ATOM 2842 N N . ILE A 1 357 ? -32.687 -12.199 27.902 1.00 48.97 357 ILE A N 1
ATOM 2843 C CA . ILE A 1 357 ? -31.470 -12.666 28.577 1.00 48.97 357 ILE A CA 1
ATOM 2844 C C . ILE A 1 357 ? -30.555 -13.294 27.522 1.00 48.97 357 ILE A C 1
ATOM 2846 O O . ILE A 1 357 ? -30.845 -14.364 26.991 1.00 48.97 357 ILE A O 1
ATOM 2850 N N . SER A 1 358 ? -29.491 -12.585 27.142 1.00 47.81 358 SER A N 1
ATOM 2851 C CA . SER A 1 358 ? -28.542 -13.099 26.162 1.00 47.81 358 SER A CA 1
ATOM 2852 C C . SER A 1 358 ? -27.797 -14.281 26.766 1.00 47.81 358 SER A C 1
ATOM 2854 O O . SER A 1 358 ? -27.216 -14.166 27.841 1.00 47.81 358 SER A O 1
ATOM 2856 N N . HIS A 1 359 ? -27.711 -15.381 26.018 1.00 45.53 359 HIS A N 1
ATOM 2857 C CA . HIS A 1 359 ? -26.841 -16.516 26.343 1.00 45.53 359 HIS A CA 1
ATOM 2858 C C . HIS A 1 359 ? -25.333 -16.175 26.279 1.00 45.53 359 HIS A C 1
ATOM 2860 O O . HIS A 1 359 ? -24.516 -17.019 26.614 1.00 45.53 359 HIS A O 1
ATOM 2866 N N . ASN A 1 360 ? -24.959 -14.948 25.882 1.00 46.53 360 ASN A N 1
ATOM 2867 C CA . ASN A 1 360 ? -23.577 -14.462 25.798 1.00 46.53 360 ASN A CA 1
ATOM 2868 C C . ASN A 1 360 ? -23.449 -13.019 26.337 1.00 46.53 360 ASN A C 1
ATOM 2870 O O . ASN A 1 360 ? -23.454 -12.052 25.564 1.00 46.53 360 ASN A O 1
ATOM 2874 N N . PRO A 1 361 ? -23.379 -12.816 27.664 1.00 51.75 361 PRO A N 1
ATOM 2875 C CA . PRO A 1 361 ? -23.028 -11.519 28.232 1.00 51.75 361 PRO A CA 1
ATOM 2876 C C . PRO A 1 361 ? -21.575 -11.127 27.890 1.00 51.75 361 PRO A C 1
ATOM 2878 O O . PRO A 1 361 ? -20.727 -11.977 27.654 1.00 51.75 361 PRO A O 1
ATOM 2881 N N . LEU A 1 362 ? -21.273 -9.816 27.899 1.00 50.75 362 LEU A N 1
ATOM 2882 C CA . LEU A 1 362 ? -19.909 -9.277 27.697 1.00 50.75 362 LEU A CA 1
ATOM 2883 C C . LEU A 1 362 ? -18.923 -9.782 28.770 1.00 50.75 362 LEU A C 1
ATOM 2885 O O . LEU A 1 362 ? -17.712 -9.744 28.587 1.00 50.75 362 LEU A O 1
ATOM 2889 N N . ILE A 1 363 ? -19.471 -10.204 29.909 1.00 54.28 363 ILE A N 1
ATOM 2890 C CA . ILE A 1 363 ? -18.792 -10.755 31.074 1.00 54.28 363 ILE A CA 1
ATOM 2891 C C . ILE A 1 363 ? -19.647 -11.957 31.501 1.00 54.28 363 ILE A C 1
ATOM 2893 O O . ILE A 1 363 ? -20.747 -11.763 32.017 1.00 54.28 363 ILE A O 1
ATOM 2897 N N . VAL A 1 364 ? -19.187 -13.186 31.251 1.00 56.38 364 VAL A N 1
ATOM 2898 C CA . VAL A 1 364 ? -19.894 -14.416 31.649 1.00 56.38 364 VAL A CA 1
ATOM 2899 C C . VAL A 1 364 ? -19.498 -14.756 33.076 1.00 56.38 364 VAL A C 1
ATOM 2901 O O . VAL A 1 364 ? -18.557 -15.501 33.309 1.00 56.38 364 VAL A O 1
ATOM 2904 N N . ILE A 1 365 ? -20.185 -14.175 34.056 1.00 59.16 365 ILE A N 1
ATOM 2905 C CA . ILE A 1 365 ? -19.986 -14.578 35.451 1.00 59.16 365 ILE A CA 1
ATOM 2906 C C . ILE A 1 365 ? -20.646 -15.955 35.629 1.00 59.16 365 ILE A C 1
ATOM 2908 O O . ILE A 1 365 ? -21.842 -16.062 35.352 1.00 59.16 365 ILE A O 1
ATOM 2912 N N . PRO A 1 366 ? -19.914 -16.999 36.064 1.00 56.44 366 PRO A N 1
ATOM 2913 C CA . PRO A 1 366 ? -20.471 -18.337 36.241 1.00 56.44 366 PRO A CA 1
ATOM 2914 C C . PRO A 1 366 ? -21.728 -18.324 37.110 1.00 56.44 366 PRO A C 1
ATOM 2916 O O . PRO A 1 366 ? -21.753 -17.684 38.166 1.00 56.44 366 PRO A O 1
ATOM 2919 N N . THR A 1 367 ? -22.770 -19.034 36.679 1.00 59.06 367 THR A N 1
ATOM 2920 C CA . THR A 1 367 ? -24.082 -19.030 37.336 1.00 59.06 367 THR A CA 1
ATOM 2921 C C . THR A 1 367 ? -23.998 -19.484 38.795 1.00 59.06 367 THR A C 1
ATOM 2923 O O . THR A 1 367 ? -24.725 -18.938 39.622 1.00 59.06 367 THR A O 1
ATOM 2926 N N . GLU A 1 368 ? -23.063 -20.376 39.160 1.00 58.81 368 GLU A N 1
ATOM 2927 C CA . GLU A 1 368 ? -22.879 -20.792 40.562 1.00 58.81 368 GLU A CA 1
ATOM 2928 C C . GLU A 1 368 ? -22.409 -19.648 41.469 1.00 58.81 368 GLU A C 1
ATOM 2930 O O . GLU A 1 368 ? -22.703 -19.623 42.665 1.00 58.81 368 GLU A O 1
ATOM 2935 N N . ILE A 1 369 ? -21.672 -18.681 40.920 1.00 59.81 369 ILE A N 1
ATOM 2936 C CA . ILE A 1 369 ? -21.226 -17.503 41.664 1.00 59.81 369 ILE A CA 1
ATOM 2937 C C . ILE A 1 369 ? -22.402 -16.534 41.863 1.00 59.81 369 ILE A C 1
ATOM 2939 O O . ILE A 1 369 ? -22.527 -15.935 42.931 1.00 59.81 369 ILE A O 1
ATOM 2943 N N . ILE A 1 370 ? -23.265 -16.401 40.851 1.00 60.34 370 ILE A N 1
ATOM 2944 C CA . ILE A 1 370 ? -24.436 -15.512 40.845 1.00 60.34 370 ILE A CA 1
ATOM 2945 C C . ILE A 1 370 ? -25.508 -15.993 41.834 1.00 60.34 370 ILE A C 1
ATOM 2947 O O . ILE A 1 370 ? -26.034 -15.201 42.619 1.00 60.34 370 ILE A O 1
ATOM 2951 N N . THR A 1 371 ? -25.792 -17.297 41.848 1.00 60.47 371 THR A N 1
ATOM 2952 C CA . THR A 1 371 ? -26.782 -17.895 42.757 1.00 60.47 371 THR A CA 1
ATOM 2953 C C . THR A 1 371 ? -26.335 -17.829 44.216 1.00 60.47 371 THR A C 1
ATOM 2955 O O . THR A 1 371 ? -27.149 -17.525 45.084 1.00 60.47 371 THR A O 1
ATOM 2958 N N . ARG A 1 372 ? -25.034 -17.997 44.504 1.00 61.47 372 ARG A N 1
ATOM 2959 C CA . ARG A 1 372 ? -24.472 -17.858 45.865 1.00 61.47 372 ARG A CA 1
ATOM 2960 C C . ARG A 1 372 ? -24.643 -16.467 46.477 1.00 61.47 372 ARG A C 1
ATOM 2962 O O . ARG A 1 372 ? -24.650 -16.344 47.698 1.00 61.47 372 ARG A O 1
ATOM 2969 N N . ILE A 1 373 ? -24.746 -15.425 45.653 1.00 63.28 373 ILE A N 1
ATOM 2970 C CA . ILE A 1 373 ? -24.942 -14.039 46.110 1.00 63.28 373 ILE A CA 1
ATOM 2971 C C . ILE A 1 373 ? -26.399 -13.569 45.995 1.00 63.28 373 ILE A C 1
ATOM 2973 O O . ILE A 1 373 ? -26.684 -12.439 46.381 1.00 63.28 373 ILE A O 1
ATOM 2977 N N . GLY A 1 374 ? -27.309 -14.420 45.502 1.00 63.28 374 GLY A N 1
ATOM 2978 C CA . GLY A 1 374 ? -28.744 -14.131 45.405 1.00 63.28 374 GLY A CA 1
ATOM 2979 C C . GLY A 1 374 ? -29.111 -13.018 44.418 1.00 63.28 374 GLY A C 1
ATOM 2980 O O . GLY A 1 374 ? -30.136 -12.367 44.603 1.00 63.28 374 GLY A O 1
ATOM 2981 N N . LEU A 1 375 ? -28.278 -12.759 43.404 1.00 68.31 375 LEU A N 1
ATOM 2982 C CA . LEU A 1 375 ? -28.528 -11.718 42.400 1.00 68.31 375 LEU A CA 1
ATOM 2983 C C . LEU A 1 375 ? -29.102 -12.312 41.113 1.00 68.31 375 LEU A C 1
ATOM 2985 O O . LEU A 1 375 ? -28.764 -13.425 40.727 1.00 68.31 375 LEU A O 1
ATOM 2989 N N . ASP A 1 376 ? -29.924 -11.539 40.408 1.00 68.62 376 ASP A N 1
ATOM 2990 C CA . ASP A 1 376 ? -30.365 -11.880 39.053 1.00 68.62 376 ASP A CA 1
ATOM 2991 C C . ASP A 1 376 ? -29.205 -11.649 38.052 1.00 68.62 376 ASP A C 1
ATOM 2993 O O . ASP A 1 376 ? -28.637 -10.547 38.041 1.00 68.62 376 ASP A O 1
ATOM 2997 N N . PRO A 1 377 ? -28.835 -12.630 37.198 1.00 67.25 377 PRO A N 1
ATOM 2998 C CA . PRO A 1 377 ? -27.822 -12.470 36.148 1.00 67.25 377 PRO A CA 1
ATOM 2999 C C . PRO A 1 377 ? -27.979 -11.211 35.278 1.00 67.25 377 PRO A C 1
ATOM 3001 O O . PRO A 1 377 ? -26.976 -10.609 34.876 1.00 67.25 377 PRO A O 1
ATOM 3004 N N . ALA A 1 378 ? -29.212 -10.759 35.021 1.00 68.25 378 ALA A N 1
ATOM 3005 C CA . ALA A 1 378 ? -29.476 -9.536 34.259 1.00 68.25 378 ALA A CA 1
ATOM 3006 C C . ALA A 1 378 ? -28.907 -8.279 34.950 1.00 68.25 378 ALA A C 1
ATOM 3008 O O . ALA A 1 378 ? -28.460 -7.337 34.292 1.00 68.25 378 ALA A O 1
ATOM 3009 N N . THR A 1 379 ? -28.826 -8.284 36.284 1.00 73.12 379 THR A N 1
ATOM 3010 C CA . THR A 1 379 ? -28.265 -7.185 37.092 1.00 73.12 379 THR A CA 1
ATOM 3011 C C . THR A 1 379 ? -26.737 -7.155 37.090 1.00 73.12 379 THR A C 1
ATOM 3013 O O . THR A 1 379 ? -26.138 -6.159 37.500 1.00 73.12 379 THR A O 1
ATOM 3016 N N . LEU A 1 380 ? -26.098 -8.226 36.616 1.00 71.06 380 LEU A N 1
ATOM 3017 C CA . LEU A 1 380 ? -24.644 -8.391 36.581 1.00 71.06 380 LEU A CA 1
ATOM 3018 C C . LEU A 1 380 ? -24.033 -8.059 35.221 1.00 71.06 380 LEU A C 1
ATOM 3020 O O . LEU A 1 380 ? -22.812 -7.972 35.095 1.00 71.06 380 LEU A O 1
ATOM 3024 N N . THR A 1 381 ? -24.874 -7.829 34.215 1.00 76.12 381 THR A N 1
ATOM 3025 C CA . THR A 1 381 ? -24.436 -7.551 32.852 1.00 76.12 381 THR A CA 1
ATOM 3026 C C . THR A 1 381 ? -24.586 -6.062 32.542 1.00 76.12 381 THR A C 1
ATOM 3028 O O . THR A 1 381 ? -25.704 -5.544 32.575 1.00 76.12 381 THR A O 1
ATOM 3031 N N . PRO A 1 382 ? -23.495 -5.351 32.199 1.00 80.62 382 PRO A N 1
ATOM 3032 C CA . PRO A 1 382 ? -23.589 -4.001 31.662 1.00 80.62 382 PRO A CA 1
ATOM 3033 C C . PRO A 1 382 ? -24.465 -3.971 30.405 1.00 80.62 382 PRO A C 1
ATOM 3035 O O . PRO A 1 382 ? -24.222 -4.705 29.443 1.00 80.62 382 PRO A O 1
ATOM 3038 N N . PHE A 1 383 ? -25.482 -3.115 30.429 1.00 82.81 383 PHE A N 1
ATOM 3039 C CA . PHE A 1 383 ? -26.430 -2.915 29.340 1.00 82.81 383 PHE A CA 1
ATOM 3040 C C . PHE A 1 383 ? -26.079 -1.682 28.510 1.00 82.81 383 PHE A C 1
ATOM 3042 O O . PHE A 1 383 ? -26.125 -1.731 27.289 1.00 82.81 383 PHE A O 1
ATOM 3049 N N . SER A 1 384 ? -25.692 -0.584 29.157 1.00 90.12 384 SER A N 1
ATOM 3050 C CA . SER A 1 384 ? -25.292 0.650 28.477 1.00 90.12 384 SER A CA 1
ATOM 3051 C C . SER A 1 384 ? -24.283 1.425 29.304 1.00 90.12 384 SER A C 1
ATOM 3053 O O . SER A 1 384 ? -24.329 1.352 30.534 1.00 90.12 384 SER A O 1
ATOM 3055 N N . GLY A 1 385 ? -23.450 2.227 28.649 1.00 93.75 385 GLY A N 1
ATOM 3056 C CA . GLY A 1 385 ? -22.624 3.228 29.314 1.00 93.75 385 GLY A CA 1
ATOM 3057 C C . GLY A 1 385 ? -21.429 3.667 28.484 1.00 93.75 385 GLY A C 1
ATOM 3058 O O . GLY A 1 385 ? -21.356 3.400 27.285 1.00 93.75 385 GLY A O 1
ATOM 3059 N N . GLY A 1 386 ? -20.502 4.360 29.144 1.00 95.44 386 GLY A N 1
ATOM 3060 C CA . GLY A 1 386 ? -19.280 4.890 28.557 1.00 95.44 386 GLY A CA 1
ATOM 3061 C C . GLY A 1 386 ? -18.011 4.447 29.286 1.00 95.44 386 GLY A C 1
ATOM 3062 O O . GLY A 1 386 ? -18.000 4.252 30.504 1.00 95.44 386 GLY A O 1
ATOM 3063 N N . LEU A 1 387 ? -16.923 4.328 28.537 1.00 95.56 387 LEU A N 1
ATOM 3064 C CA . LEU A 1 387 ? -15.584 3.970 28.987 1.00 95.56 387 LEU A CA 1
ATOM 3065 C C . LEU A 1 387 ? -14.608 5.044 28.506 1.00 95.56 387 LEU A C 1
ATOM 3067 O O . LEU A 1 387 ? -14.674 5.446 27.351 1.00 95.56 387 LEU A O 1
ATOM 3071 N N . TYR A 1 388 ? -13.690 5.463 29.369 1.00 97.56 388 TYR A N 1
ATOM 3072 C CA . TYR A 1 388 ? -12.508 6.237 28.993 1.00 97.56 388 TYR A CA 1
ATOM 3073 C C . TYR A 1 388 ? -11.270 5.383 29.228 1.00 97.56 388 TYR A C 1
ATOM 3075 O O . TYR A 1 388 ? -11.200 4.643 30.221 1.00 97.56 388 TYR A O 1
ATOM 3083 N N . PHE A 1 389 ? -10.306 5.486 28.323 1.00 97.50 389 PHE A N 1
ATOM 3084 C CA . PHE A 1 389 ? -9.078 4.710 28.363 1.00 97.50 389 PHE A CA 1
ATOM 3085 C C . PHE A 1 389 ? -7.911 5.467 27.733 1.00 97.50 389 PHE A C 1
ATOM 3087 O O . PHE A 1 389 ? -8.110 6.363 26.916 1.00 97.50 389 PHE A O 1
ATOM 3094 N N . ASP A 1 390 ? -6.703 5.048 28.087 1.00 97.44 390 ASP A N 1
ATOM 3095 C CA . ASP A 1 390 ? -5.465 5.453 27.433 1.00 97.44 390 ASP A CA 1
ATOM 3096 C C . ASP A 1 390 ? -4.842 4.226 26.755 1.00 97.44 390 ASP A C 1
ATOM 3098 O O . ASP A 1 390 ? -4.843 3.132 27.320 1.00 97.44 390 ASP A O 1
ATOM 3102 N N . ILE A 1 391 ? -4.304 4.397 25.552 1.00 96.81 391 ILE A N 1
ATOM 3103 C CA . ILE A 1 391 ? -3.433 3.408 24.913 1.00 96.81 391 ILE A CA 1
ATOM 3104 C C . ILE A 1 391 ? -2.007 3.693 25.382 1.00 96.81 391 ILE A C 1
ATOM 3106 O O . ILE A 1 391 ? -1.549 4.834 25.307 1.00 96.81 391 ILE A O 1
ATOM 3110 N N . GLN A 1 392 ? -1.334 2.669 25.901 1.00 95.50 392 GLN A N 1
ATOM 3111 C CA . GLN A 1 392 ? 0.045 2.720 26.386 1.00 95.50 392 GLN A CA 1
ATOM 3112 C C . GLN A 1 392 ? 0.775 1.462 25.906 1.00 95.50 392 GLN A C 1
ATOM 3114 O O . GLN A 1 392 ? 0.616 0.380 26.479 1.00 95.50 392 GLN A O 1
ATOM 3119 N N . GLY A 1 393 ? 1.528 1.602 24.819 1.00 93.06 393 GLY A N 1
ATOM 3120 C CA . GLY A 1 393 ? 2.138 0.497 24.094 1.00 93.06 393 GLY A CA 1
ATOM 3121 C C . GLY A 1 393 ? 1.091 -0.502 23.622 1.00 93.06 393 GLY A C 1
ATOM 3122 O O . GLY A 1 393 ? 0.123 -0.146 22.952 1.00 93.06 393 GLY A O 1
ATOM 3123 N N . ASN A 1 394 ? 1.241 -1.758 24.038 1.00 91.31 394 ASN A N 1
ATOM 3124 C CA . ASN A 1 394 ? 0.327 -2.838 23.676 1.00 91.31 394 ASN A CA 1
ATOM 3125 C C . ASN A 1 394 ? -0.935 -2.947 24.558 1.00 91.31 394 ASN A C 1
ATOM 3127 O O . ASN A 1 394 ? -1.644 -3.952 24.480 1.00 91.31 394 ASN A O 1
ATOM 3131 N N . LYS A 1 395 ? -1.211 -1.956 25.421 1.00 94.50 395 LYS A N 1
ATOM 3132 C CA . LYS A 1 395 ? -2.309 -1.996 26.402 1.00 94.50 395 LYS A CA 1
ATOM 3133 C C . LYS A 1 395 ? -3.304 -0.862 26.225 1.00 94.50 395 LYS A C 1
ATOM 3135 O O . LYS A 1 395 ? -2.937 0.297 26.077 1.00 94.50 395 LYS A O 1
ATOM 3140 N N . ILE A 1 396 ? -4.574 -1.206 26.392 1.00 95.75 396 ILE A N 1
ATOM 3141 C CA . ILE A 1 396 ? -5.693 -0.304 26.639 1.00 95.75 396 ILE A CA 1
ATOM 3142 C C . ILE A 1 396 ? -5.902 -0.237 28.154 1.00 95.75 396 ILE A C 1
ATOM 3144 O O . ILE A 1 396 ? -6.399 -1.181 28.772 1.00 95.75 396 ILE A O 1
ATOM 3148 N N . VAL A 1 397 ? -5.507 0.871 28.770 1.00 96.44 397 VAL A N 1
ATOM 3149 C CA . VAL A 1 397 ? -5.620 1.123 30.209 1.00 96.44 397 VAL A CA 1
ATOM 3150 C C . VAL A 1 397 ? -6.907 1.888 30.488 1.00 96.44 397 VAL A C 1
ATOM 3152 O O . VAL A 1 397 ? -7.055 3.044 30.104 1.00 96.44 397 VAL A O 1
ATOM 3155 N N . PHE A 1 398 ? -7.853 1.265 31.186 1.00 95.94 398 PHE A N 1
ATOM 3156 C CA . PHE A 1 398 ? -9.122 1.902 31.531 1.00 95.94 398 PHE A CA 1
ATOM 3157 C C . PHE A 1 398 ? -8.912 2.945 32.629 1.00 95.94 398 PHE A C 1
ATOM 3159 O O . PHE A 1 398 ? -8.394 2.636 33.703 1.00 95.94 398 PHE A O 1
ATOM 3166 N N . THR A 1 399 ? -9.367 4.173 32.385 1.00 95.81 399 THR A N 1
ATOM 3167 C CA . THR A 1 399 ? -9.207 5.301 33.314 1.00 95.81 399 THR A CA 1
ATOM 3168 C C . THR A 1 399 ? -10.508 5.634 34.035 1.00 95.81 399 THR A C 1
ATOM 3170 O O . THR A 1 399 ? -10.495 6.007 35.211 1.00 95.81 399 THR A O 1
ATOM 3173 N N . LYS A 1 400 ? -11.660 5.466 33.369 1.00 95.12 400 LYS A N 1
ATOM 3174 C CA . LYS A 1 400 ? -12.968 5.789 33.954 1.00 95.12 400 LYS A CA 1
ATOM 3175 C C . LYS A 1 400 ? -14.109 5.012 33.307 1.00 95.12 400 LYS A C 1
ATOM 3177 O O . LYS A 1 400 ? -14.199 4.903 32.092 1.00 95.12 400 LYS A O 1
ATOM 3182 N N . PHE A 1 401 ? -15.040 4.556 34.141 1.00 94.50 401 PHE A N 1
ATOM 3183 C CA . PHE A 1 401 ? -16.366 4.101 33.716 1.00 94.50 401 PHE A CA 1
ATOM 3184 C C . PHE A 1 401 ? -17.360 5.242 33.958 1.00 94.50 401 PHE A C 1
ATOM 3186 O O . PHE A 1 401 ? -17.389 5.813 35.052 1.00 94.50 401 PHE A O 1
ATOM 3193 N N . LYS A 1 402 ? -18.149 5.601 32.946 1.00 94.00 402 LYS A N 1
ATOM 3194 C CA . LYS A 1 402 ? -19.153 6.667 32.999 1.00 94.00 402 LYS A CA 1
ATOM 3195 C C . LYS A 1 402 ? -20.520 6.066 32.739 1.00 94.00 402 LYS A C 1
ATOM 3197 O O . LYS A 1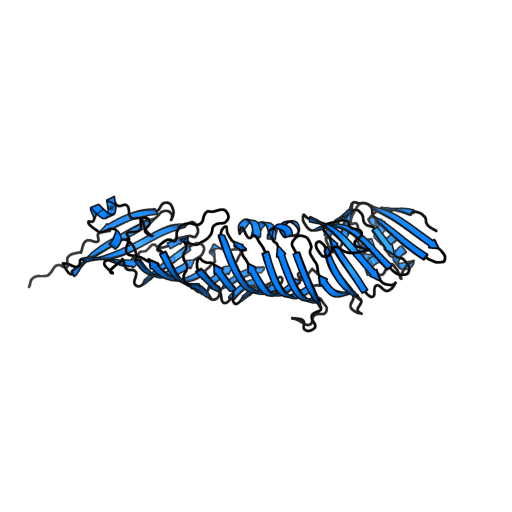 402 ? -20.769 5.532 31.668 1.00 94.00 402 LYS A O 1
ATOM 3202 N N . ASP A 1 403 ? -21.387 6.165 33.741 1.00 92.12 403 ASP A N 1
ATOM 3203 C CA . ASP A 1 403 ? -22.802 5.814 33.618 1.00 92.12 403 ASP A CA 1
ATOM 3204 C C . ASP A 1 403 ? -23.033 4.424 33.018 1.00 92.12 403 ASP A C 1
ATOM 3206 O O . ASP A 1 403 ? -23.894 4.223 32.168 1.00 92.12 403 ASP A O 1
ATOM 3210 N N . ILE A 1 404 ? -22.236 3.459 33.487 1.00 91.50 404 ILE A N 1
ATOM 3211 C CA . ILE A 1 404 ? -22.407 2.058 33.134 1.00 91.50 404 ILE A CA 1
ATOM 3212 C C . ILE A 1 404 ? -23.450 1.444 34.057 1.00 91.50 404 ILE A C 1
ATOM 3214 O O . ILE A 1 404 ? -23.257 1.383 35.277 1.00 91.50 404 ILE A O 1
ATOM 3218 N N . TYR A 1 405 ? -24.541 0.974 33.464 1.00 89.31 405 TYR A N 1
ATOM 3219 C CA . TYR A 1 405 ? -25.684 0.417 34.174 1.00 89.31 405 TYR A CA 1
ATOM 3220 C C . TYR A 1 405 ? -26.098 -0.935 33.606 1.00 89.31 405 TYR A C 1
ATOM 3222 O O . TYR A 1 405 ? -25.897 -1.205 32.422 1.00 89.31 405 TYR A O 1
ATOM 3230 N N . SER A 1 406 ? -26.697 -1.772 34.452 1.00 86.19 406 SER A N 1
ATOM 3231 C CA . SER A 1 406 ? -27.448 -2.946 34.003 1.00 86.19 406 SER A CA 1
ATOM 3232 C C . SER A 1 406 ? -28.774 -2.528 33.366 1.00 86.19 406 SER A C 1
ATOM 3234 O O . SER A 1 406 ? -29.179 -1.361 33.441 1.00 86.19 406 SER A O 1
ATOM 3236 N N . GLU A 1 407 ? -29.495 -3.497 32.806 1.00 81.50 407 GLU A N 1
ATOM 3237 C CA . GLU A 1 407 ? -30.883 -3.285 32.399 1.00 81.50 407 GLU A CA 1
ATOM 3238 C C . GLU A 1 407 ? -31.712 -2.765 33.591 1.00 81.50 407 GLU A C 1
ATOM 3240 O O . GLU A 1 407 ? -31.443 -3.096 34.753 1.00 81.50 407 GLU A O 1
ATOM 3245 N N . GLY A 1 408 ? -32.636 -1.835 33.324 1.00 81.62 408 GLY A N 1
ATOM 3246 C CA . GLY A 1 408 ? -33.450 -1.175 34.353 1.00 81.62 408 GLY A CA 1
ATOM 3247 C C . GLY A 1 408 ? -32.673 -0.320 35.368 1.00 81.62 408 GLY A C 1
ATOM 3248 O O . GLY A 1 408 ? -33.270 0.165 36.323 1.00 81.62 408 GLY A O 1
ATOM 3249 N N . ARG A 1 409 ? -31.356 -0.116 35.186 1.00 84.62 409 ARG A N 1
ATOM 3250 C CA . ARG A 1 409 ? -30.457 0.585 36.130 1.00 84.62 409 ARG A CA 1
ATOM 3251 C C . ARG A 1 409 ? -30.387 -0.044 37.531 1.00 84.62 409 ARG A C 1
ATOM 3253 O O . ARG A 1 409 ? -30.024 0.639 38.489 1.00 84.62 409 ARG A O 1
ATOM 3260 N N . MET A 1 410 ? -30.660 -1.345 37.640 1.00 82.94 410 MET A N 1
ATOM 3261 C CA . MET A 1 410 ? -30.603 -2.097 38.905 1.00 82.94 410 MET A CA 1
ATOM 3262 C C . MET A 1 410 ? -29.199 -2.125 39.524 1.00 82.94 410 MET A C 1
ATOM 3264 O O . MET A 1 410 ? -29.044 -2.132 40.745 1.00 82.94 410 MET A O 1
ATOM 3268 N N . SER A 1 411 ? -28.163 -2.094 38.689 1.00 85.75 411 SER A N 1
ATOM 3269 C CA . SER A 1 411 ? -26.767 -2.047 39.114 1.00 85.75 411 SER A CA 1
ATOM 3270 C C . SER A 1 411 ? -26.023 -0.920 38.409 1.00 85.75 411 SER A C 1
ATOM 3272 O O . SER A 1 411 ? -26.171 -0.730 37.202 1.00 85.75 411 SER A O 1
ATOM 3274 N N . LYS A 1 412 ? -25.184 -0.192 39.157 1.00 90.06 412 LYS A N 1
ATOM 3275 C CA . LYS A 1 412 ? -24.204 0.763 38.616 1.00 90.06 412 LYS A CA 1
ATOM 3276 C C . LYS A 1 412 ? -22.797 0.186 38.719 1.00 90.06 412 LYS A C 1
ATOM 3278 O O . LYS A 1 412 ? -22.369 -0.202 39.809 1.00 90.06 412 LYS A O 1
ATOM 3283 N N . PHE A 1 413 ? -22.059 0.209 37.616 1.00 90.06 413 PHE A N 1
ATOM 3284 C CA . PHE A 1 413 ? -20.685 -0.279 37.529 1.00 90.06 413 PHE A CA 1
ATOM 3285 C C . PHE A 1 413 ? -19.703 0.892 37.503 1.00 90.06 413 PHE A C 1
ATOM 3287 O O . PHE A 1 413 ? -19.884 1.865 36.775 1.00 90.06 413 PHE A O 1
ATOM 3294 N N . ASN A 1 414 ? -18.649 0.802 38.308 1.00 91.50 414 ASN A N 1
ATOM 3295 C CA . ASN A 1 414 ? -17.582 1.791 38.385 1.00 91.50 414 ASN A CA 1
ATOM 3296 C C . ASN A 1 414 ? -16.229 1.087 38.364 1.00 91.50 414 ASN A C 1
ATOM 3298 O O . ASN A 1 414 ? -16.087 -0.013 38.895 1.00 91.50 414 ASN A O 1
ATOM 3302 N N . LEU A 1 415 ? -15.211 1.750 37.828 1.00 91.94 415 LEU A N 1
ATOM 3303 C CA . LEU A 1 415 ? -13.849 1.242 37.902 1.00 91.94 415 LEU A CA 1
ATOM 3304 C C . LEU A 1 415 ? -13.340 1.289 39.353 1.00 91.94 415 LEU A C 1
ATOM 3306 O O . LEU A 1 415 ? -13.521 2.289 40.057 1.00 91.94 415 LEU A O 1
ATOM 3310 N N . ALA A 1 416 ? -12.724 0.210 39.833 1.00 89.12 416 ALA A N 1
ATOM 3311 C CA . ALA A 1 416 ? -12.150 0.181 41.172 1.00 89.12 416 ALA A CA 1
ATOM 3312 C C . ALA A 1 416 ? -10.851 1.001 41.216 1.00 89.12 416 ALA A C 1
ATOM 3314 O O . ALA A 1 416 ? -9.928 0.755 40.447 1.00 89.12 416 ALA A O 1
ATOM 3315 N N . LYS A 1 417 ? -10.743 1.932 42.170 1.00 85.88 417 LYS A N 1
ATOM 3316 C CA . LYS A 1 417 ? -9.471 2.605 42.472 1.00 85.88 417 LYS A CA 1
ATOM 3317 C C . LYS A 1 417 ? -8.548 1.620 43.193 1.00 85.88 417 LYS A C 1
ATOM 3319 O O . LYS A 1 417 ? -8.822 1.270 44.343 1.00 85.88 417 LYS A O 1
ATOM 3324 N N . THR A 1 418 ? -7.506 1.147 42.513 1.00 82.69 418 THR A N 1
ATOM 3325 C CA . THR A 1 418 ? -6.490 0.230 43.057 1.00 82.69 418 THR A CA 1
ATOM 3326 C C . THR A 1 418 ? -5.091 0.628 42.597 1.00 82.69 418 THR A C 1
ATOM 3328 O O . THR A 1 418 ? -4.964 1.356 41.622 1.00 82.69 418 THR A O 1
ATOM 3331 N N . SER A 1 419 ? -4.052 0.119 43.268 1.00 83.12 419 SER A N 1
ATOM 3332 C CA . SER A 1 419 ? -2.645 0.347 42.895 1.00 83.12 419 SER A CA 1
ATOM 3333 C C . SER A 1 419 ? -2.282 -0.220 41.518 1.00 83.12 419 SER A C 1
ATOM 3335 O O . SER A 1 419 ? -1.475 0.362 40.808 1.00 83.12 419 SER A O 1
ATOM 3337 N N . SER A 1 420 ? -2.897 -1.336 41.117 1.00 87.69 420 SER A N 1
ATOM 3338 C CA . SER A 1 420 ? -2.750 -1.897 39.770 1.00 87.69 420 SER A CA 1
ATOM 3339 C C . SER A 1 420 ? -3.802 -1.305 38.820 1.00 87.69 420 SER A C 1
ATOM 3341 O O . SER A 1 420 ? -4.991 -1.383 39.166 1.00 87.69 420 SER A O 1
ATOM 3343 N N . PRO A 1 421 ? -3.435 -0.805 37.629 1.00 91.50 421 PRO A N 1
ATOM 3344 C CA . PRO A 1 421 ? -4.408 -0.317 36.658 1.00 91.50 421 PRO A CA 1
ATOM 3345 C C . PRO A 1 421 ? -5.278 -1.457 36.121 1.00 91.50 421 PRO A C 1
ATOM 3347 O O . PRO A 1 421 ? -4.841 -2.610 36.040 1.00 91.50 421 PRO A O 1
ATOM 3350 N N . SER A 1 422 ? -6.517 -1.125 35.752 1.00 93.81 422 SER A N 1
ATOM 3351 C CA . SER A 1 422 ? -7.352 -2.040 34.977 1.00 93.81 422 SER A CA 1
ATOM 3352 C C . SER A 1 422 ? -7.009 -1.891 33.499 1.00 93.81 422 SER A C 1
ATOM 3354 O O . SER A 1 422 ? -6.991 -0.768 33.004 1.00 93.81 422 SER A O 1
ATOM 3356 N N . TYR A 1 423 ? -6.741 -2.986 32.795 1.00 94.38 423 TYR A N 1
ATOM 3357 C CA . TYR A 1 423 ? -6.324 -2.945 31.395 1.00 94.38 423 TYR A CA 1
ATOM 3358 C C . TYR A 1 423 ? -6.794 -4.166 30.599 1.00 94.38 423 TYR A C 1
ATOM 3360 O O . TYR A 1 423 ? -7.183 -5.192 31.167 1.00 94.38 423 TYR A O 1
ATOM 3368 N N . MET A 1 424 ? -6.717 -4.025 29.281 1.00 93.38 424 MET A N 1
ATOM 3369 C CA . MET A 1 424 ? -6.783 -5.092 28.288 1.00 93.38 424 MET A CA 1
ATOM 3370 C C . MET A 1 424 ? -5.606 -4.909 27.329 1.00 93.38 424 MET A C 1
ATOM 3372 O O . MET A 1 424 ? -5.382 -3.785 26.891 1.00 93.38 424 MET A O 1
ATOM 3376 N N . ASP A 1 425 ? -4.838 -5.949 27.024 1.00 91.25 425 ASP A N 1
ATOM 3377 C CA . ASP A 1 425 ? -3.840 -5.876 25.947 1.00 91.25 425 ASP A CA 1
ATOM 3378 C C . ASP A 1 425 ? -4.410 -6.355 24.603 1.00 91.25 425 ASP A C 1
ATOM 3380 O O . ASP A 1 425 ? -5.517 -6.898 24.539 1.00 91.25 425 ASP A O 1
ATOM 3384 N N . PHE A 1 426 ? -3.680 -6.112 23.512 1.00 86.44 426 PHE A N 1
ATOM 3385 C CA . PHE A 1 426 ? -4.116 -6.499 22.164 1.00 86.44 426 PHE A CA 1
ATOM 3386 C C . PHE A 1 426 ? -4.115 -8.018 21.917 1.00 86.44 426 PHE A C 1
ATOM 3388 O O . PHE A 1 426 ? -4.788 -8.472 20.994 1.00 86.44 426 PHE A O 1
ATOM 3395 N N . ASP A 1 427 ? -3.459 -8.802 22.780 1.00 86.25 427 ASP A N 1
ATOM 3396 C CA . ASP A 1 427 ? -3.541 -10.271 22.792 1.00 86.25 427 ASP A CA 1
ATOM 3397 C C . ASP A 1 427 ? -4.787 -10.774 23.547 1.00 86.25 427 ASP A C 1
ATOM 3399 O O . ASP A 1 427 ? -5.051 -11.976 23.644 1.00 86.25 427 ASP A O 1
ATOM 3403 N N . GLY A 1 428 ? -5.570 -9.853 24.113 1.00 85.00 428 GLY A N 1
ATOM 3404 C CA . GLY A 1 428 ? -6.789 -10.144 24.848 1.00 85.00 428 GLY A CA 1
ATOM 3405 C C . GLY A 1 428 ? -6.557 -10.563 26.296 1.00 85.00 428 GLY A C 1
ATOM 3406 O O . GLY A 1 428 ? -7.498 -11.060 26.916 1.00 85.00 428 GLY A O 1
ATOM 3407 N N . LYS A 1 429 ? -5.364 -10.380 26.877 1.00 91.12 429 LYS A N 1
ATOM 3408 C CA . LYS A 1 429 ? -5.173 -10.523 28.327 1.00 91.12 429 LYS A CA 1
ATOM 3409 C C . LYS A 1 429 ? -5.873 -9.383 29.044 1.00 91.12 429 LYS A C 1
ATOM 3411 O O . LYS A 1 429 ? -5.814 -8.221 28.647 1.00 91.12 429 LYS A O 1
ATOM 3416 N N . LEU A 1 430 ? -6.532 -9.733 30.136 1.00 91.06 430 LEU A N 1
ATOM 3417 C CA . LEU A 1 430 ? -7.415 -8.850 30.877 1.00 91.06 430 LEU A CA 1
ATOM 3418 C C . LEU A 1 430 ? -6.976 -8.782 32.333 1.00 91.06 430 LEU A C 1
ATOM 3420 O O . LEU A 1 430 ? -6.655 -9.788 32.965 1.00 91.06 430 LEU A O 1
ATOM 3424 N N . ASN A 1 431 ? -7.035 -7.582 32.892 1.00 92.31 431 ASN A N 1
ATOM 3425 C CA . ASN A 1 431 ? -7.023 -7.362 34.328 1.00 92.31 431 ASN A CA 1
ATOM 3426 C C . ASN A 1 431 ? -8.011 -6.239 34.618 1.00 92.31 431 ASN A C 1
ATOM 3428 O O . ASN A 1 431 ? -7.672 -5.069 34.495 1.00 92.31 431 ASN A O 1
ATOM 3432 N N . LEU A 1 432 ? -9.240 -6.582 34.981 1.00 90.94 432 LEU A N 1
ATOM 3433 C CA . LEU A 1 432 ? -10.309 -5.626 35.245 1.00 90.94 432 LEU A CA 1
ATOM 3434 C C . LEU A 1 432 ? -10.759 -5.735 36.692 1.00 90.94 432 LEU A C 1
ATOM 3436 O O . LEU A 1 432 ? -11.047 -6.825 37.181 1.00 90.94 432 LEU A O 1
ATOM 3440 N N . LYS A 1 433 ? -10.876 -4.594 37.370 1.00 90.62 433 LYS A N 1
ATOM 3441 C CA . LYS A 1 433 ? -11.429 -4.518 38.724 1.00 90.62 433 LYS A CA 1
ATOM 3442 C C . LYS A 1 433 ? -12.612 -3.566 38.733 1.00 90.62 433 LYS A C 1
ATOM 3444 O O . LYS A 1 433 ? -12.455 -2.357 38.574 1.00 90.62 433 LYS A O 1
ATOM 3449 N N . ILE A 1 434 ? -13.805 -4.110 38.931 1.00 88.88 434 ILE A N 1
ATOM 3450 C CA . ILE A 1 434 ? -15.071 -3.393 38.780 1.00 88.88 434 ILE A CA 1
ATOM 3451 C C . ILE A 1 434 ? -15.788 -3.371 40.127 1.00 88.88 434 ILE A C 1
ATOM 3453 O O . ILE A 1 434 ? -16.018 -4.406 40.745 1.00 88.88 434 ILE A O 1
ATOM 3457 N N . ARG A 1 435 ? -16.164 -2.183 40.594 1.00 89.12 435 ARG A N 1
ATOM 3458 C CA . ARG A 1 435 ? -17.073 -2.003 41.728 1.00 89.12 435 ARG A CA 1
ATOM 3459 C C . ARG A 1 435 ? -18.498 -1.905 41.214 1.00 89.12 435 ARG A C 1
ATOM 3461 O O . ARG A 1 435 ? -18.809 -1.024 40.417 1.00 89.12 435 ARG A O 1
ATOM 3468 N N . MET A 1 436 ? -19.367 -2.759 41.722 1.00 87.62 436 MET A N 1
ATOM 3469 C CA . MET A 1 436 ? -20.791 -2.734 41.431 1.00 87.62 436 MET A CA 1
ATOM 3470 C C . MET A 1 436 ? -21.551 -2.256 42.659 1.00 87.62 436 MET A C 1
ATOM 3472 O O . MET A 1 436 ? -21.336 -2.752 43.766 1.00 87.62 436 MET A O 1
ATOM 3476 N N . LYS A 1 437 ? -22.453 -1.302 42.451 1.00 87.44 437 LYS A N 1
ATOM 3477 C CA . LYS A 1 437 ? -23.452 -0.900 43.434 1.00 87.44 437 LYS A CA 1
ATOM 3478 C C . LYS A 1 437 ? -24.803 -1.414 42.965 1.00 87.44 437 LYS A C 1
ATOM 3480 O O . LYS A 1 437 ? -25.300 -0.942 41.945 1.00 87.44 437 LYS A O 1
ATOM 3485 N N . HIS A 1 438 ? -25.358 -2.364 43.702 1.00 81.81 438 HIS A N 1
ATOM 3486 C CA . HIS A 1 438 ? -26.667 -2.940 43.429 1.00 81.81 438 HIS A CA 1
ATOM 3487 C C . HIS A 1 438 ? -27.742 -2.194 44.225 1.00 81.81 438 HIS A C 1
ATOM 3489 O O . HIS A 1 438 ? -27.565 -1.958 45.423 1.00 81.81 438 HIS A O 1
ATOM 3495 N N . TYR A 1 439 ? -28.826 -1.792 43.565 1.00 76.75 439 TYR A N 1
ATOM 3496 C CA . TYR A 1 439 ? -29.945 -1.075 44.169 1.00 76.75 439 TYR A CA 1
ATOM 3497 C C . TYR A 1 439 ? -31.117 -2.031 44.362 1.00 76.75 439 TYR A C 1
ATOM 3499 O O . TYR A 1 439 ? -31.786 -2.402 43.403 1.00 76.75 439 TYR A O 1
ATOM 3507 N N . ASN A 1 440 ? -31.385 -2.405 45.612 1.00 63.31 440 ASN A N 1
ATOM 3508 C CA . ASN A 1 440 ? -32.538 -3.234 45.927 1.00 63.31 440 ASN A CA 1
ATOM 3509 C C . ASN A 1 440 ? -33.792 -2.344 46.059 1.00 63.31 440 ASN A C 1
ATOM 3511 O O . ASN A 1 440 ? -33.839 -1.465 46.930 1.00 63.31 440 ASN A O 1
ATOM 3515 N N . LEU A 1 441 ? -34.779 -2.539 45.175 1.00 53.06 441 LEU A N 1
ATOM 3516 C CA . LEU A 1 441 ? -35.980 -1.694 45.046 1.00 53.06 441 LEU A CA 1
ATOM 3517 C C . LEU A 1 441 ? -36.822 -1.636 46.330 1.00 53.06 441 LEU A C 1
ATOM 3519 O O . LEU A 1 441 ? -37.445 -0.613 46.599 1.00 53.06 441 LEU A O 1
ATOM 3523 N N . LEU A 1 442 ? -36.795 -2.695 47.143 1.00 53.28 442 LEU A N 1
ATOM 3524 C CA . LEU A 1 442 ? -37.645 -2.819 48.331 1.00 53.28 442 LEU A CA 1
ATOM 3525 C C . LEU A 1 442 ? -37.123 -2.057 49.562 1.00 53.28 442 LEU A C 1
ATOM 3527 O O . LEU A 1 442 ? -37.923 -1.617 50.379 1.00 53.28 442 LEU A O 1
ATOM 3531 N N . PHE A 1 443 ? -35.806 -1.852 49.700 1.00 48.28 443 PHE A N 1
ATOM 3532 C CA . PHE A 1 443 ? -35.225 -1.334 50.955 1.00 48.28 443 PHE A CA 1
ATOM 3533 C C . PHE A 1 443 ? -34.326 -0.099 50.805 1.00 48.28 443 PHE A C 1
ATOM 3535 O O . PHE A 1 443 ? -33.794 0.381 51.804 1.00 48.28 443 PHE A O 1
ATOM 3542 N N . LYS A 1 444 ? -34.098 0.424 49.586 1.00 48.19 444 LYS A N 1
ATOM 3543 C CA . LYS A 1 444 ? -33.148 1.536 49.310 1.00 48.19 444 LYS A CA 1
ATOM 3544 C C . LYS A 1 444 ? -31.730 1.321 49.889 1.00 48.19 444 LYS A C 1
ATOM 3546 O O . LYS A 1 444 ? -30.926 2.252 49.954 1.00 48.19 444 LYS A O 1
ATOM 3551 N N . LEU A 1 445 ? -31.380 0.096 50.285 1.00 54.66 445 LEU A N 1
ATOM 3552 C CA . LEU A 1 445 ? -30.056 -0.273 50.771 1.00 54.66 445 LEU A CA 1
ATOM 3553 C C . LEU A 1 445 ? -29.212 -0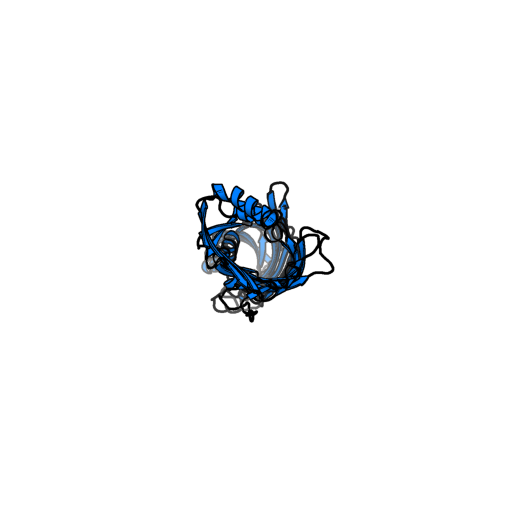.728 49.580 1.00 54.66 445 LEU A C 1
ATOM 3555 O O . LEU A 1 445 ? -29.537 -1.699 48.907 1.00 54.66 445 LEU A O 1
ATOM 3559 N N . GLY A 1 446 ? -28.125 -0.001 49.313 1.00 60.53 446 GLY A N 1
ATOM 3560 C CA . GLY A 1 446 ? -27.157 -0.398 48.296 1.00 60.53 446 GLY A CA 1
ATOM 3561 C C . GLY A 1 446 ? -26.197 -1.459 48.826 1.00 60.53 446 GLY A C 1
ATOM 3562 O O . GLY A 1 446 ? -25.528 -1.211 49.840 1.00 60.53 446 GLY A O 1
ATOM 3563 N N . GLU A 1 447 ? -26.103 -2.591 48.131 1.00 68.38 447 GLU A N 1
ATOM 3564 C CA . GLU A 1 447 ? -25.042 -3.580 48.333 1.00 68.38 447 GLU A CA 1
ATOM 3565 C C . GLU A 1 447 ? -23.860 -3.282 47.401 1.00 68.38 447 GLU A C 1
ATOM 3567 O O . GLU A 1 447 ? -24.038 -2.892 46.244 1.00 68.38 447 GLU A O 1
ATOM 3572 N N . LEU A 1 448 ? -22.639 -3.420 47.926 1.00 80.38 448 LEU A N 1
ATOM 3573 C CA . LEU A 1 448 ? -21.401 -3.122 47.208 1.00 80.38 448 LEU A CA 1
ATOM 3574 C C . LEU A 1 448 ? -20.596 -4.402 46.995 1.00 80.38 448 LEU A C 1
ATOM 3576 O O . LEU A 1 448 ? -20.163 -5.053 47.949 1.00 80.38 448 LEU A O 1
ATOM 3580 N N . PHE A 1 449 ? -20.343 -4.708 45.729 1.00 82.31 449 PHE A N 1
ATOM 3581 C CA . PHE A 1 449 ? -19.537 -5.843 45.302 1.00 82.31 449 PHE A CA 1
ATOM 3582 C C . PHE A 1 449 ? -18.316 -5.350 44.532 1.00 82.31 449 PHE A C 1
ATOM 3584 O O . PHE A 1 449 ? -18.358 -4.326 43.850 1.00 82.31 449 PHE A O 1
ATOM 3591 N N . THR A 1 450 ? -17.206 -6.071 44.642 1.00 84.69 450 THR A N 1
ATOM 3592 C CA . THR A 1 450 ? -16.039 -5.887 43.776 1.00 84.69 450 THR A CA 1
ATOM 3593 C C . THR A 1 450 ? -15.811 -7.163 42.982 1.00 84.69 450 THR A C 1
ATOM 3595 O O . THR A 1 450 ? -15.604 -8.221 43.571 1.00 84.69 450 THR A O 1
ATOM 3598 N N . PHE A 1 451 ? -15.845 -7.037 41.661 1.00 84.25 451 PHE A N 1
ATOM 3599 C CA . PHE A 1 451 ? -15.549 -8.082 40.693 1.00 84.25 451 PHE A CA 1
ATOM 3600 C C . PHE A 1 451 ? -14.119 -7.896 40.203 1.00 84.25 451 PHE A C 1
ATOM 3602 O O . PHE A 1 451 ? -13.748 -6.787 39.815 1.00 84.25 451 PHE A O 1
ATOM 3609 N N . ASN A 1 452 ? -13.331 -8.966 40.190 1.00 85.94 452 ASN A N 1
ATOM 3610 C CA . ASN A 1 452 ? -12.079 -8.989 39.446 1.00 85.94 452 ASN A CA 1
ATOM 3611 C C . ASN A 1 452 ? -12.206 -9.985 38.298 1.00 85.94 452 ASN A C 1
ATOM 3613 O O . ASN A 1 452 ? -12.608 -11.125 38.532 1.00 85.94 452 ASN A O 1
ATOM 3617 N N . VAL A 1 453 ? -11.835 -9.541 37.101 1.00 85.88 453 VAL A N 1
ATOM 3618 C CA . VAL A 1 453 ? -11.715 -10.365 35.899 1.00 85.88 453 VAL A CA 1
ATOM 3619 C C . VAL A 1 453 ? -10.243 -10.404 35.513 1.00 85.88 453 VAL A C 1
ATOM 3621 O O . VAL A 1 453 ? -9.625 -9.351 35.347 1.00 85.88 453 VAL A O 1
ATOM 3624 N N . LYS A 1 454 ? -9.676 -11.602 35.411 1.00 89.25 454 LYS A N 1
ATOM 3625 C CA . LYS A 1 454 ? -8.291 -11.842 34.986 1.00 89.25 454 LYS A CA 1
ATOM 3626 C C . LYS A 1 454 ? -8.248 -12.879 33.862 1.00 89.25 454 LYS A C 1
ATOM 3628 O O . LYS A 1 454 ? -9.290 -13.395 33.476 1.00 89.25 454 LYS A O 1
ATOM 3633 N N . GLY A 1 455 ? -7.061 -13.187 33.348 1.00 88.25 455 GLY A N 1
ATOM 3634 C CA . GLY A 1 455 ? -6.872 -14.208 32.315 1.00 88.25 455 GLY A CA 1
ATOM 3635 C C . GLY A 1 455 ? -6.925 -13.605 30.917 1.00 88.25 455 GLY A C 1
ATOM 3636 O O . GLY A 1 455 ? -6.335 -12.550 30.684 1.00 88.25 455 GLY A O 1
ATOM 3637 N N . THR A 1 456 ? -7.615 -14.267 29.991 1.00 86.88 456 THR A N 1
ATOM 3638 C CA . THR A 1 456 ? -7.781 -13.799 28.603 1.00 86.88 456 THR A CA 1
ATOM 3639 C C . THR A 1 456 ? -9.252 -13.619 28.253 1.00 86.88 456 THR A C 1
ATOM 3641 O O . THR A 1 456 ? -10.120 -14.176 28.917 1.00 86.88 456 THR A O 1
ATOM 3644 N N . PHE A 1 457 ? -9.557 -12.881 27.187 1.00 74.69 457 PHE A N 1
ATOM 3645 C CA . PHE A 1 457 ? -10.927 -12.712 26.696 1.00 74.69 457 PHE A CA 1
ATOM 3646 C C . PHE A 1 457 ? -11.595 -14.054 26.357 1.00 74.69 457 PHE A C 1
ATOM 3648 O O . PHE A 1 457 ? -12.798 -14.210 26.539 1.00 74.69 457 PHE A O 1
ATOM 3655 N N . GLN A 1 458 ? -10.810 -15.042 25.916 1.00 76.50 458 GLN A N 1
ATOM 3656 C CA . GLN A 1 458 ? -11.293 -16.392 25.613 1.00 76.50 458 GLN A CA 1
ATOM 3657 C C . GLN A 1 458 ? -11.467 -17.260 26.867 1.00 76.50 458 GLN A C 1
ATOM 3659 O O . GLN A 1 458 ? -12.354 -18.109 26.907 1.00 76.50 458 GLN A O 1
ATOM 3664 N N . LYS A 1 459 ? -10.615 -17.068 27.881 1.00 83.56 459 LYS A N 1
ATOM 3665 C CA . LYS A 1 459 ? -10.633 -17.811 29.150 1.00 83.56 459 LYS A CA 1
ATOM 3666 C C . LYS A 1 459 ? -10.534 -16.841 30.334 1.00 83.56 459 LYS A C 1
ATOM 3668 O O . LYS A 1 459 ? -9.457 -16.709 30.925 1.00 83.56 459 LYS A O 1
ATOM 3673 N N . PRO A 1 460 ? -11.618 -16.112 30.645 1.00 82.00 460 PRO A N 1
ATOM 3674 C CA . PRO A 1 460 ? -11.623 -15.169 31.751 1.00 82.00 460 PRO A CA 1
ATOM 3675 C C . PRO A 1 460 ? -11.812 -15.888 33.092 1.00 82.00 460 PRO A C 1
ATOM 3677 O O . PRO A 1 460 ? -12.638 -16.787 33.232 1.00 82.00 460 PRO A O 1
ATOM 3680 N N . GLU A 1 461 ? -11.073 -15.448 34.104 1.00 84.06 461 GLU A N 1
ATOM 3681 C CA . GLU A 1 461 ? -11.196 -15.894 35.490 1.00 84.06 461 GLU A CA 1
ATOM 3682 C C . GLU A 1 461 ? -11.902 -14.828 36.324 1.00 84.06 461 GLU A C 1
ATOM 3684 O O . GLU A 1 461 ? -11.514 -13.654 36.317 1.00 84.06 461 GLU A O 1
ATOM 3689 N N . TYR A 1 462 ? -12.914 -15.238 37.088 1.00 81.50 462 TYR A N 1
ATOM 3690 C CA . TYR A 1 462 ? -13.772 -14.334 37.850 1.00 81.50 462 TYR A CA 1
ATOM 3691 C C . TYR A 1 462 ? -13.611 -14.529 39.355 1.00 81.50 462 TYR A C 1
ATOM 3693 O O . TYR A 1 462 ? -13.601 -15.647 39.862 1.00 81.50 462 TYR A O 1
ATOM 3701 N N . SER A 1 463 ? -13.563 -13.425 40.101 1.00 81.81 463 SER A N 1
ATOM 3702 C CA . SER A 1 463 ? -13.687 -13.444 41.563 1.00 81.81 463 SER A CA 1
ATOM 3703 C C . SER A 1 463 ? -14.575 -12.305 42.051 1.00 81.81 463 SER A C 1
ATOM 3705 O O . SER A 1 463 ? -14.508 -11.190 41.531 1.00 81.81 463 SER A O 1
ATOM 3707 N N . ILE A 1 464 ? -15.386 -12.574 43.075 1.00 78.69 464 ILE A N 1
ATOM 3708 C CA . ILE A 1 464 ? -16.286 -11.593 43.691 1.00 78.69 464 ILE A CA 1
ATOM 3709 C C . ILE A 1 464 ? -15.944 -11.448 45.167 1.00 78.69 464 ILE A C 1
ATOM 3711 O O . ILE A 1 464 ? -15.733 -12.432 45.871 1.00 78.69 464 ILE A O 1
ATOM 3715 N N . ARG A 1 465 ? -15.925 -10.206 45.654 1.00 81.06 465 ARG A N 1
ATOM 3716 C CA . ARG A 1 465 ? -15.855 -9.893 47.084 1.00 81.06 465 ARG A CA 1
ATOM 3717 C C . ARG A 1 465 ? -16.983 -8.939 47.467 1.00 81.06 465 ARG A C 1
ATOM 3719 O O . ARG A 1 465 ? -17.085 -7.849 46.898 1.00 81.06 465 ARG A O 1
ATOM 3726 N N . LYS A 1 466 ? -17.806 -9.327 48.446 1.00 78.38 466 LYS A N 1
ATOM 3727 C CA . LYS A 1 466 ? -18.784 -8.436 49.093 1.00 78.38 466 LYS A CA 1
ATOM 3728 C C . LYS A 1 466 ? -18.030 -7.484 50.024 1.00 78.38 466 LYS A C 1
ATOM 3730 O O . LYS A 1 466 ? -17.199 -7.931 50.812 1.00 78.38 466 LYS A O 1
ATOM 3735 N N . GLN A 1 467 ? -18.280 -6.179 49.936 1.00 72.69 467 GLN A N 1
ATOM 3736 C CA . GLN A 1 467 ? -17.706 -5.231 50.895 1.00 72.69 467 GLN A CA 1
ATOM 3737 C C . GLN A 1 467 ? -18.573 -5.217 52.156 1.00 72.69 467 GLN A C 1
ATOM 3739 O O . GLN A 1 467 ? -19.750 -4.861 52.090 1.00 72.69 467 GLN A O 1
ATOM 3744 N N . SER A 1 468 ? -18.010 -5.603 53.308 1.00 60.28 468 SER A N 1
ATOM 3745 C CA . SER A 1 468 ? -18.719 -5.433 54.576 1.00 60.28 468 SER A CA 1
ATOM 3746 C C . SER A 1 468 ? -18.832 -3.938 54.881 1.00 60.28 468 SER A C 1
ATOM 3748 O O . SER A 1 468 ? -17.874 -3.172 54.727 1.00 60.28 468 SER A O 1
ATOM 3750 N N . ARG A 1 469 ? -20.022 -3.486 55.289 1.00 56.84 469 ARG A N 1
ATOM 3751 C CA . ARG A 1 469 ? -20.158 -2.145 55.859 1.00 56.84 469 ARG A CA 1
ATOM 3752 C C . ARG A 1 469 ? -19.381 -2.157 57.172 1.00 56.84 469 ARG A C 1
ATOM 3754 O O . ARG A 1 469 ? -19.826 -2.789 58.124 1.00 56.84 469 ARG A O 1
ATOM 3761 N N . LYS A 1 470 ? -18.243 -1.458 57.246 1.00 46.25 470 LYS A N 1
ATOM 3762 C CA . LYS A 1 470 ? -17.705 -1.048 58.549 1.00 46.25 470 LYS A CA 1
ATOM 3763 C C . LYS A 1 470 ? -18.798 -0.208 59.206 1.00 46.25 470 LYS A C 1
ATOM 3765 O O . LYS A 1 470 ? -19.118 0.874 58.711 1.00 46.25 470 LYS A O 1
ATOM 3770 N N . GLY A 1 471 ? -19.442 -0.764 60.230 1.00 38.84 471 GLY A N 1
ATOM 3771 C CA . GLY A 1 471 ? -20.483 -0.080 60.979 1.00 38.84 471 GLY A CA 1
ATOM 3772 C C . GLY A 1 471 ? -19.931 1.248 61.477 1.00 38.84 471 GLY A C 1
ATOM 3773 O O . GLY A 1 471 ? -18.900 1.281 62.146 1.00 38.84 471 GLY A O 1
ATOM 3774 N N . LYS A 1 472 ? -20.599 2.350 61.133 1.00 38.28 472 LYS A N 1
ATOM 3775 C CA . LYS A 1 472 ? -20.473 3.558 61.940 1.00 38.28 472 LYS A CA 1
ATOM 3776 C C . LYS A 1 472 ? -20.998 3.169 63.317 1.00 38.28 472 LYS A C 1
ATOM 3778 O O . LYS A 1 472 ? -22.189 2.900 63.452 1.00 38.28 472 LYS A O 1
ATOM 3783 N N . SER A 1 473 ? -20.096 3.075 64.289 1.00 36.22 473 SER A N 1
ATOM 3784 C CA . SER A 1 473 ? -20.450 3.157 65.699 1.00 36.22 473 SER A CA 1
ATOM 3785 C C . SER A 1 473 ? -21.305 4.413 65.856 1.00 36.22 473 SER A C 1
ATOM 3787 O O . SER A 1 473 ? -20.815 5.532 65.701 1.00 36.22 473 SER A O 1
ATOM 3789 N N . PHE A 1 474 ? -22.610 4.227 66.038 1.00 37.81 474 PHE A N 1
ATOM 3790 C CA . PHE A 1 474 ? -23.437 5.264 66.623 1.00 37.81 474 PHE A CA 1
ATOM 3791 C C . PHE A 1 474 ? -23.018 5.317 68.086 1.00 37.81 474 PHE A C 1
ATOM 3793 O O . PHE A 1 474 ? -23.410 4.456 68.872 1.00 37.81 474 PHE A O 1
ATOM 3800 N N . ALA A 1 475 ? -22.195 6.305 68.434 1.00 37.06 475 ALA A N 1
ATOM 3801 C CA . ALA A 1 475 ? -22.097 6.745 69.812 1.00 37.06 475 ALA A CA 1
ATOM 3802 C C . ALA A 1 475 ? -23.523 7.107 70.257 1.00 37.06 475 ALA A C 1
ATOM 3804 O O . ALA A 1 475 ? -24.143 8.024 69.711 1.00 37.06 475 ALA A O 1
ATOM 3805 N N . LYS A 1 476 ? -24.085 6.295 71.157 1.00 40.06 476 LYS A N 1
ATOM 3806 C CA . LYS A 1 476 ? -25.275 6.673 71.916 1.00 40.06 476 LYS A CA 1
ATOM 3807 C C . LYS A 1 476 ? -24.883 7.829 72.840 1.00 40.06 476 LYS A C 1
ATOM 3809 O O . LYS A 1 476 ? -23.755 7.849 73.321 1.00 40.06 476 LYS A O 1
ATOM 3814 N N . LYS A 1 477 ? -25.842 8.748 72.968 1.00 37.97 477 LYS A N 1
ATOM 3815 C CA . LYS A 1 477 ? -25.882 9.965 73.789 1.00 37.97 477 LYS A CA 1
ATOM 3816 C C . LYS A 1 477 ? -25.007 9.953 75.033 1.00 37.97 477 LYS A C 1
ATOM 3818 O O . LYS A 1 477 ? -25.080 8.946 75.769 1.00 37.97 477 LYS A O 1
#